Protein 8D7N (pdb70)

GO terms:
  GO:0005515 protein binding (F, IPI)
  GO:0004674 protein serine/threonine kinase activity (F, IDA)
  GO:0071539 protein localization to centrosome (P, IMP)
  GO:0061512 protein localization to cilium (P, IMP)
  GO:1905515 non-motile cilium assembly (P, IMP)
  GO:0034067 protein localization to Golgi apparatus (P, IMP)
  GO:0007020 microtubule nucleation (P, IMP)
  GO:0007030 Golgi organization (P, IMP)
  GO:0004672 protein kinase activity (F, IDA)
  GO:0048471 perinuclear region of cytoplasm (C, IDA)
  GO:0005794 Golgi apparatus (C, IDA)
  GO:0005813 centrosome (C, IDA)
  GO:0005819 spindle (C, IDA)
  GO:0005876 spindle microtubule (C, IDA)
  GO:0005886 plasma membrane (C, IDA)
  GO:0051225 spindle assembly (P, IDA)
  GO:0006468 protein phosphorylation (P, IDA)
  GO:0106310 protein serine kinase activity (F, IDA)
  GO:0050321 tau-protein kinase activity (F, IDA)
  GO:0106310 protein serine kinase activity (F, EXP)

Secondary structure (DSSP, 8-state):
--EETTTEEEEEEEEEETTEEEEEEEETTT--EEEEEEEETT-SS--HHHHHHHHHHHTTSTT-PPEEEEEEETTEEEEEEE----BHHHHHHHTTT---HHHHHHHHHHHHHHHHHHHHTTEE-----GGGEEE-SGGGGG-EEE---TT-EE-B-TTT-PBPPP---PPP-S-TTT--HHHHTTPPP-HHHHHHHHHHHHHHHHHSS-TTSS---SSHHHHHHHHHHHHHHS-HHHHTTTS-HHHHHHHHHHHHS-TTPPP-HHHHHHHHHHHHHHTT---S-----/--EETTTEEEEEEEEEETTEEEEEEEETTT--EEEEEEEETT-SS--HHHHHHHHHHTTT-TT-PPEEEEEEETTEEEEEEE----BHHHHHHHTTT---HHHHHHHHHHHHHHHHHHHHTTEE----SGGGEEE--GGGTT-EEE---TT-EE-B-TTT-PBPPP--SPPP-S-TTT--HHHHTTPPP-HHHHHHHHHHHHHHHHHSS-TTSS---SSHHHHHHHHHHHHHHS-HHHHTTTS-HHHHHHHHHHHHS-TTPPP-HHHHHHHHHHHHHHHT--SS-----/----/----

CATH classification: 3.30.200.20 (+1 more: 1.10.510.10)

Radius of gyration: 26.16 Å; Cα contacts (8 Å, |Δi|>4): 1049; chains: 4; bounding box: 51×78×52 Å

InterPro domains:
  IPR000719 Protein kinase domain [PF00069] (9-226)
  IPR000719 Protein kinase domain [PS50011] (9-277)
  IPR000719 Protein kinase domain [SM00220] (9-287)
  IPR008271 Serine/threonine-protein kinase, active site [PS00108] (124-136)
  IPR011009 Protein kinase-like domain superfamily [SSF56112] (5-290)
  IPR017441 Protein kinase, ATP binding site [PS00107] (15-38)
  IPR050235 Casein kinase 1/Serine/threonine-protein kinase-like [PTHR11909] (8-328)

Organism: Homo sapiens (NCBI:txid9606)

B-factor: mean 37.44, std 30.58, range [7.78, 437.34]

Foldseek 3Di:
DDAVVVFWAWAAWDAADPQFTKTWIAGPVPRQIWIKGKGFPVDPDHQVVVQVVLLVLLPPDFQRWDWDDWDDDDRTTMTIIHDFAQFQVRVCVVLVVAWDLLQLLLVQLQLLVQLVSSVVSQKHQQADARRQWTQGPDVSNLGIHGDDSSVMDGQADPPPRHGDDKDAPAAQTYDLQQFDLRSLRRIDDDSLRNQLSVLSNSLCSHPSHFPLPPDDDDDVVVNSVSSSVVVVVQQLCNSQPPHDCLSSVSNVQSVPADRSHDRPSVVNSVSSVVVCVVVVHDSPSDTPD/DDDDVVFKAWAAWDDDDPAFTKTWIAGPVVRAIWIKTKGFPPDPDHQVVVQVVLLVLCPPPFQRWDWDDWDADDRTTMTIIHDFAQFQVRVCVVVVNAWDLLQLLLVLLQLLVQQVSCVVSQKHQQADARRQWTAGPDVRNLGIHGDDSSVMDGQADPPPRHGDDKDADADATYDLQQFDLVSLRGIDAASLGNQLSVLSNSLCSNPSHFPLPPDDDPDVVCNSVSSSVVVVPAQLCNSQPPHPCLSSVSNVQSVPADRSHDDPSVVNSVSSVVVSVVVVDDPPSDTPD/DDPD/DAPD

Structure (mmCIF, N/CA/C/O backbone):
data_8D7N
#
_entry.id   8D7N
#
_cell.length_a   55.900
_cell.length_b   136.030
_cell.length_c   90.540
_cell.angle_alpha   90.00
_cell.angle_beta   94.60
_cell.angle_gamma   90.00
#
_symmetry.space_group_name_H-M   'C 1 2 1'
#
loop_
_entity.id
_entity.type
_entity.pdbx_description
1 polymer 'Casein kinase I isoform delta'
2 polymer 'Period circadian protein homolog 2 peptide'
3 water water
#
loop_
_atom_site.group_PDB
_atom_site.id
_atom_site.type_symbol
_atom_site.label_atom_id
_atom_site.label_alt_id
_atom_site.label_comp_id
_atom_site.label_asym_id
_atom_site.label_entity_id
_atom_site.label_seq_id
_atom_site.pdbx_PDB_ins_code
_atom_site.Cartn_x
_atom_site.Cartn_y
_atom_site.Cartn_z
_atom_site.occupancy
_atom_site.B_iso_or_equiv
_atom_site.auth_seq_id
_atom_site.auth_comp_id
_atom_site.auth_asym_id
_atom_site.auth_atom_id
_atom_site.pdbx_PDB_model_num
ATOM 1 N N . GLU A 1 9 ? 4.026 27.259 44.047 1.00 49.82 2 GLU A N 1
ATOM 2 C CA . GLU A 1 9 ? 4.427 27.762 42.740 1.00 56.77 2 GLU A CA 1
ATOM 3 C C . GLU A 1 9 ? 5.305 28.995 42.897 1.00 57.19 2 GLU A C 1
ATOM 4 O O . GLU A 1 9 ? 5.320 29.629 43.957 1.00 76.60 2 GLU A O 1
ATOM 15 N N . LEU A 1 10 ? 6.046 29.327 41.843 1.00 44.70 3 LEU A N 1
ATOM 16 C CA . LEU A 1 10 ? 6.994 30.434 41.890 1.00 51.80 3 LEU A CA 1
ATOM 17 C C . LEU A 1 10 ? 6.273 31.737 41.580 1.00 56.85 3 LEU A C 1
ATOM 18 O O . LEU A 1 10 ? 5.768 31.909 40.462 1.00 39.58 3 LEU A O 1
ATOM 34 N N . ARG A 1 11 ? 6.288 32.666 42.545 1.00 66.85 4 ARG A N 1
ATOM 35 C CA . ARG A 1 11 ? 5.594 33.951 42.447 1.00 69.73 4 ARG A CA 1
ATOM 36 C C . ARG A 1 11 ? 6.475 35.078 42.970 1.00 60.80 4 ARG A C 1
ATOM 37 O O . ARG A 1 11 ? 6.827 35.089 44.155 1.00 73.45 4 ARG A O 1
ATOM 58 N N . VAL A 1 12 ? 6.843 36.017 42.090 1.00 37.77 5 VAL A N 1
ATOM 59 C CA . VAL A 1 12 ? 7.567 37.211 42.511 1.00 31.55 5 VAL A CA 1
ATOM 60 C C . VAL A 1 12 ? 6.607 38.151 43.225 1.00 33.51 5 VAL A C 1
ATOM 61 O O . VAL A 1 12 ? 5.433 38.273 42.849 1.00 27.71 5 VAL A O 1
ATOM 74 N N . GLY A 1 13 ? 7.094 38.809 44.271 1.00 41.92 6 GLY A N 1
ATOM 75 C CA . GLY A 1 13 ? 6.221 39.637 45.078 1.00 43.69 6 GLY A CA 1
ATOM 76 C C . GLY A 1 13 ? 5.167 38.862 45.823 1.00 42.86 6 GLY A C 1
ATOM 77 O O . GLY A 1 13 ? 4.161 39.442 46.235 1.00 53.80 6 GLY A O 1
ATOM 81 N N . ASN A 1 14 ? 5.365 37.556 45.992 1.00 42.30 7 ASN A N 1
ATOM 82 C CA . ASN A 1 14 ? 4.388 36.640 46.568 1.00 59.85 7 ASN A CA 1
ATOM 83 C C . ASN A 1 14 ? 3.071 36.664 45.813 1.00 44.27 7 ASN A C 1
ATOM 84 O O . ASN A 1 14 ? 2.086 36.092 46.281 1.00 44.11 7 ASN A O 1
ATOM 95 N N . ARG A 1 15 ? 3.026 37.307 44.658 1.00 37.66 8 ARG A N 1
ATOM 96 C CA . ARG A 1 15 ? 1.748 37.663 44.060 1.00 33.26 8 ARG A CA 1
ATOM 97 C C . ARG A 1 15 ? 1.663 37.435 42.561 1.00 33.03 8 ARG A C 1
ATOM 98 O O . ARG A 1 15 ? 0.550 37.269 42.052 1.00 29.76 8 ARG A O 1
ATOM 119 N N . TYR A 1 16 ? 2.776 37.428 41.833 1.00 23.27 9 TYR A N 1
ATOM 120 C CA . TYR A 1 16 ? 2.773 37.392 40.380 1.00 23.21 9 TYR A CA 1
ATOM 121 C C . TYR A 1 16 ? 3.443 36.089 39.982 1.00 27.04 9 TYR A C 1
ATOM 122 O O . TYR A 1 16 ? 4.641 35.903 40.228 1.00 34.35 9 TYR A O 1
ATOM 140 N N . ARG A 1 17 ? 2.696 35.210 39.332 1.00 22.14 10 ARG A N 1
ATOM 141 C CA . ARG A 1 17 ? 3.295 33.962 38.883 1.00 23.55 10 ARG A CA 1
ATOM 142 C C . ARG A 1 17 ? 4.162 34.243 37.661 1.00 22.83 10 ARG A C 1
ATOM 143 O O . ARG A 1 17 ? 3.763 34.982 36.763 1.00 23.73 10 ARG A O 1
ATOM 164 N N . LEU A 1 18 ? 5.349 33.649 37.626 1.00 20.77 11 LEU A N 1
ATOM 165 C CA . LEU A 1 18 ? 6.284 33.915 36.546 1.00 24.20 11 LEU A CA 1
ATOM 166 C C . LEU A 1 18 ? 5.947 33.070 35.330 1.00 21.76 11 LEU A C 1
ATOM 167 O O . LEU A 1 18 ? 5.812 31.849 35.426 1.00 23.99 11 LEU A O 1
ATOM 183 N N . GLY A 1 19 ? 5.834 33.732 34.179 1.00 20.05 12 GLY A N 1
ATOM 184 C CA . GLY A 1 19 ? 5.607 33.077 32.919 1.00 22.76 12 GLY A CA 1
ATOM 185 C C . GLY A 1 19 ? 6.816 33.097 32.017 1.00 22.75 12 GLY A C 1
ATOM 186 O O . GLY A 1 19 ? 7.967 33.297 32.452 1.00 22.67 12 GLY A O 1
ATOM 190 N N . ARG A 1 20 ? 6.575 32.922 30.727 1.00 21.27 13 ARG A N 1
ATOM 191 C CA . ARG A 1 20 ? 7.692 32.739 29.823 1.00 22.27 13 ARG A CA 1
ATOM 192 C C . ARG A 1 20 ? 8.428 34.057 29.592 1.00 21.25 13 ARG A C 1
ATOM 193 O O . ARG A 1 20 ? 7.893 35.157 29.780 1.00 22.47 13 ARG A O 1
ATOM 214 N N . LYS A 1 21 ? 9.686 33.926 29.187 1.00 22.27 14 LYS A N 1
ATOM 215 C CA . LYS A 1 21 ? 10.466 35.107 28.857 1.00 21.91 14 LYS A CA 1
ATOM 216 C C . LYS A 1 21 ? 9.967 35.682 27.540 1.00 30.92 14 LYS A C 1
ATOM 217 O O . LYS A 1 21 ? 9.734 34.940 26.584 1.00 34.08 14 LYS A O 1
ATOM 236 N N . ILE A 1 22 ? 9.781 37.003 27.492 1.00 30.63 15 ILE A N 1
ATOM 237 C CA . ILE A 1 22 ? 9.263 37.662 26.302 1.00 36.55 15 ILE A CA 1
ATOM 238 C C . ILE A 1 22 ? 10.219 38.701 25.746 1.00 49.76 15 ILE A C 1
ATOM 239 O O . ILE A 1 22 ? 9.933 39.289 24.700 1.00 93.22 15 ILE A O 1
ATOM 255 N N . GLY A 1 23 ? 11.345 38.938 26.401 1.00 36.82 16 GLY A N 1
ATOM 256 C CA . GLY A 1 23 ? 12.291 39.912 25.910 1.00 46.03 16 GLY A CA 1
ATOM 257 C C . GLY A 1 23 ? 13.507 39.958 26.805 1.00 46.43 16 GLY A C 1
ATOM 258 O O . GLY A 1 23 ? 13.480 39.512 27.956 1.00 33.76 16 GLY A O 1
ATOM 262 N N . SER A 1 24 ? 14.582 40.511 26.248 1.00 42.83 17 SER A N 1
ATOM 263 C CA . SER A 1 24 ? 15.836 40.657 26.964 1.00 68.10 17 SER A CA 1
ATOM 264 C C . SER A 1 24 ? 16.524 41.892 26.409 1.00 65.58 17 SER A C 1
ATOM 265 O O . SER A 1 24 ? 16.526 42.118 25.196 1.00 61.74 17 SER A O 1
ATOM 273 N N . GLY A 1 25 ? 17.104 42.683 27.303 1.00 61.66 18 GLY A N 1
ATOM 274 C CA . GLY A 1 25 ? 17.826 43.876 26.926 1.00 67.40 18 GLY A CA 1
ATOM 275 C C . GLY A 1 25 ? 19.000 44.065 27.857 1.00 77.02 18 GLY A C 1
ATOM 276 O O . GLY A 1 25 ? 19.249 43.256 28.753 1.00 80.02 18 GLY A O 1
ATOM 280 N N . SER A 1 26 ? 19.731 45.153 27.631 1.00 77.26 19 SER A N 1
ATOM 281 C CA . SER A 1 26 ? 20.916 45.424 28.433 1.00 69.34 19 SER A CA 1
ATOM 282 C C . SER A 1 26 ? 20.587 45.647 29.903 1.00 47.76 19 SER A C 1
ATOM 283 O O . SER A 1 26 ? 21.488 45.567 30.746 1.00 51.00 19 SER A O 1
ATOM 291 N N . PHE A 1 27 ? 19.328 45.934 30.236 1.00 33.64 20 PHE A N 1
ATOM 292 C CA . PHE A 1 27 ? 18.955 46.315 31.592 1.00 55.34 20 PHE A CA 1
ATOM 293 C C . PHE A 1 27 ? 18.023 45.296 32.232 1.00 55.83 20 PHE A C 1
ATOM 294 O O . PHE A 1 27 ? 17.308 45.632 33.179 1.00 52.92 20 PHE A O 1
ATOM 311 N N . GLY A 1 28 ? 18.010 44.062 31.737 1.00 61.97 21 GLY A N 1
ATOM 312 C CA . GLY A 1 28 ? 17.235 43.005 32.365 1.00 59.86 21 GLY A CA 1
ATOM 313 C C . GLY A 1 28 ? 16.390 42.242 31.315 1.00 40.78 21 GLY A C 1
ATOM 314 O O . GLY A 1 28 ? 16.285 42.592 30.192 1.00 34.97 21 GLY A O 1
ATOM 318 N N . ASP A 1 29 ? 15.830 41.140 31.846 1.00 32.27 22 ASP A N 1
ATOM 319 C CA . ASP A 1 29 ? 14.938 40.307 31.043 1.00 32.40 22 ASP A CA 1
ATOM 320 C C . ASP A 1 29 ? 13.495 40.626 31.401 1.00 20.04 22 ASP A C 1
ATOM 321 O O . ASP A 1 29 ? 13.184 41.018 32.524 1.00 23.45 22 ASP A O 1
ATOM 330 N N . ILE A 1 30 ? 12.607 40.437 30.436 1.00 21.69 23 ILE A N 1
ATOM 331 C CA . ILE A 1 30 ? 11.196 40.706 30.633 1.00 20.18 23 ILE A CA 1
ATOM 332 C C . ILE A 1 30 ? 10.455 39.383 30.514 1.00 20.44 23 ILE A C 1
ATOM 333 O O . ILE A 1 30 ? 10.730 38.588 29.605 1.00 19.39 23 ILE A O 1
ATOM 349 N N . TYR A 1 31 ? 9.571 39.130 31.462 1.00 17.18 24 TYR A N 1
ATOM 350 C CA . TYR A 1 31 ? 8.793 37.903 31.474 1.00 20.01 24 TYR A CA 1
ATOM 351 C C . TYR A 1 31 ? 7.309 38.243 31.522 1.00 23.00 24 TYR A C 1
ATOM 352 O O . TYR A 1 31 ? 6.912 39.257 32.101 1.00 22.26 24 TYR A O 1
ATOM 370 N N . LEU A 1 32 ? 6.477 37.369 30.964 1.00 21.17 25 LEU A N 1
ATOM 371 C CA . LEU A 1 32 ? 5.054 37.447 31.275 1.00 18.56 25 LEU A CA 1
ATOM 372 C C . LEU A 1 32 ? 4.835 37.095 32.736 1.00 20.26 25 LEU A C 1
ATOM 373 O O . LEU A 1 32 ? 5.581 36.300 33.324 1.00 24.07 25 LEU A O 1
ATOM 389 N N . GLY A 1 33 ? 3.818 37.715 33.347 1.00 20.38 26 GLY A N 1
ATOM 390 C CA . GLY A 1 33 ? 3.419 37.329 34.685 1.00 19.05 26 GLY A CA 1
ATOM 391 C C . GLY A 1 33 ? 1.912 37.333 34.801 1.00 18.76 26 GLY A C 1
ATOM 392 O O . GLY A 1 33 ? 1.203 37.872 33.950 1.00 21.59 26 GLY A O 1
ATOM 396 N N . THR A 1 34 ? 1.430 36.685 35.858 1.00 21.53 27 THR A N 1
ATOM 397 C CA . THR A 1 34 ? 0.003 36.639 36.144 1.00 24.08 27 THR A CA 1
ATOM 398 C C . THR A 1 34 ? -0.208 37.000 37.602 1.00 27.07 27 THR A C 1
ATOM 399 O O . THR A 1 34 ? 0.292 36.303 38.495 1.00 25.14 27 THR A O 1
ATOM 410 N N . ASP A 1 35 ? -0.956 38.073 37.833 1.00 28.52 28 ASP A N 1
ATOM 411 C CA . ASP A 1 35 ? -1.373 38.491 39.168 1.00 30.60 28 ASP A CA 1
ATOM 412 C C . ASP A 1 35 ? -2.394 37.502 39.696 1.00 26.56 28 ASP A C 1
ATOM 413 O O . ASP A 1 35 ? -3.497 37.394 39.149 1.00 39.20 28 ASP A O 1
ATOM 422 N N . ILE A 1 36 ? -2.025 36.751 40.736 1.00 31.34 29 ILE A N 1
ATOM 423 C CA . ILE A 1 36 ? -2.941 35.736 41.237 1.00 39.31 29 ILE A CA 1
ATOM 424 C C . ILE A 1 36 ? -4.163 36.411 41.854 1.00 55.32 29 ILE A C 1
ATOM 425 O O . ILE A 1 36 ? -5.241 35.817 41.919 1.00 51.16 29 ILE A O 1
ATOM 441 N N . ALA A 1 37 ? -4.014 37.655 42.321 1.00 76.13 30 ALA A N 1
ATOM 442 C CA . ALA A 1 37 ? -5.141 38.351 42.935 1.00 97.60 30 ALA A CA 1
ATOM 443 C C . ALA A 1 37 ? -6.276 38.554 41.941 1.00 81.92 30 ALA A C 1
ATOM 444 O O . ALA A 1 37 ? -7.446 38.332 42.273 1.00 64.52 30 ALA A O 1
ATOM 451 N N . ALA A 1 38 ? -5.952 38.964 40.713 1.00 93.07 31 ALA A N 1
ATOM 452 C CA . ALA A 1 38 ? -6.962 39.306 39.724 1.00 75.64 31 ALA A CA 1
ATOM 453 C C . ALA A 1 38 ? -6.906 38.482 38.447 1.00 62.96 31 ALA A C 1
ATOM 454 O O . ALA A 1 38 ? -7.795 38.626 37.600 1.00 63.91 31 ALA A O 1
ATOM 461 N N . GLY A 1 39 ? -5.908 37.627 38.277 1.00 41.17 32 GLY A N 1
ATOM 462 C CA . GLY A 1 39 ? -5.655 37.044 36.977 1.00 49.76 32 GLY A CA 1
ATOM 463 C C . GLY A 1 39 ? -5.131 38.012 35.939 1.00 45.96 32 GLY A C 1
ATOM 464 O O . GLY A 1 39 ? -4.890 37.601 34.794 1.00 41.21 32 GLY A O 1
ATOM 468 N N . GLU A 1 40 ? -4.922 39.272 36.307 1.00 33.59 33 GLU A N 1
ATOM 469 C CA . GLU A 1 40 ? -4.365 40.252 35.386 1.00 43.79 33 GLU A CA 1
ATOM 470 C C . GLU A 1 40 ? -2.997 39.787 34.911 1.00 29.14 33 GLU A C 1
ATOM 471 O O . GLU A 1 40 ? -2.131 39.470 35.728 1.00 29.32 33 GLU A O 1
ATOM 483 N N . GLU A 1 41 ? -2.795 39.734 33.595 1.00 36.66 34 GLU A N 1
ATOM 484 C CA . GLU A 1 41 ? -1.458 39.500 33.077 1.00 22.00 34 GLU A CA 1
ATOM 485 C C . GLU A 1 41 ? -0.637 40.777 33.209 1.00 24.97 34 GLU A C 1
ATOM 486 O O . GLU A 1 41 ? -1.162 41.893 33.078 1.00 31.60 34 GLU A O 1
ATOM 498 N N . VAL A 1 42 ? 0.646 40.613 33.518 1.00 22.68 35 VAL A N 1
ATOM 499 C CA . VAL A 1 42 ? 1.557 41.717 33.777 1.00 19.14 35 VAL A CA 1
ATOM 500 C C . VAL A 1 42 ? 2.869 41.407 33.073 1.00 19.20 35 VAL A C 1
ATOM 501 O O . VAL A 1 42 ? 3.073 40.319 32.515 1.00 20.50 35 VAL A O 1
ATOM 514 N N . ALA A 1 43 ? 3.761 42.392 33.080 1.00 18.67 36 ALA A N 1
ATOM 515 C CA . ALA A 1 43 ? 5.114 42.208 32.590 1.00 19.18 36 ALA A CA 1
ATOM 516 C C . ALA A 1 43 ? 6.031 42.329 33.780 1.00 20.87 36 ALA A C 1
ATOM 517 O O . ALA A 1 43 ? 5.890 43.265 34.577 1.00 22.57 36 ALA A O 1
ATOM 524 N N . ILE A 1 44 ? 6.975 41.409 33.888 1.00 18.12 37 ILE A N 1
ATOM 525 C CA . ILE A 1 44 ? 7.888 41.337 35.012 1.00 18.45 37 ILE A CA 1
ATOM 526 C C . ILE A 1 44 ? 9.291 41.550 34.467 1.00 22.29 37 ILE A C 1
ATOM 527 O O . ILE A 1 44 ? 9.776 40.738 33.672 1.00 19.89 37 ILE A O 1
ATOM 543 N N . LYS A 1 45 ? 9.936 42.640 34.892 1.00 19.97 38 LYS A N 1
ATOM 544 C CA . LYS A 1 45 ? 11.310 42.939 34.530 1.00 19.94 38 LYS A CA 1
ATOM 545 C C . LYS A 1 45 ? 12.221 42.516 35.670 1.00 20.80 38 LYS A C 1
ATOM 546 O O . LYS A 1 45 ? 11.995 42.881 36.834 1.00 20.75 38 LYS A O 1
ATOM 565 N N . LEU A 1 46 ? 13.217 41.707 35.344 1.00 19.23 39 LEU A N 1
ATOM 566 C CA . LEU A 1 46 ? 14.197 41.247 36.313 1.00 20.81 39 LEU A CA 1
ATOM 567 C C . LEU A 1 46 ? 15.598 41.728 35.953 1.00 23.44 39 LEU A C 1
ATOM 568 O O . LEU A 1 46 ? 16.025 41.630 34.799 1.00 29.84 39 LEU A O 1
ATOM 584 N N . GLU A 1 47 ? 16.329 42.193 36.969 1.00 26.07 40 GLU A N 1
ATOM 585 C CA . GLU A 1 47 ? 17.721 42.602 36.842 1.00 27.67 40 GLU A CA 1
ATOM 586 C C . GLU A 1 47 ? 18.541 41.898 37.918 1.00 28.95 40 GLU A C 1
ATOM 587 O O . GLU A 1 47 ? 18.145 41.883 39.087 1.00 31.61 40 GLU A O 1
ATOM 599 N N . CYS A 1 48 ? 19.655 41.286 37.520 1.00 35.89 41 CYS A N 1
ATOM 600 C CA . CYS A 1 48 ? 20.483 40.555 38.481 1.00 43.47 41 CYS A CA 1
ATOM 601 C C . CYS A 1 48 ? 21.068 41.524 39.495 1.00 36.55 41 CYS A C 1
ATOM 602 O O . CYS A 1 48 ? 21.511 42.612 39.123 1.00 39.01 41 CYS A O 1
ATOM 610 N N . VAL A 1 49 ? 20.963 41.186 40.779 1.00 41.81 42 VAL A N 1
ATOM 611 C CA . VAL A 1 49 ? 21.406 42.086 41.883 1.00 51.61 42 VAL A CA 1
ATOM 612 C C . VAL A 1 49 ? 22.930 42.225 41.851 1.00 55.86 42 VAL A C 1
ATOM 613 O O . VAL A 1 49 ? 23.443 43.116 42.553 1.00 59.74 42 VAL A O 1
ATOM 626 N N . LYS A 1 50 ? 23.623 41.395 41.068 1.00 52.81 43 LYS A N 1
ATOM 627 C CA . LYS A 1 50 ? 25.105 41.429 40.948 1.00 64.19 43 LYS A CA 1
ATOM 628 C C . LYS A 1 50 ? 25.491 42.317 39.763 1.00 74.08 43 LYS A C 1
ATOM 629 O O . LYS A 1 50 ? 26.704 42.485 39.538 1.00 91.60 43 LYS A O 1
ATOM 648 N N . THR A 1 51 ? 24.513 42.856 39.030 1.00 52.14 44 THR A N 1
ATOM 649 C CA . THR A 1 51 ? 24.743 43.747 37.860 1.00 56.75 44 THR A CA 1
ATOM 650 C C . THR A 1 51 ? 25.864 44.751 38.130 1.00 63.16 44 THR A C 1
ATOM 651 O O . THR A 1 51 ? 25.893 45.297 39.251 1.00 53.92 44 THR A O 1
ATOM 662 N N . LYS A 1 52 ? 26.741 45.009 37.152 1.00 73.00 45 LYS A N 1
ATOM 663 C CA . LYS A 1 52 ? 27.786 46.016 37.273 1.00 88.80 45 LYS A CA 1
ATOM 664 C C . LYS A 1 52 ? 27.293 47.276 37.972 1.00 89.44 45 LYS A C 1
ATOM 665 O O . LYS A 1 52 ? 27.791 47.647 39.042 1.00 91.33 45 LYS A O 1
ATOM 684 N N . HIS A 1 53 ? 26.294 47.936 37.390 1.00 87.84 46 HIS A N 1
ATOM 685 C CA . HIS A 1 53 ? 25.695 49.140 37.965 1.00 84.46 46 HIS A CA 1
ATOM 686 C C . HIS A 1 53 ? 24.182 48.984 38.006 1.00 68.08 46 HIS A C 1
ATOM 687 O O . HIS A 1 53 ? 23.509 49.100 36.961 1.00 56.51 46 HIS A O 1
ATOM 701 N N . PRO A 1 54 ? 23.613 48.628 39.155 1.00 64.34 47 PRO A N 1
ATOM 702 C CA . PRO A 1 54 ? 22.156 48.496 39.248 1.00 73.76 47 PRO A CA 1
ATOM 703 C C . PRO A 1 54 ? 21.440 49.704 38.654 1.00 66.23 47 PRO A C 1
ATOM 704 O O . PRO A 1 54 ? 21.858 50.850 38.829 1.00 56.41 47 PRO A O 1
ATOM 715 N N . GLN A 1 55 ? 20.354 49.426 37.933 1.00 52.64 48 GLN A N 1
ATOM 716 C CA . GLN A 1 55 ? 19.623 50.421 37.157 1.00 66.43 48 GLN A CA 1
ATOM 717 C C . GLN A 1 55 ? 18.110 50.306 37.283 1.00 53.64 48 GLN A C 1
ATOM 718 O O . GLN A 1 55 ? 17.424 51.329 37.185 1.00 35.32 48 GLN A O 1
ATOM 732 N N . LEU A 1 56 ? 17.559 49.129 37.561 1.00 45.73 49 LEU A N 1
ATOM 733 C CA . LEU A 1 56 ? 16.111 48.975 37.559 1.00 29.78 49 LEU A CA 1
ATOM 734 C C . LEU A 1 56 ? 15.443 49.803 38.649 1.00 38.36 49 LEU A C 1
ATOM 735 O O . LEU A 1 56 ? 14.347 50.337 38.441 1.00 34.49 49 LEU A O 1
ATOM 751 N N . HIS A 1 57 ? 16.042 49.893 39.837 1.00 35.02 50 HIS A N 1
ATOM 752 C CA . HIS A 1 57 ? 15.375 50.670 40.869 1.00 37.96 50 HIS A CA 1
ATOM 753 C C . HIS A 1 57 ? 15.308 52.142 40.471 1.00 37.09 50 HIS A C 1
ATOM 754 O O . HIS A 1 57 ? 14.330 52.831 40.771 1.00 37.78 50 HIS A O 1
ATOM 768 N N . ILE A 1 58 ? 16.337 52.635 39.777 1.00 33.35 51 ILE A N 1
ATOM 769 C CA . ILE A 1 58 ? 16.290 54.012 39.294 1.00 32.98 51 ILE A CA 1
ATOM 770 C C . ILE A 1 58 ? 15.246 54.144 38.192 1.00 30.93 51 ILE A C 1
ATOM 771 O O . ILE A 1 58 ? 14.488 55.121 38.159 1.00 33.47 51 ILE A O 1
ATOM 787 N N . GLU A 1 59 ? 15.198 53.183 37.272 1.00 29.11 52 GLU A N 1
ATOM 788 C CA . GLU A 1 59 ? 14.143 53.201 36.260 1.00 27.39 52 GLU A CA 1
ATOM 789 C C . GLU A 1 59 ? 12.764 53.244 36.915 1.00 30.66 52 GLU A C 1
ATOM 790 O O . GLU A 1 59 ? 11.868 53.967 36.463 1.00 31.24 52 GLU A O 1
ATOM 802 N N . SER A 1 60 ? 12.586 52.505 38.006 1.00 38.13 53 SER A N 1
ATOM 803 C CA . SER A 1 60 ? 11.287 52.493 38.666 1.00 24.48 53 SER A CA 1
ATOM 804 C C . SER A 1 60 ? 10.947 53.852 39.240 1.00 26.31 53 SER A C 1
ATOM 805 O O . SER A 1 60 ? 9.776 54.252 39.249 1.00 33.46 53 SER A O 1
ATOM 813 N N . LYS A 1 61 ? 11.954 54.573 39.733 1.00 28.61 54 LYS A N 1
ATOM 814 C CA . LYS A 1 61 ? 11.690 55.896 40.277 1.00 43.68 54 LYS A CA 1
ATOM 815 C C . LYS A 1 61 ? 11.231 56.832 39.172 1.00 35.66 54 LYS A C 1
ATOM 816 O O . LYS A 1 61 ? 10.321 57.637 39.378 1.00 34.90 54 LYS A O 1
ATOM 835 N N . ILE A 1 62 ? 11.792 56.681 37.970 1.00 32.61 55 ILE A N 1
ATOM 836 C CA . ILE A 1 62 ? 11.367 57.512 36.845 1.00 36.10 55 ILE A CA 1
ATOM 837 C C . ILE A 1 62 ? 9.924 57.203 36.481 1.00 29.41 55 ILE A C 1
ATOM 838 O O . ILE A 1 62 ? 9.114 58.119 36.261 1.00 30.53 55 ILE A O 1
ATOM 854 N N . TYR A 1 63 ? 9.580 55.912 36.387 1.00 27.13 56 TYR A N 1
ATOM 855 C CA . TYR A 1 63 ? 8.197 55.566 36.065 1.00 27.79 56 TYR A CA 1
ATOM 856 C C . TYR A 1 63 ? 7.241 56.169 37.086 1.00 27.68 56 TYR A C 1
ATOM 857 O O . TYR A 1 63 ? 6.177 56.676 36.728 1.00 31.79 56 TYR A O 1
ATOM 875 N N . LYS A 1 64 ? 7.605 56.115 38.372 1.00 38.40 57 LYS A N 1
ATOM 876 C CA . LYS A 1 64 ? 6.733 56.667 39.406 1.00 66.51 57 LYS A CA 1
ATOM 877 C C . LYS A 1 64 ? 6.553 58.173 39.229 1.00 36.38 57 LYS A C 1
ATOM 878 O O . LYS A 1 64 ? 5.452 58.705 39.421 1.00 37.36 57 LYS A O 1
ATOM 897 N N . MET A 1 65 ? 7.618 58.883 38.860 1.00 32.67 58 MET A N 1
ATOM 898 C CA . MET A 1 65 ? 7.501 60.317 38.619 1.00 37.19 58 MET A CA 1
ATOM 899 C C . MET A 1 65 ? 6.617 60.632 37.415 1.00 47.55 58 MET A C 1
ATOM 900 O O . MET A 1 65 ? 6.084 61.744 37.325 1.00 43.26 58 MET A O 1
ATOM 914 N N . MET A 1 66 ? 6.435 59.691 36.491 1.00 38.53 59 MET A N 1
ATOM 915 C CA . MET A 1 66 ? 5.658 59.962 35.288 1.00 40.94 59 MET A CA 1
ATOM 916 C C . MET A 1 66 ? 4.231 59.436 35.350 1.00 37.63 59 MET A C 1
ATOM 917 O O . MET A 1 66 ? 3.465 59.665 34.409 1.00 39.38 59 MET A O 1
ATOM 931 N N . GLN A 1 67 ? 3.848 58.768 36.435 1.00 29.00 60 GLN A N 1
ATOM 932 C CA . GLN A 1 67 ? 2.549 58.122 36.507 1.00 45.88 60 GLN A CA 1
ATOM 933 C C . GLN A 1 67 ? 1.445 59.143 36.308 1.00 59.56 60 GLN A C 1
ATOM 934 O O . GLN A 1 67 ? 1.570 60.311 36.688 1.00 45.43 60 GLN A O 1
ATOM 948 N N . GLY A 1 68 ? 0.369 58.688 35.684 1.00 66.83 61 GLY A N 1
ATOM 949 C CA . GLY A 1 68 ? -0.741 59.529 35.338 1.00 79.44 61 GLY A CA 1
ATOM 950 C C . GLY A 1 68 ? -0.647 60.176 33.979 1.00 50.96 61 GLY A C 1
ATOM 951 O O . GLY A 1 68 ? -1.674 60.587 33.436 1.00 44.09 61 GLY A O 1
ATOM 955 N N . GLY A 1 69 ? 0.550 60.293 33.414 1.00 38.23 62 GLY A N 1
ATOM 956 C CA . GLY A 1 69 ? 0.673 60.841 32.082 1.00 34.79 62 GLY A CA 1
ATOM 957 C C . GLY A 1 69 ? 0.052 59.927 31.044 1.00 24.31 62 GLY A C 1
ATOM 958 O O . GLY A 1 69 ? 0.041 58.705 31.181 1.00 26.68 62 GLY A O 1
ATOM 962 N N . VAL A 1 70 ? -0.462 60.539 29.978 1.00 23.83 63 VAL A N 1
ATOM 963 C CA . VAL A 1 70 ? -1.043 59.774 28.880 1.00 25.63 63 VAL A CA 1
ATOM 964 C C . VAL A 1 70 ? 0.013 58.854 28.288 1.00 18.30 63 VAL A C 1
ATOM 965 O O . VAL A 1 70 ? 1.138 59.269 27.981 1.00 19.16 63 VAL A O 1
ATOM 978 N N . GLY A 1 71 ? -0.330 57.584 28.140 1.00 22.37 64 GLY A N 1
ATOM 979 C CA . GLY A 1 71 ? 0.618 56.702 27.490 1.00 16.62 64 GLY A CA 1
ATOM 980 C C . GLY A 1 71 ? 1.822 56.292 28.308 1.00 16.97 64 GLY A C 1
ATOM 981 O O . GLY A 1 71 ? 2.834 55.870 27.729 1.00 15.15 64 GLY A O 1
ATOM 985 N N . ILE A 1 72 ? 1.743 56.384 29.628 1.00 19.52 65 ILE A N 1
ATOM 986 C CA . ILE A 1 72 ? 2.807 55.943 30.521 1.00 20.12 65 ILE A CA 1
ATOM 987 C C . ILE A 1 72 ? 2.313 54.682 31.228 1.00 16.95 65 ILE A C 1
ATOM 988 O O . ILE A 1 72 ? 1.255 54.712 31.883 1.00 20.82 65 ILE A O 1
ATOM 1004 N N . PRO A 1 73 ? 3.010 53.557 31.105 1.00 19.29 66 PRO A N 1
ATOM 1005 C CA . PRO A 1 73 ? 2.542 52.357 31.794 1.00 22.93 66 PRO A CA 1
ATOM 1006 C C . PRO A 1 73 ? 2.576 52.536 33.302 1.00 25.43 66 PRO A C 1
ATOM 1007 O O . PRO A 1 73 ? 3.400 53.268 33.856 1.00 24.35 66 PRO A O 1
ATOM 1018 N N . THR A 1 74 ? 1.672 51.838 33.963 1.00 26.31 67 THR A N 1
ATOM 1019 C CA . THR A 1 74 ? 1.596 51.848 35.413 1.00 22.31 67 THR A CA 1
ATOM 1020 C C . THR A 1 74 ? 2.502 50.765 35.979 1.00 25.04 67 THR A C 1
ATOM 1021 O O . THR A 1 74 ? 2.569 49.653 35.447 1.00 27.38 67 THR A O 1
ATOM 1032 N N . ILE A 1 75 ? 3.206 51.110 37.042 1.00 24.10 68 ILE A N 1
ATOM 1033 C CA . ILE A 1 75 ? 4.067 50.184 37.762 1.00 33.20 68 ILE A CA 1
ATOM 1034 C C . ILE A 1 75 ? 3.272 49.585 38.911 1.00 38.74 68 ILE A C 1
ATOM 1035 O O . ILE A 1 75 ? 2.673 50.312 39.718 1.00 38.33 68 ILE A O 1
ATOM 1051 N N . ARG A 1 76 ? 3.264 48.255 39.002 1.00 25.78 69 ARG A N 1
ATOM 1052 C CA . ARG A 1 76 ? 2.494 47.596 40.052 1.00 24.34 69 ARG A CA 1
ATOM 1053 C C . ARG A 1 76 ? 3.314 47.248 41.295 1.00 30.10 69 ARG A C 1
ATOM 1054 O O . ARG A 1 76 ? 2.781 47.274 42.414 1.00 34.56 69 ARG A O 1
ATOM 1075 N N . TRP A 1 77 ? 4.587 46.889 41.136 1.00 29.48 70 TRP A N 1
ATOM 1076 C CA . TRP A 1 77 ? 5.371 46.437 42.275 1.00 31.65 70 TRP A CA 1
ATOM 1077 C C . TRP A 1 77 ? 6.843 46.598 41.941 1.00 30.17 70 TRP A C 1
ATOM 1078 O O . TRP A 1 77 ? 7.256 46.445 40.791 1.00 34.20 70 TRP A O 1
ATOM 1099 N N . CYS A 1 78 ? 7.620 46.930 42.963 1.00 29.51 71 CYS A N 1
ATOM 1100 C CA . CYS A 1 78 ? 9.064 47.029 42.864 1.00 65.88 71 CYS A CA 1
ATOM 1101 C C . CYS A 1 78 ? 9.633 46.498 44.170 1.00 49.85 71 CYS A C 1
ATOM 1102 O O . CYS A 1 78 ? 9.172 46.887 45.246 1.00 42.84 71 CYS A O 1
ATOM 1110 N N . GLY A 1 79 ? 10.585 45.578 44.073 1.00 54.29 72 GLY A N 1
ATOM 1111 C CA . GLY A 1 79 ? 11.222 45.021 45.255 1.00 60.17 72 GLY A CA 1
ATOM 1112 C C . GLY A 1 79 ? 12.423 44.189 44.863 1.00 54.22 72 GLY A C 1
ATOM 1113 O O . GLY A 1 79 ? 12.697 43.961 43.684 1.00 41.02 72 GLY A O 1
ATOM 1117 N N . ALA A 1 80 ? 13.120 43.692 45.872 1.00 62.52 73 ALA A N 1
ATOM 1118 C CA . ALA A 1 80 ? 14.238 42.790 45.655 1.00 57.61 73 ALA A CA 1
ATOM 1119 C C . ALA A 1 80 ? 13.821 41.416 46.138 1.00 52.92 73 ALA A C 1
ATOM 1120 O O . ALA A 1 80 ? 13.281 41.289 47.241 1.00 44.97 73 ALA A O 1
ATOM 1127 N N . GLU A 1 81 ? 14.046 40.396 45.310 1.00 46.07 74 GLU A N 1
ATOM 1128 C CA . GLU A 1 81 ? 13.712 39.031 45.717 1.00 54.37 74 GLU A CA 1
ATOM 1129 C C . GLU A 1 81 ? 14.699 38.039 45.124 1.00 58.82 74 GLU A C 1
ATOM 1130 O O . GLU A 1 81 ? 14.841 37.954 43.899 1.00 58.36 74 GLU A O 1
ATOM 1142 N N . GLY A 1 82 ? 15.351 37.268 45.993 1.00 56.63 75 GLY A N 1
ATOM 1143 C CA . GLY A 1 82 ? 16.331 36.300 45.525 1.00 38.54 75 GLY A CA 1
ATOM 1144 C C . GLY A 1 82 ? 17.511 37.012 44.904 1.00 38.46 75 GLY A C 1
ATOM 1145 O O . GLY A 1 82 ? 18.066 37.960 45.478 1.00 39.89 75 GLY A O 1
ATOM 1149 N N . ASP A 1 83 ? 17.886 36.587 43.700 1.00 30.86 76 ASP A N 1
ATOM 1150 C CA . ASP A 1 83 ? 19.010 37.177 42.998 1.00 51.68 76 ASP A CA 1
ATOM 1151 C C . ASP A 1 83 ? 18.588 38.300 42.067 1.00 39.32 76 ASP A C 1
ATOM 1152 O O . ASP A 1 83 ? 19.368 38.691 41.184 1.00 36.72 76 ASP A O 1
ATOM 1161 N N . TYR A 1 84 ? 17.383 38.848 42.245 1.00 35.45 77 TYR A N 1
ATOM 1162 C CA . TYR A 1 84 ? 16.878 39.836 41.302 1.00 27.81 77 TYR A CA 1
ATOM 1163 C C . TYR A 1 84 ? 16.277 41.051 41.990 1.00 28.52 77 TYR A C 1
ATOM 1164 O O . TYR A 1 84 ? 15.585 40.935 43.008 1.00 37.26 77 TYR A O 1
ATOM 1182 N N . ASN A 1 85 ? 16.531 42.200 41.385 1.00 34.35 78 ASN A N 1
ATOM 1183 C CA . ASN A 1 85 ? 15.664 43.351 41.529 1.00 30.85 78 ASN A CA 1
ATOM 1184 C C . ASN A 1 85 ? 14.481 43.155 40.596 1.00 24.55 78 ASN A C 1
ATOM 1185 O O . ASN A 1 85 ? 14.645 42.733 39.443 1.00 27.62 78 ASN A O 1
ATOM 1196 N N . VAL A 1 86 ? 13.286 43.477 41.084 1.00 29.62 79 VAL A N 1
ATOM 1197 C CA . VAL A 1 86 ? 12.056 43.177 40.359 1.00 31.70 79 VAL A CA 1
ATOM 1198 C C . VAL A 1 86 ? 11.284 44.459 40.094 1.00 28.65 79 VAL A C 1
ATOM 1199 O O . VAL A 1 86 ? 11.187 45.337 40.961 1.00 31.07 79 VAL A O 1
ATOM 1212 N N . MET A 1 87 ? 10.721 44.564 38.890 1.00 22.96 80 MET A N 1
ATOM 1213 C CA . MET A 1 87 ? 9.797 45.640 38.580 1.00 27.11 80 MET A CA 1
ATOM 1214 C C . MET A 1 87 ? 8.640 45.024 37.814 1.00 29.22 80 MET A C 1
ATOM 1215 O O . MET A 1 87 ? 8.834 44.504 36.711 1.00 27.34 80 MET A O 1
ATOM 1229 N N . VAL A 1 88 ? 7.446 45.077 38.390 1.00 20.80 81 VAL A N 1
ATOM 1230 C CA . VAL A 1 88 ? 6.247 44.537 37.755 1.00 22.94 81 VAL A CA 1
ATOM 1231 C C . VAL A 1 88 ? 5.448 45.682 37.182 1.00 26.48 81 VAL A C 1
ATOM 1232 O O . VAL A 1 88 ? 5.150 46.654 37.894 1.00 24.25 81 VAL A O 1
ATOM 1245 N N . MET A 1 89 ? 5.119 45.577 35.895 1.00 18.48 82 MET A N 1
ATOM 1246 C CA . MET A 1 89 ? 4.464 46.625 35.127 1.00 22.64 82 MET A CA 1
ATOM 1247 C C . MET A 1 89 ? 3.163 46.119 34.523 1.00 20.42 82 MET A C 1
ATOM 1248 O O . MET A 1 89 ? 3.001 44.925 34.248 1.00 19.52 82 MET A O 1
ATOM 1262 N N . GLU A 1 90 ? 2.226 47.031 34.314 1.00 24.00 83 GLU A N 1
ATOM 1263 C CA . GLU A 1 90 ? 1.065 46.726 33.491 1.00 25.20 83 GLU A CA 1
ATOM 1264 C C . GLU A 1 90 ? 1.516 46.172 32.138 1.00 21.82 83 GLU A C 1
ATOM 1265 O O . GLU A 1 90 ? 2.492 46.641 31.545 1.00 22.85 83 GLU A O 1
ATOM 1277 N N . LEU A 1 91 ? 0.835 45.127 31.695 1.00 27.77 84 LEU A N 1
ATOM 1278 C CA . LEU A 1 91 ? 1.140 44.520 30.410 1.00 23.86 84 LEU A CA 1
ATOM 1279 C C . LEU A 1 91 ? 0.467 45.333 29.324 1.00 25.28 84 LEU A C 1
ATOM 1280 O O . LEU A 1 91 ? -0.738 45.600 29.380 1.00 33.92 84 LEU A O 1
ATOM 1296 N N . LEU A 1 92 ? 1.240 45.732 28.353 1.00 18.93 85 LEU A N 1
ATOM 1297 C CA . LEU A 1 92 ? 0.690 46.464 27.232 1.00 20.85 85 LEU A CA 1
ATOM 1298 C C . LEU A 1 92 ? 0.592 45.532 26.038 1.00 27.15 85 LEU A C 1
ATOM 1299 O O . LEU A 1 92 ? 0.820 44.320 26.144 1.00 27.75 85 LEU A O 1
ATOM 1315 N N . GLY A 1 93 ? 0.180 46.088 24.902 1.00 19.48 86 GLY A N 1
ATOM 1316 C CA . GLY A 1 93 ? 0.043 45.317 23.692 1.00 24.16 86 GLY A CA 1
ATOM 1317 C C . GLY A 1 93 ? 1.338 45.185 22.917 1.00 17.44 86 GLY A C 1
ATOM 1318 O O . GLY A 1 93 ? 2.430 45.321 23.468 1.00 20.65 86 GLY A O 1
ATOM 1322 N N . PRO A 1 94 ? 1.244 44.894 21.624 1.00 21.32 87 PRO A N 1
ATOM 1323 C CA . PRO A 1 94 ? 2.465 44.686 20.835 1.00 16.99 87 PRO A CA 1
ATOM 1324 C C . PRO A 1 94 ? 3.229 45.984 20.644 1.00 16.66 87 PRO A C 1
ATOM 1325 O O . PRO A 1 94 ? 2.675 47.083 20.659 1.00 16.03 87 PRO A O 1
ATOM 1336 N N . SER A 1 95 ? 4.538 45.855 20.482 1.00 15.18 88 SER A N 1
ATOM 1337 C CA . SER A 1 95 ? 5.297 47.030 20.142 1.00 12.29 88 SER A CA 1
ATOM 1338 C C . SER A 1 95 ? 5.080 47.446 18.690 1.00 12.83 88 SER A C 1
ATOM 1339 O O . SER A 1 95 ? 4.599 46.684 17.850 1.00 15.54 88 SER A O 1
ATOM 1347 N N . LEU A 1 96 ? 5.486 48.682 18.385 1.00 11.70 89 LEU A N 1
ATOM 1348 C CA . LEU A 1 96 ? 5.360 49.108 16.996 1.00 12.98 89 LEU A CA 1
ATOM 1349 C C . LEU A 1 96 ? 6.269 48.301 16.074 1.00 13.38 89 LEU A C 1
ATOM 1350 O O . LEU A 1 96 ? 5.982 48.164 14.880 1.00 19.09 89 LEU A O 1
ATOM 1366 N N . GLU A 1 97 ? 7.405 47.827 16.590 1.00 16.24 90 GLU A N 1
ATOM 1367 C CA . GLU A 1 97 ? 8.223 46.921 15.800 1.00 15.20 90 GLU A CA 1
ATOM 1368 C C . GLU A 1 97 ? 7.485 45.610 15.554 1.00 15.78 90 GLU A C 1
ATOM 1369 O O . GLU A 1 97 ? 7.515 45.085 14.439 1.00 18.24 90 GLU A O 1
ATOM 1381 N N . ASP A 1 98 ? 6.814 45.076 16.586 1.00 19.07 91 ASP A N 1
ATOM 1382 C CA . ASP A 1 98 ? 6.014 43.860 16.412 1.00 16.04 91 ASP A CA 1
ATOM 1383 C C . ASP A 1 98 ? 4.964 44.063 15.331 1.00 17.25 91 ASP A C 1
ATOM 1384 O O . ASP A 1 98 ? 4.785 43.219 14.441 1.00 18.56 91 ASP A O 1
ATOM 1393 N N . LEU A 1 99 ? 4.240 45.198 15.405 1.00 16.13 92 LEU A N 1
ATOM 1394 C CA . LEU A 1 99 ? 3.182 45.468 14.436 1.00 16.57 92 LEU A CA 1
ATOM 1395 C C . LEU A 1 99 ? 3.753 45.734 13.048 1.00 19.09 92 LEU A C 1
ATOM 1396 O O . LEU A 1 99 ? 3.158 45.333 12.046 1.00 18.58 92 LEU A O 1
ATOM 1412 N N . PHE A 1 100 ? 4.911 46.401 12.965 1.00 16.09 93 PHE A N 1
ATOM 1413 C CA . PHE A 1 100 ? 5.542 46.625 11.669 1.00 16.69 93 PHE A CA 1
ATOM 1414 C C . PHE A 1 100 ? 5.842 45.293 10.983 1.00 19.74 93 PHE A C 1
ATOM 1415 O O . PHE A 1 100 ? 5.570 45.108 9.793 1.00 18.69 93 PHE A O 1
ATOM 1432 N N . ASN A 1 101 ? 6.405 44.343 11.737 1.00 19.26 94 ASN A N 1
ATOM 1433 C CA . ASN A 1 101 ? 6.661 43.012 11.207 1.00 23.45 94 ASN A CA 1
ATOM 1434 C C . ASN A 1 101 ? 5.360 42.286 10.886 1.00 20.59 94 ASN A C 1
ATOM 1435 O O . ASN A 1 101 ? 5.247 41.602 9.855 1.00 24.27 94 ASN A O 1
ATOM 1446 N N . PHE A 1 102 ? 4.374 42.396 11.771 1.00 20.57 95 PHE A N 1
ATOM 1447 C CA . PHE A 1 102 ? 3.083 41.796 11.473 1.00 22.15 95 PHE A CA 1
ATOM 1448 C C . PHE A 1 102 ? 2.539 42.308 10.146 1.00 25.45 95 PHE A C 1
ATOM 1449 O O . PHE A 1 102 ? 1.972 41.541 9.361 1.00 22.00 95 PHE A O 1
ATOM 1466 N N . CYS A 1 103 ? 2.699 43.603 9.877 1.00 19.12 96 CYS A N 1
ATOM 1467 C CA . CYS A 1 103 ? 2.255 44.223 8.650 1.00 19.38 96 CYS A CA 1
ATOM 1468 C C . CYS A 1 103 ? 3.243 44.059 7.485 1.00 26.67 96 CYS A C 1
ATOM 1469 O O . CYS A 1 103 ? 3.200 44.850 6.529 1.00 24.85 96 CYS A O 1
ATOM 1477 N N . SER A 1 104 ? 4.092 43.034 7.524 1.00 24.20 97 SER A N 1
ATOM 1478 C CA . SER A 1 104 ? 5.077 42.790 6.472 1.00 28.77 97 SER A CA 1
ATOM 1479 C C . SER A 1 104 ? 5.977 43.997 6.221 1.00 30.02 97 SER A C 1
ATOM 1480 O O . SER A 1 104 ? 6.403 44.237 5.089 1.00 24.76 97 SER A O 1
ATOM 1488 N N . ARG A 1 105 ? 6.303 44.742 7.284 1.00 26.85 98 ARG A N 1
ATOM 1489 C CA . ARG A 1 105 ? 7.299 45.811 7.230 1.00 26.22 98 ARG A CA 1
ATOM 1490 C C . ARG A 1 105 ? 6.905 46.852 6.182 1.00 25.15 98 ARG A C 1
ATOM 1491 O O . ARG A 1 105 ? 7.746 47.430 5.489 1.00 27.54 98 ARG A O 1
ATOM 1512 N N . LYS A 1 106 ? 5.594 47.089 6.080 1.00 22.53 99 LYS A N 1
ATOM 1513 C CA . LYS A 1 106 ? 5.020 48.203 5.329 1.00 25.84 99 LYS A CA 1
ATOM 1514 C C . LYS A 1 106 ? 3.973 48.883 6.205 1.00 21.09 99 LYS A C 1
ATOM 1515 O O . LYS A 1 106 ? 3.103 48.210 6.760 1.00 25.37 99 LYS A O 1
ATOM 1534 N N . PHE A 1 107 ? 4.093 50.199 6.386 1.00 18.42 100 PHE A N 1
ATOM 1535 C CA . PHE A 1 107 ? 3.046 51.008 7.010 1.00 21.11 100 PHE A CA 1
ATOM 1536 C C . PHE A 1 107 ? 2.578 52.065 6.008 1.00 18.49 100 PHE A C 1
ATOM 1537 O O . PHE A 1 107 ? 3.397 52.690 5.340 1.00 20.33 100 PHE A O 1
ATOM 1554 N N . SER A 1 108 ? 1.262 52.253 5.890 1.00 16.38 101 SER A N 1
ATOM 1555 C CA . SER A 1 108 ? 0.720 53.354 5.101 1.00 14.84 101 SER A CA 1
ATOM 1556 C C . SER A 1 108 ? 1.088 54.707 5.684 1.00 16.32 101 SER A C 1
ATOM 1557 O O . SER A 1 108 ? 1.387 54.852 6.873 1.00 14.89 101 SER A O 1
ATOM 1565 N N . LEU A 1 109 ? 1.070 55.712 4.812 1.00 16.34 102 LEU A N 1
ATOM 1566 C CA . LEU A 1 109 ? 1.316 57.078 5.265 1.00 13.91 102 LEU A CA 1
ATOM 1567 C C . LEU A 1 109 ? 0.353 57.460 6.380 1.00 14.02 102 LEU A C 1
ATOM 1568 O O . LEU A 1 109 ? 0.749 58.081 7.370 1.00 13.19 102 LEU A O 1
ATOM 1584 N N . LYS A 1 110 ? -0.900 57.040 6.280 1.00 14.69 103 LYS A N 1
ATOM 1585 C CA . LYS A 1 110 ? -1.850 57.401 7.320 1.00 13.66 103 LYS A CA 1
ATOM 1586 C C . LYS A 1 110 ? -1.431 56.855 8.671 1.00 14.64 103 LYS A C 1
ATOM 1587 O O . LYS A 1 110 ? -1.461 57.573 9.671 1.00 13.83 103 LYS A O 1
ATOM 1606 N N . THR A 1 111 ? -1.058 55.583 8.726 1.00 13.19 104 THR A N 1
ATOM 1607 C CA . THR A 1 111 ? -0.610 55.003 9.983 1.00 10.29 104 THR A CA 1
ATOM 1608 C C . THR A 1 111 ? 0.649 55.710 10.498 1.00 11.52 104 THR A C 1
ATOM 1609 O O . THR A 1 111 ? 0.740 56.030 11.685 1.00 13.13 104 THR A O 1
ATOM 1620 N N . VAL A 1 112 ? 1.593 56.034 9.612 1.00 11.69 105 VAL A N 1
ATOM 1621 C CA . VAL A 1 112 ? 2.801 56.729 10.061 1.00 10.39 105 VAL A CA 1
ATOM 1622 C C . VAL A 1 112 ? 2.433 58.055 10.722 1.00 9.59 105 VAL A C 1
ATOM 1623 O O . VAL A 1 112 ? 2.993 58.437 11.753 1.00 11.26 105 VAL A O 1
ATOM 1636 N N . LEU A 1 113 ? 1.502 58.783 10.121 1.00 10.33 106 LEU A N 1
ATOM 1637 C CA . LEU A 1 113 ? 1.166 60.102 10.651 1.00 9.73 106 LEU A CA 1
ATOM 1638 C C . LEU A 1 113 ? 0.336 59.984 11.925 1.00 10.86 106 LEU A C 1
ATOM 1639 O O . LEU A 1 113 ? 0.485 60.826 12.832 1.00 13.47 106 LEU A O 1
ATOM 1655 N N . LEU A 1 114 ? -0.567 59.012 12.005 1.00 13.80 107 LEU A N 1
ATOM 1656 C CA . LEU A 1 114 ? -1.320 58.805 13.244 1.00 14.53 107 LEU A CA 1
ATOM 1657 C C . LEU A 1 114 ? -0.358 58.546 14.396 1.00 17.12 107 LEU A C 1
ATOM 1658 O O . LEU A 1 114 ? -0.502 59.116 15.494 1.00 14.20 107 LEU A O 1
ATOM 1674 N N . LEU A 1 115 ? 0.638 57.695 14.145 1.00 10.54 108 LEU A N 1
ATOM 1675 C CA . LEU A 1 115 ? 1.653 57.356 15.131 1.00 13.87 108 LEU A CA 1
ATOM 1676 C C . LEU A 1 115 ? 2.527 58.555 15.457 1.00 15.39 108 LEU A C 1
ATOM 1677 O O . LEU A 1 115 ? 2.809 58.808 16.638 1.00 12.37 108 LEU A O 1
ATOM 1693 N N . ALA A 1 116 ? 2.962 59.308 14.432 1.00 11.33 109 ALA A N 1
ATOM 1694 C CA . ALA A 1 116 ? 3.859 60.441 14.646 1.00 11.69 109 ALA A CA 1
ATOM 1695 C C . ALA A 1 116 ? 3.252 61.440 15.605 1.00 10.58 109 ALA A C 1
ATOM 1696 O O . ALA A 1 116 ? 3.927 61.931 16.511 1.00 12.85 109 ALA A O 1
ATOM 1703 N N . ASP A 1 117 ? 1.950 61.708 15.468 1.00 11.74 110 ASP A N 1
ATOM 1704 C CA . ASP A 1 117 ? 1.346 62.709 16.333 1.00 10.32 110 ASP A CA 1
ATOM 1705 C C . ASP A 1 117 ? 1.482 62.302 17.795 1.00 14.36 110 ASP A C 1
ATOM 1706 O O . ASP A 1 117 ? 1.798 63.120 18.667 1.00 14.26 110 ASP A O 1
ATOM 1715 N N . GLN A 1 118 ? 1.150 61.060 18.094 1.00 11.06 111 GLN A N 1
ATOM 1716 C CA . GLN A 1 118 ? 1.192 60.615 19.480 1.00 11.98 111 GLN A CA 1
ATOM 1717 C C . GLN A 1 118 ? 2.625 60.495 19.978 1.00 12.46 111 GLN A C 1
ATOM 1718 O O . GLN A 1 118 ? 2.905 60.785 21.136 1.00 11.99 111 GLN A O 1
ATOM 1732 N N . MET A 1 119 ? 3.540 60.037 19.130 1.00 10.06 112 MET A N 1
ATOM 1733 C CA . MET A 1 119 ? 4.925 59.845 19.569 1.00 10.83 112 MET A CA 1
ATOM 1734 C C . MET A 1 119 ? 5.585 61.173 19.872 1.00 12.79 112 MET A C 1
ATOM 1735 O O . MET A 1 119 ? 6.329 61.280 20.863 1.00 12.84 112 MET A O 1
ATOM 1749 N N . ILE A 1 120 ? 5.283 62.228 19.089 1.00 10.37 113 ILE A N 1
ATOM 1750 C CA . ILE A 1 120 ? 5.795 63.542 19.437 1.00 9.69 113 ILE A CA 1
ATOM 1751 C C . ILE A 1 120 ? 5.278 63.970 20.797 1.00 11.59 113 ILE A C 1
ATOM 1752 O O . ILE A 1 120 ? 6.037 64.478 21.636 1.00 10.24 113 ILE A O 1
ATOM 1768 N N . SER A 1 121 ? 4.000 63.745 21.050 1.00 12.45 114 SER A N 1
ATOM 1769 C CA . SER A 1 121 ? 3.394 64.133 22.319 1.00 12.66 114 SER A CA 1
ATOM 1770 C C . SER A 1 121 ? 3.968 63.328 23.487 1.00 11.40 114 SER A C 1
ATOM 1771 O O . SER A 1 121 ? 4.088 63.867 24.588 1.00 14.07 114 SER A O 1
ATOM 1779 N N . ARG A 1 122 ? 4.252 62.025 23.284 1.00 10.84 115 ARG A N 1
ATOM 1780 C CA . ARG A 1 122 ? 4.828 61.213 24.370 1.00 10.47 115 ARG A CA 1
ATOM 1781 C C . ARG A 1 122 ? 6.193 61.760 24.764 1.00 13.32 115 ARG A C 1
ATOM 1782 O O . ARG A 1 122 ? 6.497 61.905 25.954 1.00 13.87 115 ARG A O 1
ATOM 1803 N N . ILE A 1 123 ? 7.019 62.075 23.761 1.00 10.37 116 ILE A N 1
ATOM 1804 C CA . ILE A 1 123 ? 8.347 62.614 23.998 1.00 8.75 116 ILE A CA 1
ATOM 1805 C C . ILE A 1 123 ? 8.237 63.962 24.690 1.00 12.39 116 ILE A C 1
ATOM 1806 O O . ILE A 1 123 ? 8.970 64.233 25.646 1.00 14.00 116 ILE A O 1
ATOM 1822 N N . GLU A 1 124 ? 7.305 64.815 24.253 1.00 12.06 117 GLU A N 1
ATOM 1823 C CA . GLU A 1 124 ? 7.109 66.123 24.900 1.00 12.46 117 GLU A CA 1
ATOM 1824 C C . GLU A 1 124 ? 6.752 65.968 26.375 1.00 11.88 117 GLU A C 1
ATOM 1825 O O . GLU A 1 124 ? 7.214 66.739 27.219 1.00 14.58 117 GLU A O 1
ATOM 1837 N N . TYR A 1 125 ? 5.884 65.013 26.692 1.00 14.36 118 TYR A N 1
ATOM 1838 C CA . TYR A 1 125 ? 5.508 64.783 28.069 1.00 12.05 118 TYR A CA 1
ATOM 1839 C C . TYR A 1 125 ? 6.725 64.410 28.906 1.00 13.96 118 TYR A C 1
ATOM 1840 O O . TYR A 1 125 ? 6.924 64.931 30.004 1.00 15.03 118 TYR A O 1
ATOM 1858 N N . ILE A 1 126 ? 7.543 63.474 28.418 1.00 14.11 119 ILE A N 1
ATOM 1859 C CA . ILE A 1 126 ? 8.750 63.109 29.176 1.00 13.52 119 ILE A CA 1
ATOM 1860 C C . ILE A 1 126 ? 9.607 64.355 29.422 1.00 11.99 119 ILE A C 1
ATOM 1861 O O . ILE A 1 126 ? 10.033 64.633 30.557 1.00 12.71 119 ILE A O 1
ATOM 1877 N N . HIS A 1 127 ? 9.838 65.142 28.379 1.00 12.38 120 HIS A N 1
ATOM 1878 C CA . HIS A 1 127 ? 10.605 66.383 28.514 1.00 12.57 120 HIS A CA 1
ATOM 1879 C C . HIS A 1 127 ? 9.983 67.341 29.518 1.00 15.22 120 HIS A C 1
ATOM 1880 O O . HIS A 1 127 ? 10.698 68.054 30.235 1.00 14.49 120 HIS A O 1
ATOM 1894 N N . SER A 1 128 ? 8.645 67.382 29.582 1.00 14.37 121 SER A N 1
ATOM 1895 C CA . SER A 1 128 ? 7.969 68.272 30.514 1.00 14.45 121 SER A CA 1
ATOM 1896 C C . SER A 1 128 ? 8.220 67.892 31.964 1.00 15.43 121 SER A C 1
ATOM 1897 O O . SER A 1 128 ? 8.106 68.754 32.859 1.00 16.63 121 SER A O 1
ATOM 1905 N N . LYS A 1 129 ? 8.555 66.621 32.212 1.00 15.18 122 LYS A N 1
ATOM 1906 C CA . LYS A 1 129 ? 8.929 66.089 33.513 1.00 14.02 122 LYS A CA 1
ATOM 1907 C C . LYS A 1 129 ? 10.437 66.148 33.768 1.00 14.87 122 LYS A C 1
ATOM 1908 O O . LYS A 1 129 ? 10.897 65.597 34.778 1.00 19.19 122 LYS A O 1
ATOM 1927 N N . ASN A 1 130 ? 11.178 66.874 32.923 1.00 15.28 123 ASN A N 1
ATOM 1928 C CA . ASN A 1 130 ? 12.608 67.195 33.077 1.00 15.44 123 ASN A CA 1
ATOM 1929 C C . ASN A 1 130 ? 13.538 66.062 32.676 1.00 17.68 123 ASN A C 1
ATOM 1930 O O . ASN A 1 130 ? 14.731 66.102 33.025 1.00 18.16 123 ASN A O 1
ATOM 1941 N N . PHE A 1 131 ? 13.062 65.058 31.952 1.00 16.23 124 PHE A N 1
ATOM 1942 C CA . PHE A 1 131 ? 13.885 63.933 31.542 1.00 18.79 124 PHE A CA 1
ATOM 1943 C C . PHE A 1 131 ? 13.973 63.872 30.031 1.00 15.98 124 PHE A C 1
ATOM 1944 O O . PHE A 1 131 ? 13.064 64.323 29.316 1.00 14.22 124 PHE A O 1
ATOM 1961 N N . ILE A 1 132 ? 15.082 63.328 29.545 1.00 13.05 125 ILE A N 1
ATOM 1962 C CA . ILE A 1 132 ? 15.200 62.855 28.174 1.00 11.10 125 ILE A CA 1
ATOM 1963 C C . ILE A 1 132 ? 15.236 61.331 28.203 1.00 14.25 125 ILE A C 1
ATOM 1964 O O . ILE A 1 132 ? 15.693 60.713 29.178 1.00 16.80 125 ILE A O 1
ATOM 1980 N N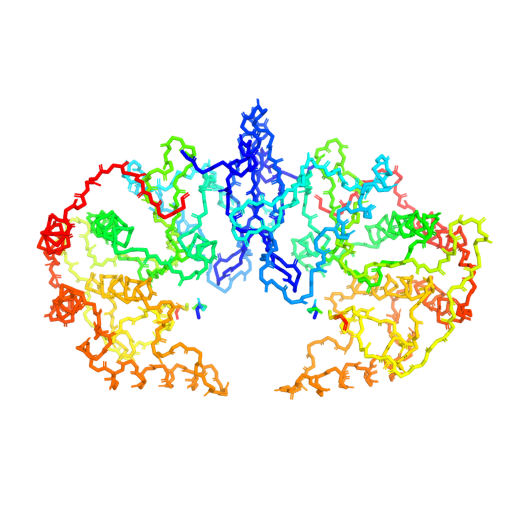 . HIS A 1 133 ? 14.760 60.717 27.117 1.00 14.86 126 HIS A N 1
ATOM 1981 C CA . HIS A 1 133 ? 14.563 59.274 27.061 1.00 10.75 126 HIS A CA 1
ATOM 1982 C C . HIS A 1 133 ? 15.820 58.538 26.627 1.00 11.37 126 HIS A C 1
ATOM 1983 O O . HIS A 1 133 ? 16.241 57.558 27.258 1.00 13.98 126 HIS A O 1
ATOM 1997 N N . ARG A 1 134 ? 16.405 58.996 25.540 1.00 14.48 127 ARG A N 1
ATOM 1998 C CA . ARG A 1 134 ? 17.697 58.591 25.001 1.00 12.32 127 ARG A CA 1
ATOM 1999 C C . ARG A 1 134 ? 17.687 57.224 24.332 1.00 14.35 127 ARG A C 1
ATOM 2000 O O . ARG A 1 134 ? 18.743 56.775 23.884 1.00 16.63 127 ARG A O 1
ATOM 2021 N N . ASP A 1 135 ? 16.530 56.570 24.182 1.00 12.98 128 ASP A N 1
ATOM 2022 C CA . ASP A 1 135 ? 16.476 55.288 23.487 1.00 12.40 128 ASP A CA 1
ATOM 2023 C C . ASP A 1 135 ? 15.182 55.187 22.682 1.00 14.23 128 ASP A C 1
ATOM 2024 O O . ASP A 1 135 ? 14.440 54.205 22.760 1.00 14.52 128 ASP A O 1
ATOM 2033 N N . VAL A 1 136 ? 14.923 56.204 21.872 1.00 14.28 129 VAL A N 1
ATOM 2034 C CA . VAL A 1 136 ? 13.707 56.227 21.063 1.00 11.00 129 VAL A CA 1
ATOM 2035 C C . VAL A 1 136 ? 13.889 55.270 19.902 1.00 13.67 129 VAL A C 1
ATOM 2036 O O . VAL A 1 136 ? 14.848 55.378 19.137 1.00 14.49 129 VAL A O 1
ATOM 2049 N N . LYS A 1 137 ? 12.993 54.297 19.802 1.00 11.36 130 LYS A N 1
ATOM 2050 C CA . LYS A 1 137 ? 13.057 53.249 18.791 1.00 13.84 130 LYS A CA 1
ATOM 2051 C C . LYS A 1 137 ? 11.728 52.530 18.779 1.00 15.82 130 LYS A C 1
ATOM 2052 O O . LYS A 1 137 ? 11.004 52.557 19.775 1.00 13.57 130 LYS A O 1
ATOM 2071 N N . PRO A 1 138 ? 11.420 51.826 17.685 1.00 14.01 131 PRO A N 1
ATOM 2072 C CA . PRO A 1 138 ? 10.078 51.246 17.563 1.00 13.56 131 PRO A CA 1
ATOM 2073 C C . PRO A 1 138 ? 9.766 50.223 18.624 1.00 16.75 131 PRO A C 1
ATOM 2074 O O . PRO A 1 138 ? 8.591 50.017 18.958 1.00 17.59 131 PRO A O 1
ATOM 2085 N N . ASP A 1 139 ? 10.779 49.521 19.126 1.00 12.85 132 ASP A N 1
ATOM 2086 C CA . ASP A 1 139 ? 10.537 48.521 20.155 1.00 14.72 132 ASP A CA 1
ATOM 2087 C C . ASP A 1 139 ? 10.043 49.140 21.456 1.00 15.89 132 ASP A C 1
ATOM 2088 O O . ASP A 1 139 ? 9.527 48.411 22.311 1.00 16.91 132 ASP A O 1
ATOM 2097 N N . ASN A 1 140 ? 10.272 50.440 21.651 1.00 14.68 133 ASN A N 1
ATOM 2098 C CA . ASN A 1 140 ? 9.993 51.114 22.920 1.00 15.43 133 ASN A CA 1
ATOM 2099 C C . ASN A 1 140 ? 8.712 51.909 22.873 1.00 13.46 133 ASN A C 1
ATOM 2100 O O . ASN A 1 140 ? 8.456 52.742 23.765 1.00 15.48 133 ASN A O 1
ATOM 2111 N N . PHE A 1 141 ? 7.883 51.661 21.859 1.00 14.53 134 PHE A N 1
ATOM 2112 C CA . PHE A 1 141 ? 6.511 52.140 21.848 1.00 14.72 134 PHE A CA 1
ATOM 2113 C C . PHE A 1 141 ? 5.587 50.947 21.685 1.00 17.39 134 PHE A C 1
ATOM 2114 O O . PHE A 1 141 ? 5.808 50.125 20.797 1.00 15.13 134 PHE A O 1
ATOM 2131 N N . LEU A 1 142 ? 4.597 50.821 22.575 1.00 16.98 135 LEU A N 1
ATOM 2132 C CA . LEU A 1 142 ? 3.647 49.724 22.580 1.00 17.49 135 LEU A CA 1
ATOM 2133 C C . LEU A 1 142 ? 2.236 50.290 22.523 1.00 15.47 135 LEU A C 1
ATOM 2134 O O . LEU A 1 142 ? 1.940 51.323 23.136 1.00 17.16 135 LEU A O 1
ATOM 2150 N N . MET A 1 143 ? 1.359 49.638 21.783 1.00 15.22 136 MET A N 1
ATOM 2151 C CA . MET A 1 143 ? -0.043 50.006 21.849 1.00 14.10 136 MET A CA 1
ATOM 2152 C C . MET A 1 143 ? -0.655 49.478 23.139 1.00 17.19 136 MET A C 1
ATOM 2153 O O . MET A 1 143 ? -0.196 48.489 23.715 1.00 20.62 136 MET A O 1
ATOM 2167 N N . GLY A 1 144 ? -1.691 50.179 23.603 1.00 19.80 137 GLY A N 1
ATOM 2168 C CA . GLY A 1 144 ? -2.444 49.759 24.765 1.00 21.67 137 GLY A CA 1
ATOM 2169 C C . GLY A 1 144 ? -3.263 48.521 24.484 1.00 33.28 137 GLY A C 1
ATOM 2170 O O . GLY A 1 144 ? -3.374 48.046 23.354 1.00 21.77 137 GLY A O 1
ATOM 2174 N N . LEU A 1 145 ? -3.890 48.024 25.544 1.00 39.79 138 LEU A N 1
ATOM 2175 C CA . LEU A 1 145 ? -4.658 46.789 25.479 1.00 46.85 138 LEU A CA 1
ATOM 2176 C C . LEU A 1 145 ? -6.122 47.094 25.232 1.00 34.03 138 LEU A C 1
ATOM 2177 O O . LEU A 1 145 ? -6.668 48.053 25.781 1.00 33.53 138 LEU A O 1
ATOM 2193 N N . GLY A 1 146 ? -6.757 46.256 24.417 1.00 48.01 139 GLY A N 1
ATOM 2194 C CA . GLY A 1 146 ? -8.185 46.332 24.222 1.00 42.89 139 GLY A CA 1
ATOM 2195 C C . GLY A 1 146 ? -8.648 47.723 23.863 1.00 35.74 139 GLY A C 1
ATOM 2196 O O . GLY A 1 146 ? -8.267 48.266 22.815 1.00 36.52 139 GLY A O 1
ATOM 2200 N N . LYS A 1 147 ? -9.483 48.306 24.731 1.00 34.04 140 LYS A N 1
ATOM 2201 C CA . LYS A 1 147 ? -10.019 49.644 24.492 1.00 48.50 140 LYS A CA 1
ATOM 2202 C C . LYS A 1 147 ? -8.911 50.659 24.279 1.00 40.39 140 LYS A C 1
ATOM 2203 O O . LYS A 1 147 ? -9.074 51.618 23.517 1.00 34.72 140 LYS A O 1
ATOM 2222 N N . LYS A 1 148 ? -7.792 50.482 24.971 1.00 39.87 141 LYS A N 1
ATOM 2223 C CA . LYS A 1 148 ? -6.670 51.404 24.879 1.00 29.39 141 LYS A CA 1
ATOM 2224 C C . LYS A 1 148 ? -5.760 51.081 23.714 1.00 26.78 141 LYS A C 1
ATOM 2225 O O . LYS A 1 148 ? -4.674 51.664 23.616 1.00 21.63 141 LYS A O 1
ATOM 2244 N N . GLY A 1 149 ? -6.217 50.213 22.806 1.00 28.86 142 GLY A N 1
ATOM 2245 C CA . GLY A 1 149 ? -5.501 49.813 21.616 1.00 26.12 142 GLY A CA 1
ATOM 2246 C C . GLY A 1 149 ? -5.252 50.937 20.639 1.00 22.01 142 GLY A C 1
ATOM 2247 O O . GLY A 1 149 ? -4.486 50.755 19.685 1.00 22.65 142 GLY A O 1
ATOM 2251 N N . ASN A 1 150 ? -5.907 52.085 20.841 1.00 19.74 143 ASN A N 1
ATOM 2252 C CA . ASN A 1 150 ? -5.716 53.271 20.020 1.00 19.75 143 ASN A CA 1
ATOM 2253 C C . ASN A 1 150 ? -4.603 54.167 20.529 1.00 20.50 143 ASN A C 1
ATOM 2254 O O . ASN A 1 150 ? -4.256 55.145 19.851 1.00 19.47 143 ASN A O 1
ATOM 2265 N N . LEU A 1 151 ? -4.046 53.850 21.693 1.00 18.84 144 LEU A N 1
ATOM 2266 C CA . LEU A 1 151 ? -3.122 54.730 22.398 1.00 16.74 144 LEU A CA 1
ATOM 2267 C C . LEU A 1 151 ? -1.709 54.177 22.326 1.00 16.43 144 LEU A C 1
ATOM 2268 O O . LEU A 1 151 ? -1.468 53.027 22.687 1.00 16.47 144 LEU A O 1
ATOM 2284 N N . VAL A 1 152 ? -0.776 55.012 21.877 1.00 14.81 145 VAL A N 1
ATOM 2285 C CA . VAL A 1 152 ? 0.642 54.677 21.888 1.00 16.42 145 VAL A CA 1
ATOM 2286 C C . VAL A 1 152 ? 1.232 54.985 23.257 1.00 19.69 145 VAL A C 1
ATOM 2287 O O . VAL A 1 152 ? 1.145 56.126 23.734 1.00 15.55 145 VAL A O 1
ATOM 2300 N N . TYR A 1 153 ? 1.867 53.984 23.869 1.00 13.50 146 TYR A N 1
ATOM 2301 C CA . TYR A 1 153 ? 2.616 54.122 25.105 1.00 12.76 146 TYR A CA 1
ATOM 2302 C C . TYR A 1 153 ? 4.106 54.146 24.819 1.00 14.35 146 TYR A C 1
ATOM 2303 O O . TYR A 1 153 ? 4.560 53.571 23.830 1.00 14.23 146 TYR A O 1
ATOM 2321 N N . ILE A 1 154 ? 4.869 54.781 25.713 1.00 15.71 147 ILE A N 1
ATOM 2322 C CA . ILE A 1 154 ? 6.329 54.735 25.649 1.00 13.14 147 ILE A CA 1
ATOM 2323 C C . ILE A 1 154 ? 6.857 53.967 26.859 1.00 15.48 147 ILE A C 1
ATOM 2324 O O . ILE A 1 154 ? 6.357 54.117 27.982 1.00 17.49 147 ILE A O 1
ATOM 2340 N N . ILE A 1 155 ? 7.861 53.106 26.621 1.00 18.13 148 ILE A N 1
ATOM 2341 C CA . ILE A 1 155 ? 8.470 52.293 27.669 1.00 15.54 148 ILE A CA 1
ATOM 2342 C C . ILE A 1 155 ? 9.985 52.479 27.635 1.00 15.44 148 ILE A C 1
ATOM 2343 O O . ILE A 1 155 ? 10.530 53.193 26.786 1.00 16.37 148 ILE A O 1
ATOM 2359 N N . ASP A 1 156 ? 10.647 51.806 28.582 1.00 18.80 149 ASP A N 1
ATOM 2360 C CA . ASP A 1 156 ? 12.099 51.624 28.666 1.00 16.33 149 ASP A CA 1
ATOM 2361 C C . ASP A 1 156 ? 12.800 52.911 29.052 1.00 16.42 149 ASP A C 1
ATOM 2362 O O . ASP A 1 156 ? 13.361 53.614 28.211 1.00 20.45 149 ASP A O 1
ATOM 2371 N N . PHE A 1 157 ? 12.817 53.196 30.348 1.00 20.16 150 PHE A N 1
ATOM 2372 C CA . PHE A 1 157 ? 13.493 54.371 30.857 1.00 15.99 150 PHE A CA 1
ATOM 2373 C C . PHE A 1 157 ? 14.861 54.053 31.436 1.00 16.37 150 PHE A C 1
ATOM 2374 O O . PHE A 1 157 ? 15.402 54.844 32.196 1.00 18.23 150 PHE A O 1
ATOM 2391 N N . GLY A 1 158 ? 15.467 52.935 31.023 1.00 18.71 151 GLY A N 1
ATOM 2392 C CA . GLY A 1 158 ? 16.756 52.542 31.553 1.00 22.29 151 GLY A CA 1
ATOM 2393 C C . GLY A 1 158 ? 17.911 53.422 31.141 1.00 19.48 151 GLY A C 1
ATOM 2394 O O . GLY A 1 158 ? 18.976 53.372 31.778 1.00 23.54 151 GLY A O 1
ATOM 2398 N N . LEU A 1 159 ? 17.747 54.205 30.077 1.00 19.22 152 LEU A N 1
ATOM 2399 C CA . LEU A 1 159 ? 18.757 55.168 29.695 1.00 15.69 152 LEU A CA 1
ATOM 2400 C C . LEU A 1 159 ? 18.277 56.584 29.933 1.00 17.00 152 LEU A C 1
ATOM 2401 O O . LEU A 1 159 ? 18.966 57.538 29.553 1.00 19.31 152 LEU A O 1
ATOM 2417 N N . ALA A 1 160 ? 17.090 56.751 30.510 1.00 15.71 153 ALA A N 1
ATOM 2418 C CA . ALA A 1 160 ? 16.578 58.107 30.688 1.00 17.47 153 ALA A CA 1
ATOM 2419 C C . ALA A 1 160 ? 17.377 58.837 31.762 1.00 20.33 153 ALA A C 1
ATOM 2420 O O . ALA A 1 160 ? 18.017 58.232 32.641 1.00 17.42 153 ALA A O 1
ATOM 2427 N N . LYS A 1 161 ? 17.346 60.169 31.678 1.00 18.37 154 LYS A N 1
ATOM 2428 C CA . LYS A 1 161 ? 18.029 60.994 32.662 1.00 17.63 154 LYS A CA 1
ATOM 2429 C C . LYS A 1 161 ? 17.500 62.413 32.637 1.00 18.57 154 LYS A C 1
ATOM 2430 O O . LYS A 1 161 ? 16.954 62.890 31.633 1.00 18.27 154 LYS A O 1
ATOM 2449 N N . LYS A 1 162 ? 17.712 63.083 33.776 1.00 17.63 155 LYS A N 1
ATOM 2450 C CA . LYS A 1 162 ? 17.317 64.473 33.906 1.00 14.47 155 LYS A CA 1
ATOM 2451 C C . LYS A 1 162 ? 18.175 65.320 32.978 1.00 21.53 155 LYS A C 1
ATOM 2452 O O . LYS A 1 162 ? 19.397 65.150 32.911 1.00 21.87 155 LYS A O 1
ATOM 2471 N N . TYR A 1 163 ? 17.540 66.256 32.274 1.00 19.44 156 TYR A N 1
ATOM 2472 C CA . TYR A 1 163 ? 18.295 67.209 31.472 1.00 16.23 156 TYR A CA 1
ATOM 2473 C C . TYR A 1 163 ? 18.223 68.612 32.041 1.00 17.70 156 TYR A C 1
ATOM 2474 O O . TYR A 1 163 ? 18.923 69.493 31.547 1.00 18.25 156 TYR A O 1
ATOM 2492 N N . ARG A 1 164 ? 17.385 68.849 33.051 1.00 20.49 157 ARG A N 1
ATOM 2493 C CA . ARG A 1 164 ? 17.346 70.163 33.687 1.00 22.15 157 ARG A CA 1
ATOM 2494 C C . ARG A 1 164 ? 16.887 70.008 35.124 1.00 19.19 157 ARG A C 1
ATOM 2495 O O . ARG A 1 164 ? 16.224 69.029 35.488 1.00 21.44 157 ARG A O 1
ATOM 2516 N N . ASP A 1 165 ? 17.282 70.986 35.948 1.00 22.84 158 ASP A N 1
ATOM 2517 C CA . ASP A 1 165 ? 16.864 71.030 37.342 1.00 27.17 158 ASP A CA 1
ATOM 2518 C C . ASP A 1 165 ? 15.371 71.309 37.417 1.00 26.43 158 ASP A C 1
ATOM 2519 O O . ASP A 1 165 ? 14.858 72.179 36.711 1.00 28.05 158 ASP A O 1
ATOM 2528 N N . ALA A 1 166 ? 14.665 70.553 38.264 1.00 29.49 159 ALA A N 1
ATOM 2529 C CA . ALA A 1 166 ? 13.214 70.681 38.321 1.00 56.64 159 ALA A CA 1
ATOM 2530 C C . ALA A 1 166 ? 12.791 72.069 38.770 1.00 47.99 159 ALA A C 1
ATOM 2531 O O . ALA A 1 166 ? 11.774 72.588 38.300 1.00 44.66 159 ALA A O 1
ATOM 2538 N N . ARG A 1 167 ? 13.556 72.696 39.659 1.00 52.29 160 ARG A N 1
ATOM 2539 C CA . ARG A 1 167 ? 13.142 73.984 40.193 1.00 55.64 160 ARG A CA 1
ATOM 2540 C C . ARG A 1 167 ? 13.661 75.161 39.381 1.00 42.12 160 ARG A C 1
ATOM 2541 O O . ARG A 1 167 ? 12.913 76.110 39.129 1.00 47.50 160 ARG A O 1
ATOM 2562 N N . THR A 1 168 ? 14.925 75.135 38.960 1.00 36.30 161 THR A N 1
ATOM 2563 C CA . THR A 1 168 ? 15.513 76.286 38.287 1.00 38.34 161 THR A CA 1
ATOM 2564 C C . THR A 1 168 ? 15.492 76.147 36.776 1.00 31.42 161 THR A C 1
ATOM 2565 O O . THR A 1 168 ? 15.674 77.139 36.069 1.00 36.76 161 THR A O 1
ATOM 2576 N N . HIS A 1 169 ? 15.261 74.943 36.279 1.00 28.95 162 HIS A N 1
ATOM 2577 C CA . HIS A 1 169 ? 15.341 74.624 34.861 1.00 30.65 162 HIS A CA 1
ATOM 2578 C C . HIS A 1 169 ? 16.717 74.914 34.278 1.00 27.43 162 HIS A C 1
ATOM 2579 O O . HIS A 1 169 ? 16.852 75.079 33.062 1.00 29.35 162 HIS A O 1
ATOM 2593 N N . GLN A 1 170 ? 17.756 74.918 35.107 1.00 29.76 163 GLN A N 1
ATOM 2594 C CA . GLN A 1 170 ? 19.119 74.951 34.584 1.00 27.81 163 GLN A CA 1
ATOM 2595 C C . GLN A 1 170 ? 19.410 73.664 33.811 1.00 21.91 163 GLN A C 1
ATOM 2596 O O . GLN A 1 170 ? 19.325 72.564 34.368 1.00 23.67 163 GLN A O 1
ATOM 2610 N N . HIS A 1 171 ? 19.767 73.819 32.535 1.00 22.14 164 HIS A N 1
ATOM 2611 C CA . HIS A 1 171 ? 20.050 72.703 31.634 1.00 18.75 164 HIS A CA 1
ATOM 2612 C C . HIS A 1 171 ? 21.389 72.072 32.009 1.00 16.81 164 HIS A C 1
ATOM 2613 O O . HIS A 1 171 ? 22.318 72.770 32.444 1.00 24.95 164 HIS A O 1
ATOM 2627 N N . ILE A 1 172 ? 21.490 70.747 31.823 1.00 18.96 165 ILE A N 1
ATOM 2628 C CA . ILE A 1 172 ? 22.755 70.050 32.082 1.00 18.11 165 ILE A CA 1
ATOM 2629 C C . ILE A 1 172 ? 23.820 70.640 31.167 1.00 25.17 165 ILE A C 1
ATOM 2630 O O . ILE A 1 172 ? 23.508 71.148 30.086 1.00 20.59 165 ILE A O 1
ATOM 2646 N N . PRO A 1 173 ? 25.086 70.582 31.531 1.00 25.76 166 PRO A N 1
ATOM 2647 C CA . PRO A 1 173 ? 26.088 71.211 30.678 1.00 24.32 166 PRO A CA 1
ATOM 2648 C C . PRO A 1 173 ? 26.368 70.392 29.422 1.00 18.68 166 PRO A C 1
ATOM 2649 O O . PRO A 1 173 ? 26.241 69.166 29.377 1.00 22.24 166 PRO A O 1
ATOM 2660 N N . TYR A 1 174 ? 26.791 71.127 28.400 1.00 27.35 167 TYR A N 1
ATOM 2661 C CA . TYR A 1 174 ? 27.299 70.534 27.173 1.00 23.76 167 TYR A CA 1
ATOM 2662 C C . TYR A 1 174 ? 28.629 69.812 27.417 1.00 18.58 167 TYR A C 1
ATOM 2663 O O . TYR A 1 174 ? 29.452 70.224 28.241 1.00 24.63 167 TYR A O 1
ATOM 2681 N N . ARG A 1 175 ? 28.827 68.710 26.705 1.00 22.25 168 ARG A N 1
ATOM 2682 C CA . ARG A 1 175 ? 30.130 68.063 26.691 1.00 25.33 168 ARG A CA 1
ATOM 2683 C C . ARG A 1 175 ? 30.200 67.228 25.422 1.00 18.71 168 ARG A C 1
ATOM 2684 O O . ARG A 1 175 ? 29.185 66.973 24.772 1.00 17.65 168 ARG A O 1
ATOM 2705 N N . GLU A 1 176 ? 31.425 66.895 25.041 1.00 20.49 169 GLU A N 1
ATOM 2706 C CA . GLU A 1 176 ? 31.792 66.065 23.902 1.00 20.95 169 GLU A CA 1
ATOM 2707 C C . GLU A 1 176 ? 32.519 64.825 24.448 1.00 25.41 169 GLU A C 1
ATOM 2708 O O . GLU A 1 176 ? 32.518 64.541 25.651 1.00 25.62 169 GLU A O 1
ATOM 2720 N N . ASN A 1 177 ? 33.091 64.053 23.538 1.00 26.75 170 ASN A N 1
ATOM 2721 C CA . ASN A 1 177 ? 33.902 62.884 23.877 1.00 27.11 170 ASN A CA 1
ATOM 2722 C C . ASN A 1 177 ? 33.122 61.798 24.617 1.00 23.44 170 ASN A C 1
ATOM 2723 O O . ASN A 1 177 ? 33.714 61.009 25.364 1.00 25.78 170 ASN A O 1
ATOM 2734 N N . LYS A 1 178 ? 31.813 61.707 24.407 1.00 24.34 171 LYS A N 1
ATOM 2735 C CA . LYS A 1 178 ? 31.008 60.651 25.010 1.00 28.55 171 LYS A CA 1
ATOM 2736 C C . LYS A 1 178 ? 31.014 59.410 24.125 1.00 27.93 171 LYS A C 1
ATOM 2737 O O . LYS A 1 178 ? 31.147 59.501 22.903 1.00 31.86 171 LYS A O 1
ATOM 2756 N N . ASN A 1 179 ? 30.878 58.246 24.756 1.00 26.68 172 ASN A N 1
ATOM 2757 C CA . ASN A 1 179 ? 30.646 57.007 24.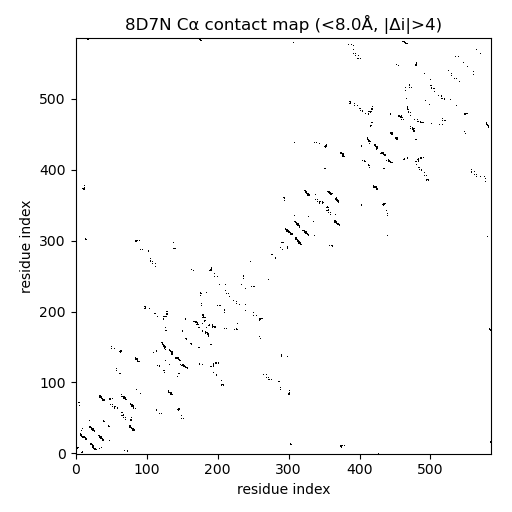028 1.00 28.54 172 ASN A CA 1
ATOM 2758 C C . ASN A 1 179 ? 29.184 56.936 23.617 1.00 25.51 172 ASN A C 1
ATOM 2759 O O . ASN A 1 179 ? 28.332 57.608 24.199 1.00 28.92 172 ASN A O 1
ATOM 2770 N N . LEU A 1 180 ? 28.900 56.118 22.592 1.00 26.02 173 LEU A N 1
ATOM 2771 C CA . LEU A 1 180 ? 27.551 56.036 22.046 1.00 27.07 173 LEU A CA 1
ATOM 2772 C C . LEU A 1 180 ? 26.597 55.512 23.111 1.00 29.00 173 LEU A C 1
ATOM 2773 O O . LEU A 1 180 ? 26.871 54.508 23.776 1.00 29.01 173 LEU A O 1
ATOM 2789 N N . THR A 1 181 ? 25.492 56.218 23.298 1.00 29.56 174 THR A N 1
ATOM 2790 C CA . THR A 1 181 ? 24.449 55.825 24.230 1.00 27.59 174 THR A CA 1
ATOM 2791 C C . THR A 1 181 ? 23.172 55.721 23.424 1.00 25.12 174 THR A C 1
ATOM 2792 O O . THR A 1 181 ? 22.887 56.612 22.626 1.00 23.82 174 THR A O 1
ATOM 2803 N N . GLY A 1 182 ? 22.423 54.625 23.606 1.00 22.95 175 GLY A N 1
ATOM 2804 C CA . GLY A 1 182 ? 21.168 54.432 22.891 1.00 24.73 175 GLY A CA 1
ATOM 2805 C C . GLY A 1 182 ? 21.286 53.243 21.967 1.00 22.56 175 GLY A C 1
ATOM 2806 O O . GLY A 1 182 ? 21.914 52.256 22.328 1.00 27.99 175 GLY A O 1
ATOM 2810 N N . THR A 1 183 ? 20.746 53.332 20.766 1.00 19.78 176 THR A N 1
ATOM 2811 C CA . THR A 1 183 ? 20.930 52.288 19.776 1.00 16.13 176 THR A CA 1
ATOM 2812 C C . THR A 1 183 ? 21.578 52.924 18.558 1.00 23.39 176 THR A C 1
ATOM 2813 O O . THR A 1 183 ? 21.228 54.044 18.170 1.00 31.18 176 THR A O 1
ATOM 2824 N N . ALA A 1 184 ? 22.514 52.200 17.961 1.00 18.76 177 ALA A N 1
ATOM 2825 C CA . ALA A 1 184 ? 23.233 52.736 16.819 1.00 19.29 177 ALA A CA 1
ATOM 2826 C C . ALA A 1 184 ? 22.286 53.080 15.673 1.00 16.89 177 ALA A C 1
ATOM 2827 O O . ALA A 1 184 ? 22.426 54.130 15.036 1.00 20.74 177 ALA A O 1
ATOM 2834 N N . ARG A 1 185 ? 21.282 52.243 15.411 1.00 19.25 178 ARG A N 1
ATOM 2835 C CA . ARG A 1 185 ? 20.446 52.464 14.230 1.00 15.98 178 ARG A CA 1
ATOM 2836 C C . ARG A 1 185 ? 19.681 53.787 14.306 1.00 18.45 178 ARG A C 1
ATOM 2837 O O . ARG A 1 185 ? 19.542 54.484 13.295 1.00 19.28 178 ARG A O 1
ATOM 2858 N N . TYR A 1 186 ? 19.191 54.164 15.491 1.00 14.84 179 TYR A N 1
ATOM 2859 C CA . TYR A 1 186 ? 18.318 55.322 15.611 1.00 12.81 179 TYR A CA 1
ATOM 2860 C C . TYR A 1 186 ? 18.994 56.529 16.251 1.00 12.94 179 TYR A C 1
ATOM 2861 O O . TYR A 1 186 ? 18.345 57.559 16.393 1.00 14.06 179 TYR A O 1
ATOM 2879 N N . ALA A 1 187 ? 20.277 56.423 16.652 1.00 15.84 180 ALA A N 1
ATOM 2880 C CA . ALA A 1 187 ? 20.902 57.523 17.366 1.00 12.85 180 ALA A CA 1
ATOM 2881 C C . ALA A 1 187 ? 21.025 58.752 16.482 1.00 14.59 180 ALA A C 1
ATOM 2882 O O . ALA A 1 187 ? 21.165 58.680 15.258 1.00 14.97 180 ALA A O 1
ATOM 2889 N N . SER A 1 188 ? 21.027 59.893 17.132 1.00 12.98 181 SER A N 1
ATOM 2890 C CA . SER A 1 188 ? 21.221 61.128 16.417 1.00 11.43 181 SER A CA 1
ATOM 2891 C C . SER A 1 188 ? 22.662 61.260 15.906 1.00 12.50 181 SER A C 1
ATOM 2892 O O . SER A 1 188 ? 23.594 60.618 16.391 1.00 16.74 181 SER A O 1
ATOM 2900 N N . ILE A 1 189 ? 22.820 62.140 14.916 1.00 13.83 182 ILE A N 1
ATOM 2901 C CA . ILE A 1 189 ? 24.144 62.438 14.389 1.00 12.80 182 ILE A CA 1
ATOM 2902 C C . ILE A 1 189 ? 25.022 62.990 15.502 1.00 13.30 182 ILE A C 1
ATOM 2903 O O . ILE A 1 189 ? 26.171 62.577 15.672 1.00 16.61 182 ILE A O 1
ATOM 2919 N N . ASN A 1 190 ? 24.485 63.915 16.304 1.00 13.33 183 ASN A N 1
ATOM 2920 C CA . ASN A 1 190 ? 25.306 64.458 17.379 1.00 16.27 183 ASN A CA 1
ATOM 2921 C C . ASN A 1 190 ? 25.730 63.388 18.397 1.00 15.80 183 ASN A C 1
ATOM 2922 O O . ASN A 1 190 ? 26.836 63.478 18.956 1.00 16.52 183 ASN A O 1
ATOM 2933 N N . THR A 1 191 ? 24.909 62.353 18.623 1.00 14.81 184 THR A N 1
ATOM 2934 C CA . THR A 1 191 ? 25.308 61.260 19.513 1.00 16.12 184 THR A CA 1
ATOM 2935 C C . THR A 1 191 ? 26.496 60.495 18.940 1.00 15.03 184 THR A C 1
ATOM 2936 O O . THR A 1 191 ? 27.485 60.211 19.651 1.00 17.42 184 THR A O 1
ATOM 2947 N N . HIS A 1 192 ? 26.473 60.222 17.637 1.00 15.11 185 HIS A N 1
ATOM 2948 C CA . HIS A 1 192 ? 27.637 59.622 17.012 1.00 20.00 185 HIS A CA 1
ATOM 2949 C C . HIS A 1 192 ? 28.876 60.509 17.117 1.00 17.40 185 HIS A C 1
ATOM 2950 O O . HIS A 1 192 ? 29.989 60.003 17.053 1.00 21.43 185 HIS A O 1
ATOM 2964 N N . LEU A 1 193 ? 28.710 61.832 17.169 1.00 18.34 186 LEU A N 1
ATOM 2965 C CA . LEU A 1 193 ? 29.849 62.727 17.310 1.00 17.03 186 LEU A CA 1
ATOM 2966 C C . LEU A 1 193 ? 30.328 62.841 18.754 1.00 19.40 186 LEU A C 1
ATOM 2967 O O . LEU A 1 193 ? 31.266 63.619 19.033 1.00 22.64 186 LEU A O 1
ATOM 2983 N N . GLY A 1 194 ? 29.708 62.095 19.672 1.00 19.51 187 GLY A N 1
ATOM 2984 C CA . GLY A 1 194 ? 30.140 62.082 21.054 1.00 21.61 187 GLY A CA 1
ATOM 2985 C C . GLY A 1 194 ? 29.560 63.193 21.893 1.00 17.12 187 GLY A C 1
ATOM 2986 O O . GLY A 1 194 ? 30.091 63.474 22.963 1.00 17.81 187 GLY A O 1
ATOM 2990 N N . ILE A 1 195 ? 28.534 63.860 21.420 1.00 16.63 188 ILE A N 1
ATOM 2991 C CA . ILE A 1 195 ? 27.974 65.006 22.126 1.00 16.85 188 ILE A CA 1
ATOM 2992 C C . ILE A 1 195 ? 26.925 64.541 23.122 1.00 15.25 188 ILE A C 1
ATOM 2993 O O . ILE A 1 195 ? 26.124 63.656 22.835 1.00 14.79 188 ILE A O 1
ATOM 3009 N N . GLU A 1 196 ? 26.907 65.181 24.277 1.00 15.54 189 GLU A N 1
ATOM 3010 C CA . GLU A 1 196 ? 25.859 64.962 25.267 1.00 15.69 189 GLU A CA 1
ATOM 3011 C C . GLU A 1 196 ? 24.472 65.067 24.649 1.00 14.89 189 GLU A C 1
ATOM 3012 O O . GLU A 1 196 ? 24.172 66.009 23.909 1.00 15.93 189 GLU A O 1
ATOM 3024 N N . GLN A 1 197 ? 23.613 64.124 25.011 1.00 17.92 190 GLN A N 1
ATOM 3025 C CA . GLN A 1 197 ? 22.236 64.115 24.549 1.00 13.78 190 GLN A CA 1
ATOM 3026 C C . GLN A 1 197 ? 21.421 65.205 25.234 1.00 12.54 190 GLN A C 1
ATOM 3027 O O . GLN A 1 197 ? 21.625 65.513 26.402 1.00 15.84 190 GLN A O 1
ATOM 3041 N N . SER A 1 198 ? 20.415 65.691 24.509 1.00 12.20 191 SER A N 1
ATOM 3042 C CA . SER A 1 198 ? 19.444 66.614 25.053 1.00 11.64 191 SER A CA 1
ATOM 3043 C C . SER A 1 198 ? 18.100 66.393 24.359 1.00 12.93 191 SER A C 1
ATOM 3044 O O . SER A 1 198 ? 17.885 65.395 23.670 1.00 13.59 191 SER A O 1
ATOM 3052 N N . ARG A 1 199 ? 17.206 67.354 24.527 1.00 13.59 192 ARG A N 1
ATOM 3053 C CA . ARG A 1 199 ? 15.838 67.148 24.052 1.00 11.71 192 ARG A CA 1
ATOM 3054 C C . ARG A 1 199 ? 15.793 66.890 22.555 1.00 12.16 192 ARG A C 1
ATOM 3055 O O . ARG A 1 199 ? 14.987 66.063 22.084 1.00 11.46 192 ARG A O 1
ATOM 3076 N N . ARG A 1 200 ? 16.611 67.631 21.791 1.00 12.97 193 ARG A N 1
ATOM 3077 C CA . ARG A 1 200 ? 16.609 67.523 20.334 1.00 11.92 193 ARG A CA 1
ATOM 3078 C C . ARG A 1 200 ? 16.903 66.106 19.858 1.00 9.58 193 ARG A C 1
ATOM 3079 O O . ARG A 1 200 ? 16.315 65.665 18.856 1.00 13.30 193 ARG A O 1
ATOM 3100 N N . ASP A 1 201 ? 17.756 65.376 20.573 1.00 11.61 194 ASP A N 1
ATOM 3101 C CA . ASP A 1 201 ? 18.148 64.041 20.102 1.00 11.35 194 ASP A CA 1
ATOM 3102 C C . ASP A 1 201 ? 16.993 63.038 20.166 1.00 14.65 194 ASP A C 1
ATOM 3103 O O . ASP A 1 201 ? 16.855 62.188 19.281 1.00 12.64 194 ASP A O 1
ATOM 3112 N N . ASP A 1 202 ? 16.155 63.087 21.199 1.00 13.11 195 ASP A N 1
ATOM 3113 C CA . ASP A 1 202 ? 14.984 62.220 21.219 1.00 10.05 195 ASP A CA 1
ATOM 3114 C C . ASP A 1 202 ? 14.128 62.424 19.980 1.00 12.17 195 ASP A C 1
ATOM 3115 O O . ASP A 1 202 ? 13.615 61.467 19.411 1.00 12.59 195 ASP A O 1
ATOM 3124 N N . LEU A 1 203 ? 13.948 63.680 19.573 1.00 10.74 196 LEU A N 1
ATOM 3125 C CA . LEU A 1 203 ? 13.082 63.962 18.433 1.00 9.56 196 LEU A CA 1
ATOM 3126 C C . LEU A 1 203 ? 13.750 63.594 17.112 1.00 11.59 196 LEU A C 1
ATOM 3127 O O . LEU A 1 203 ? 13.084 63.115 16.187 1.00 11.14 196 LEU A O 1
ATOM 3143 N N . GLU A 1 204 ? 15.058 63.774 16.995 1.00 10.80 197 GLU A N 1
ATOM 3144 C CA . GLU A 1 204 ? 15.757 63.369 15.779 1.00 11.26 197 GLU A CA 1
ATOM 3145 C C . GLU A 1 204 ? 15.644 61.875 15.586 1.00 11.29 197 GLU A C 1
ATOM 3146 O O . GLU A 1 204 ? 15.421 61.404 14.469 1.00 11.85 197 GLU A O 1
ATOM 3158 N N . SER A 1 205 ? 15.868 61.110 16.659 1.00 12.44 198 SER A N 1
ATOM 3159 C CA . SER A 1 205 ? 15.686 59.662 16.612 1.00 10.10 198 SER A CA 1
ATOM 3160 C C . SER A 1 205 ? 14.286 59.317 16.145 1.00 9.81 198 SER A C 1
ATOM 3161 O O . SER A 1 205 ? 14.099 58.383 15.354 1.00 10.50 198 SER A O 1
ATOM 3169 N N . LEU A 1 206 ? 13.291 60.014 16.678 1.00 9.91 199 LEU A N 1
ATOM 3170 C CA . LEU A 1 206 ? 11.938 59.751 16.206 1.00 10.26 199 LEU A CA 1
ATOM 3171 C C . LEU A 1 206 ? 11.841 59.965 14.701 1.00 13.50 199 LEU A C 1
ATOM 3172 O O . LEU A 1 206 ? 11.135 59.207 14.010 1.00 12.67 199 LEU A O 1
ATOM 3188 N N . GLY A 1 207 ? 12.511 60.997 14.183 1.00 10.97 200 GLY A N 1
ATOM 3189 C CA . GLY A 1 207 ? 12.506 61.237 12.749 1.00 11.07 200 GLY A CA 1
ATOM 3190 C C . GLY A 1 207 ? 13.047 60.057 11.975 1.00 13.40 200 GLY A C 1
ATOM 3191 O O . GLY A 1 207 ? 12.505 59.713 10.922 1.00 13.64 200 GLY A O 1
ATOM 3195 N N . TYR A 1 208 ? 14.125 59.421 12.484 1.00 12.49 201 TYR A N 1
ATOM 3196 C CA . TYR A 1 208 ? 14.628 58.195 11.827 1.00 11.03 201 TYR A CA 1
ATOM 3197 C C . TYR A 1 208 ? 13.650 57.023 11.961 1.00 12.49 201 TYR A C 1
ATOM 3198 O O . TYR A 1 208 ? 13.493 56.247 11.014 1.00 14.95 201 TYR A O 1
ATOM 3216 N N . VAL A 1 209 ? 12.965 56.879 13.115 1.00 13.21 202 VAL A N 1
ATOM 3217 C CA . VAL A 1 209 ? 11.915 55.877 13.289 1.00 11.20 202 VAL A CA 1
ATOM 3218 C C . VAL A 1 209 ? 10.822 56.058 12.241 1.00 10.57 202 VAL A C 1
ATOM 3219 O O . VAL A 1 209 ? 10.380 55.091 11.634 1.00 13.69 202 VAL A O 1
ATOM 3232 N N . LEU A 1 210 ? 10.410 57.307 11.990 1.00 11.66 203 LEU A N 1
ATOM 3233 C CA . LEU A 1 210 ? 9.316 57.540 11.033 1.00 10.37 203 LEU A CA 1
ATOM 3234 C C . LEU A 1 210 ? 9.746 57.207 9.605 1.00 12.89 203 LEU A C 1
ATOM 3235 O O . LEU A 1 210 ? 8.972 56.612 8.845 1.00 13.59 203 LEU A O 1
ATOM 3251 N N . MET A 1 211 ? 10.966 57.579 9.228 1.00 13.61 204 MET A N 1
ATOM 3252 C CA . MET A 1 211 ? 11.448 57.220 7.896 1.00 14.23 204 MET A CA 1
ATOM 3253 C C . MET A 1 211 ? 11.694 55.714 7.793 1.00 16.30 204 MET A C 1
ATOM 3254 O O . MET A 1 211 ? 11.453 55.126 6.740 1.00 13.75 204 MET A O 1
ATOM 3268 N N . TYR A 1 212 ? 12.124 55.064 8.878 1.00 13.58 205 TYR A N 1
ATOM 3269 C CA . TYR A 1 212 ? 12.190 53.594 8.909 1.00 12.53 205 TYR A CA 1
ATOM 3270 C C . TYR A 1 212 ? 10.836 52.960 8.603 1.00 13.67 205 TYR A C 1
ATOM 3271 O O . TYR A 1 212 ? 10.723 52.006 7.807 1.00 15.64 205 TYR A O 1
ATOM 3289 N N . PHE A 1 213 ? 9.783 53.477 9.224 1.00 10.71 206 PHE A N 1
ATOM 3290 C CA . PHE A 1 213 ? 8.434 52.984 8.938 1.00 10.92 206 PHE A CA 1
ATOM 3291 C C . PHE A 1 213 ? 8.062 53.183 7.473 1.00 14.42 206 PHE A C 1
ATOM 3292 O O . PHE A 1 213 ? 7.383 52.331 6.883 1.00 17.18 206 PHE A O 1
ATOM 3309 N N . ASN A 1 214 ? 8.464 54.313 6.872 1.00 14.02 207 ASN A N 1
ATOM 3310 C CA . ASN A 1 214 ? 8.144 54.569 5.466 1.00 13.13 207 ASN A CA 1
ATOM 3311 C C . ASN A 1 214 ? 8.917 53.659 4.530 1.00 16.18 207 ASN A C 1
ATOM 3312 O O . ASN A 1 214 ? 8.398 53.264 3.475 1.00 19.51 207 ASN A O 1
ATOM 3323 N N . LEU A 1 215 ? 10.167 53.347 4.867 1.00 13.70 208 LEU A N 1
ATOM 3324 C CA . LEU A 1 215 ? 11.052 52.662 3.936 1.00 19.64 208 LEU A CA 1
ATOM 3325 C C . LEU A 1 215 ? 11.091 51.167 4.132 1.00 19.16 208 LEU A C 1
ATOM 3326 O O . LEU A 1 215 ? 11.424 50.431 3.182 1.00 23.16 208 LEU A O 1
ATOM 3342 N N . GLY A 1 216 ? 10.839 50.705 5.350 1.00 16.01 209 GLY A N 1
ATOM 3343 C CA . GLY A 1 216 ? 11.037 49.317 5.708 1.00 17.91 209 GLY A CA 1
ATOM 3344 C C . GLY A 1 216 ? 12.394 49.010 6.293 1.00 20.37 209 GLY A C 1
ATOM 3345 O O . GLY A 1 216 ? 12.570 47.961 6.918 1.00 25.83 209 GLY A O 1
ATOM 3349 N N . SER A 1 217 ? 13.372 49.889 6.071 1.00 19.67 210 SER A N 1
ATOM 3350 C CA . SER A 1 217 ? 14.738 49.738 6.561 1.00 19.03 210 SER A CA 1
ATOM 3351 C C . SER A 1 217 ? 15.363 51.119 6.453 1.00 22.94 210 SER A C 1
ATOM 3352 O O . SER A 1 217 ? 14.881 51.958 5.702 1.00 27.08 210 SER A O 1
ATOM 3360 N N . LEU A 1 218 ? 16.444 51.324 7.152 1.00 19.07 211 LEU A N 1
ATOM 3361 C CA . LEU A 1 218 ? 17.215 52.552 7.002 1.00 21.36 211 LEU A CA 1
ATOM 3362 C C . LEU A 1 218 ? 18.494 52.240 6.235 1.00 23.87 211 LEU A C 1
ATOM 3363 O O . LEU A 1 218 ? 18.964 51.099 6.258 1.00 22.92 211 LEU A O 1
ATOM 3379 N N . PRO A 1 219 ? 19.076 53.215 5.532 1.00 19.51 212 PRO A N 1
ATOM 3380 C CA . PRO A 1 219 ? 20.222 52.910 4.649 1.00 21.22 212 PRO A CA 1
ATOM 3381 C C . PRO A 1 219 ? 21.486 52.492 5.384 1.00 23.31 212 PRO A C 1
ATOM 3382 O O . PRO A 1 219 ? 22.389 51.912 4.764 1.00 22.79 212 PRO A O 1
ATOM 3393 N N . TRP A 1 220 ? 21.593 52.782 6.674 1.00 22.11 213 TRP A N 1
ATOM 3394 C CA . TRP A 1 220 ? 22.732 52.350 7.460 1.00 22.71 213 TRP A CA 1
ATOM 3395 C C . TRP A 1 220 ? 22.450 51.076 8.224 1.00 25.10 213 TRP A C 1
ATOM 3396 O O . TRP A 1 220 ? 23.221 50.708 9.114 1.00 25.32 213 TRP A O 1
ATOM 3417 N N . GLN A 1 221 ? 21.340 50.426 7.928 1.00 22.94 214 GLN A N 1
ATOM 3418 C CA . GLN A 1 221 ? 20.962 49.176 8.568 1.00 26.53 214 GLN A CA 1
ATOM 3419 C C . GLN A 1 221 ? 21.499 48.006 7.762 1.00 34.28 214 GLN A C 1
ATOM 3420 O O . GLN A 1 221 ? 21.543 48.049 6.529 1.00 35.51 214 GLN A O 1
ATOM 3434 N N . GLY A 1 222 ? 21.947 46.977 8.472 1.00 29.88 215 GLY A N 1
ATOM 3435 C CA . GLY A 1 222 ? 22.464 45.782 7.825 1.00 37.80 215 GLY A CA 1
ATOM 3436 C C . GLY A 1 222 ? 23.800 45.952 7.131 1.00 47.83 215 GLY A C 1
ATOM 3437 O O . GLY A 1 222 ? 24.025 45.358 6.065 1.00 51.15 215 GLY A O 1
ATOM 3441 N N . LEU A 1 223 ? 24.710 46.714 7.721 1.00 30.73 216 LEU A N 1
ATOM 3442 C CA . LEU A 1 223 ? 26.032 46.896 7.140 1.00 53.64 216 LEU A CA 1
ATOM 3443 C C . LEU A 1 223 ? 26.978 45.803 7.622 1.00 70.97 216 LEU A C 1
ATOM 3444 O O . LEU A 1 223 ? 26.946 45.402 8.789 1.00 66.31 216 LEU A O 1
ATOM 3460 N N . LYS A 1 224 ? 27.825 45.331 6.708 1.00 92.65 217 LYS A N 1
ATOM 3461 C CA . LYS A 1 224 ? 28.813 44.301 7.007 1.00 90.27 217 LYS A CA 1
ATOM 3462 C C . LYS A 1 224 ? 30.010 44.923 7.713 1.00 82.81 217 LYS A C 1
ATOM 3463 O O . LYS A 1 224 ? 30.637 45.842 7.176 1.00 65.50 217 LYS A O 1
ATOM 3482 N N . ALA A 1 225 ? 30.321 44.443 8.912 1.00 89.31 218 ALA A N 1
ATOM 3483 C CA . ALA A 1 225 ? 31.458 44.962 9.669 1.00 102.21 218 ALA A CA 1
ATOM 3484 C C . ALA A 1 225 ? 32.204 43.786 10.296 1.00 112.38 218 ALA A C 1
ATOM 3485 O O . ALA A 1 225 ? 32.025 42.626 9.908 1.00 106.45 218 ALA A O 1
ATOM 3492 N N . ALA A 1 226 ? 33.053 44.085 11.283 1.00 120.87 219 ALA A N 1
ATOM 3493 C CA . ALA A 1 226 ? 33.783 43.062 12.027 1.00 119.77 219 ALA A CA 1
ATOM 3494 C C . ALA A 1 226 ? 33.665 43.308 13.528 1.00 108.31 219 ALA A C 1
ATOM 3495 O O . ALA A 1 226 ? 32.738 42.811 14.177 1.00 95.78 219 ALA A O 1
ATOM 3502 N N . THR A 1 227 ? 34.496 44.138 14.153 1.00 112.47 220 THR A N 1
ATOM 3503 C CA . THR A 1 227 ? 34.292 44.486 15.587 1.00 115.53 220 THR A CA 1
ATOM 3504 C C . THR A 1 227 ? 32.932 45.185 15.724 1.00 113.84 220 THR A C 1
ATOM 3505 O O . THR A 1 227 ? 32.390 45.546 14.685 1.00 107.56 220 THR A O 1
ATOM 3516 N N . LYS A 1 228 ? 32.368 45.313 16.933 1.00 108.71 221 LYS A N 1
ATOM 3517 C CA . LYS A 1 228 ? 31.119 46.089 17.172 1.00 87.35 221 LYS A CA 1
ATOM 3518 C C . LYS A 1 228 ? 31.561 47.536 17.299 1.00 110.71 221 LYS A C 1
ATOM 3519 O O . LYS A 1 228 ? 30.740 48.432 17.125 1.00 127.11 221 LYS A O 1
ATOM 3527 N N . ARG A 1 229 ? 32.854 47.733 17.543 1.00 115.33 222 ARG A N 1
ATOM 3528 C CA . ARG A 1 229 ? 33.440 49.081 17.630 1.00 109.53 222 ARG A CA 1
ATOM 3529 C C . ARG A 1 229 ? 33.537 49.599 16.195 1.00 106.82 222 ARG A C 1
ATOM 3530 O O . ARG A 1 229 ? 33.329 50.817 16.006 1.00 106.39 222 ARG A O 1
ATOM 3551 N N . GLN A 1 230 ? 33.880 48.740 15.220 1.00 101.30 223 GLN A N 1
ATOM 3552 C CA . GLN A 1 230 ? 33.864 49.148 13.822 1.00 101.87 223 GLN A CA 1
ATOM 3553 C C . GLN A 1 230 ? 32.483 49.046 13.188 1.00 117.78 223 GLN A C 1
ATOM 3554 O O . GLN A 1 230 ? 32.232 49.708 12.174 1.00 90.32 223 GLN A O 1
ATOM 3568 N N . LYS A 1 231 ? 31.579 48.249 13.765 1.00 140.12 224 LYS A N 1
ATOM 3569 C CA . LYS A 1 231 ? 30.173 48.334 13.390 1.00 115.51 224 LYS A CA 1
ATOM 3570 C C . LYS A 1 231 ? 29.677 49.766 13.512 1.00 85.37 224 LYS A C 1
ATOM 3571 O O . LYS A 1 231 ? 29.117 50.329 12.565 1.00 67.63 224 LYS A O 1
ATOM 3590 N N . TYR A 1 232 ? 29.886 50.371 14.681 1.00 78.64 225 TYR A N 1
ATOM 3591 C CA . TYR A 1 232 ? 29.421 51.735 14.884 1.00 68.70 225 TYR A CA 1
ATOM 3592 C C . TYR A 1 232 ? 30.068 52.691 13.892 1.00 52.18 225 TYR A C 1
ATOM 3593 O O . TYR A 1 232 ? 29.424 53.631 13.435 1.00 41.87 225 TYR A O 1
ATOM 3611 N N . GLU A 1 233 ? 31.318 52.443 13.508 1.00 46.36 226 GLU A N 1
ATOM 3612 C CA . GLU A 1 233 ? 31.978 53.335 12.554 1.00 47.19 226 GLU A CA 1
ATOM 3613 C C . GLU A 1 233 ? 31.275 53.328 11.207 1.00 37.28 226 GLU A C 1
ATOM 3614 O O . GLU A 1 233 ? 30.961 54.395 10.653 1.00 34.15 226 GLU A O 1
ATOM 3626 N N . ARG A 1 234 ? 30.984 52.149 10.671 1.00 37.14 227 ARG A N 1
ATOM 3627 C CA . ARG A 1 234 ? 30.289 52.070 9.391 1.00 38.74 227 ARG A CA 1
ATOM 3628 C C . ARG A 1 234 ? 28.897 52.695 9.460 1.00 35.22 227 ARG A C 1
ATOM 3629 O O . ARG A 1 234 ? 28.422 53.279 8.475 1.00 33.28 227 ARG A O 1
ATOM 3650 N N . ILE A 1 235 ? 28.202 52.530 10.589 1.00 27.41 228 ILE A N 1
ATOM 3651 C CA . ILE A 1 235 ? 26.870 53.112 10.722 1.00 31.16 228 ILE A CA 1
ATOM 3652 C C . ILE A 1 235 ? 26.970 54.626 10.787 1.00 27.14 228 ILE A C 1
ATOM 3653 O O . ILE A 1 235 ? 26.228 55.346 10.113 1.00 24.46 228 ILE A O 1
ATOM 3669 N N . SER A 1 236 ? 27.895 55.124 11.613 1.00 29.73 229 SER A N 1
ATOM 3670 C CA . SER A 1 236 ? 28.062 56.563 11.756 1.00 27.05 229 SER A CA 1
ATOM 3671 C C . SER A 1 236 ? 28.400 57.201 10.412 1.00 21.83 229 SER A C 1
ATOM 3672 O O . SER A 1 236 ? 27.839 58.234 10.040 1.00 22.23 229 SER A O 1
ATOM 3680 N N . GLU A 1 237 ? 29.291 56.554 9.647 1.00 27.37 230 GLU A N 1
ATOM 3681 C CA . GLU A 1 237 ? 29.731 57.080 8.356 1.00 49.20 230 GLU A CA 1
ATOM 3682 C C . GLU A 1 237 ? 28.581 57.147 7.370 1.00 32.60 230 GLU A C 1
ATOM 3683 O O . GLU A 1 237 ? 28.373 58.181 6.712 1.00 28.48 230 GLU A O 1
ATOM 3695 N N . LYS A 1 238 ? 27.802 56.073 7.266 1.00 27.26 231 LYS A N 1
ATOM 3696 C CA . LYS A 1 238 ? 26.671 56.065 6.345 1.00 26.36 231 LYS A CA 1
ATOM 3697 C C . LYS A 1 238 ? 25.605 57.067 6.760 1.00 24.50 231 LYS A C 1
ATOM 3698 O O . LYS A 1 238 ? 25.001 57.734 5.913 1.00 23.91 231 LYS A O 1
ATOM 3717 N N . LYS A 1 239 ? 25.332 57.162 8.058 1.00 24.78 232 LYS A N 1
ATOM 3718 C CA . LYS A 1 239 ? 24.320 58.100 8.510 1.00 25.58 232 LYS A CA 1
ATOM 3719 C C . LYS A 1 239 ? 24.731 59.526 8.182 1.00 20.48 232 LYS A C 1
ATOM 3720 O O . LYS A 1 239 ? 23.903 60.326 7.726 1.00 23.77 232 LYS A O 1
ATOM 3739 N N . MET A 1 240 ? 26.032 59.845 8.371 1.00 22.53 233 MET A N 1
ATOM 3740 C CA . MET A 1 240 ? 26.526 61.179 8.049 1.00 22.74 233 MET A CA 1
ATOM 3741 C C . MET A 1 240 ? 26.637 61.411 6.541 1.00 28.10 233 MET A C 1
ATOM 3742 O O . MET A 1 240 ? 26.434 62.538 6.079 1.00 39.57 233 MET A O 1
ATOM 3756 N N . SER A 1 241 ? 26.941 60.375 5.757 1.00 24.99 234 SER A N 1
ATOM 3757 C CA . SER A 1 241 ? 27.099 60.573 4.324 1.00 24.40 234 SER A CA 1
ATOM 3758 C C . SER A 1 241 ? 25.777 60.587 3.565 1.00 26.78 234 SER A C 1
ATOM 3759 O O . SER A 1 241 ? 25.792 60.822 2.356 1.00 33.54 234 SER A O 1
ATOM 3767 N N . THR A 1 242 ? 24.650 60.318 4.225 1.00 24.96 235 THR A N 1
ATOM 3768 C CA . THR A 1 242 ? 23.357 60.273 3.561 1.00 21.43 235 THR A CA 1
ATOM 3769 C C . THR A 1 242 ? 22.633 61.579 3.864 1.00 20.31 235 THR A C 1
ATOM 3770 O O . THR A 1 242 ? 22.150 61.761 4.998 1.00 21.24 235 THR A O 1
ATOM 3781 N N . PRO A 1 243 ? 22.515 62.508 2.918 1.00 21.69 236 PRO A N 1
ATOM 3782 C CA . PRO A 1 243 ? 21.760 63.734 3.211 1.00 20.23 236 PRO A CA 1
ATOM 3783 C C . PRO A 1 243 ? 20.320 63.400 3.562 1.00 20.95 236 PRO A C 1
ATOM 3784 O O . PRO A 1 243 ? 19.780 62.402 3.104 1.00 19.48 236 PRO A O 1
ATOM 3795 N N . ILE A 1 244 ? 19.714 64.245 4.407 1.00 18.62 237 ILE A N 1
ATOM 3796 C CA . ILE A 1 244 ? 18.317 64.066 4.803 1.00 15.60 237 ILE A CA 1
ATOM 3797 C C . ILE A 1 244 ? 17.425 64.049 3.578 1.00 20.83 237 ILE A C 1
ATOM 3798 O O . ILE A 1 244 ? 16.445 63.298 3.505 1.00 19.99 237 ILE A O 1
ATOM 3814 N N . GLU A 1 245 ? 17.755 64.870 2.583 1.00 22.98 238 GLU A N 1
ATOM 3815 C CA . GLU A 1 245 ? 16.957 64.894 1.366 1.00 29.11 238 GLU A CA 1
ATOM 3816 C C . GLU A 1 245 ? 17.063 63.586 0.585 1.00 23.45 238 GLU A C 1
ATOM 3817 O O . GLU A 1 245 ? 16.092 63.172 -0.058 1.00 27.30 238 GLU A O 1
ATOM 3829 N N . VAL A 1 246 ? 18.207 62.919 0.623 1.00 22.81 239 VAL A N 1
ATOM 3830 C CA . VAL A 1 246 ? 18.336 61.613 -0.020 1.00 25.03 239 VAL A CA 1
ATOM 3831 C C . VAL A 1 246 ? 17.620 60.548 0.794 1.00 24.62 239 VAL A C 1
ATOM 3832 O O . VAL A 1 246 ? 16.922 59.681 0.241 1.00 23.78 239 VAL A O 1
ATOM 3845 N N . LEU A 1 247 ? 17.782 60.592 2.123 1.00 17.01 240 LEU A N 1
ATOM 3846 C CA . LEU A 1 247 ? 17.102 59.640 2.984 1.00 13.42 240 LEU A CA 1
ATOM 3847 C C . LEU A 1 247 ? 15.609 59.644 2.716 1.00 17.10 240 LEU A C 1
ATOM 3848 O O . LEU A 1 247 ? 14.972 58.578 2.703 1.00 16.92 240 LEU A O 1
ATOM 3864 N N . CYS A 1 248 ? 15.034 60.836 2.542 1.00 16.84 241 CYS A N 1
ATOM 3865 C CA . CYS A 1 248 ? 13.573 61.028 2.496 1.00 11.89 241 CYS A CA 1
ATOM 3866 C C . CYS A 1 248 ? 13.041 61.048 1.067 1.00 16.42 241 CYS A C 1
ATOM 3867 O O . CYS A 1 248 ? 11.823 61.219 0.852 1.00 17.91 241 CYS A O 1
ATOM 3875 N N . LYS A 1 249 ? 13.892 60.764 0.096 1.00 18.01 242 LYS A N 1
ATOM 3876 C CA . LYS A 1 249 ? 13.443 60.749 -1.293 1.00 24.79 242 LYS A CA 1
ATOM 3877 C C . LYS A 1 249 ? 12.296 59.768 -1.487 1.00 23.91 242 LYS A C 1
ATOM 3878 O O . LYS A 1 249 ? 12.357 58.606 -1.064 1.00 22.03 242 LYS A O 1
ATOM 3897 N N . GLY A 1 250 ? 11.256 60.238 -2.164 1.00 19.07 243 GLY A N 1
ATOM 3898 C CA . GLY A 1 250 ? 10.091 59.434 -2.481 1.00 18.49 243 GLY A CA 1
ATOM 3899 C C . GLY A 1 250 ? 8.960 59.604 -1.505 1.00 16.51 243 GLY A C 1
ATOM 3900 O O . GLY A 1 250 ? 7.905 58.983 -1.682 1.00 15.03 243 GLY A O 1
ATOM 3904 N N . TYR A 1 251 ? 9.159 60.431 -0.487 1.00 17.99 244 TYR A N 1
ATOM 3905 C CA . TYR A 1 251 ? 8.222 60.690 0.593 1.00 15.78 244 TYR A CA 1
ATOM 3906 C C . TYR A 1 251 ? 8.004 62.179 0.762 1.00 13.84 244 TYR A C 1
ATOM 3907 O O . TYR A 1 251 ? 8.805 63.023 0.304 1.00 13.86 244 TYR A O 1
ATOM 3925 N N . PRO A 1 252 ? 6.877 62.561 1.361 1.00 13.97 245 PRO A N 1
ATOM 3926 C CA . PRO A 1 252 ? 6.528 63.969 1.495 1.00 13.74 245 PRO A CA 1
ATOM 3927 C C . PRO A 1 252 ? 7.612 64.769 2.193 1.00 13.53 245 PRO A C 1
ATOM 3928 O O . PRO A 1 252 ? 8.273 64.281 3.117 1.00 13.12 245 PRO A O 1
ATOM 3939 N N . SER A 1 253 ? 7.789 66.016 1.722 1.00 12.66 246 SER A N 1
ATOM 3940 C CA . SER A 1 253 ? 8.874 66.847 2.230 1.00 16.19 246 SER A CA 1
ATOM 3941 C C . SER A 1 253 ? 8.824 67.057 3.733 1.00 15.42 246 SER A C 1
ATOM 3942 O O . SER A 1 253 ? 9.858 67.376 4.328 1.00 13.68 246 SER A O 1
ATOM 3950 N N . GLU A 1 254 ? 7.651 66.931 4.346 1.00 14.98 247 GLU A N 1
ATOM 3951 C CA . GLU A 1 254 ? 7.534 67.102 5.788 1.00 13.67 247 GLU A CA 1
ATOM 3952 C C . GLU A 1 254 ? 8.517 66.210 6.561 1.00 11.77 247 GLU A C 1
ATOM 3953 O O . GLU A 1 254 ? 8.979 66.587 7.641 1.00 11.40 247 GLU A O 1
ATOM 3965 N N . PHE A 1 255 ? 8.820 65.018 6.074 1.00 11.05 248 PHE A N 1
ATOM 3966 C CA . PHE A 1 255 ? 9.718 64.175 6.857 1.00 11.98 248 PHE A CA 1
ATOM 3967 C C . PHE A 1 255 ? 11.129 64.754 6.900 1.00 12.66 248 PHE A C 1
ATOM 3968 O O . PHE A 1 255 ? 11.792 64.696 7.945 1.00 13.32 248 PHE A O 1
ATOM 3985 N N . ALA A 1 256 ? 11.611 65.319 5.771 1.00 12.35 249 ALA A N 1
ATOM 3986 C CA . ALA A 1 256 ? 12.886 66.024 5.736 1.00 13.02 249 ALA A CA 1
ATOM 3987 C C . ALA A 1 256 ? 12.822 67.337 6.519 1.00 13.56 249 ALA A C 1
ATOM 3988 O O . ALA A 1 256 ? 13.740 67.659 7.291 1.00 14.48 249 ALA A O 1
ATOM 3995 N N . THR A 1 257 ? 11.709 68.061 6.404 1.00 13.08 250 THR A N 1
ATOM 3996 C CA . THR A 1 257 ? 11.574 69.279 7.193 1.00 14.96 250 THR A CA 1
ATOM 3997 C C . THR A 1 257 ? 11.666 68.974 8.681 1.00 14.80 250 THR A C 1
ATOM 3998 O O . THR A 1 257 ? 12.378 69.668 9.421 1.00 13.67 250 THR A O 1
ATOM 4009 N N . TYR A 1 258 ? 11.002 67.907 9.119 1.00 12.97 251 TYR A N 1
ATOM 4010 C CA . TYR A 1 258 ? 11.054 67.483 10.513 1.00 10.53 251 TYR A CA 1
ATOM 4011 C C . TYR A 1 258 ? 12.490 67.227 10.939 1.00 11.23 251 TYR A C 1
ATOM 4012 O O . TYR A 1 258 ? 12.933 67.714 11.982 1.00 12.39 251 TYR A O 1
ATOM 4030 N N . LEU A 1 259 ? 13.215 66.419 10.159 1.00 11.60 252 LEU A N 1
ATOM 4031 C CA . LEU A 1 259 ? 14.568 66.037 10.536 1.00 12.88 252 LEU A CA 1
ATOM 4032 C C . LEU A 1 259 ? 15.498 67.238 10.499 1.00 15.83 252 LEU A C 1
ATOM 4033 O O . LEU A 1 259 ? 16.343 67.403 11.389 1.00 15.34 252 LEU A O 1
ATOM 4049 N N . ASN A 1 260 ? 15.356 68.111 9.499 1.00 15.12 253 ASN A N 1
ATOM 4050 C CA . ASN A 1 260 ? 16.218 69.288 9.456 1.00 17.46 253 ASN A CA 1
ATOM 4051 C C . ASN A 1 260 ? 15.953 70.192 10.649 1.00 12.46 253 ASN A C 1
ATOM 4052 O O . ASN A 1 260 ? 16.884 70.735 11.258 1.00 14.36 253 ASN A O 1
ATOM 4063 N N . PHE A 1 261 ? 14.694 70.307 11.046 1.00 13.61 254 PHE A N 1
ATOM 4064 C CA . PHE A 1 261 ? 14.368 71.121 12.212 1.00 11.83 254 PHE A CA 1
ATOM 4065 C C . PHE A 1 261 ? 15.074 70.597 13.454 1.00 14.12 254 PHE A C 1
ATOM 4066 O O . PHE A 1 261 ? 15.652 71.373 14.227 1.00 13.86 254 PHE A O 1
ATOM 4083 N N . CYS A 1 262 ? 15.023 69.283 13.656 1.00 15.43 255 CYS A N 1
ATOM 4084 C CA . CYS A 1 262 ? 15.617 68.674 14.840 1.00 12.40 255 CYS A CA 1
ATOM 4085 C C . CYS A 1 262 ? 17.125 68.830 14.823 1.00 13.97 255 CYS A C 1
ATOM 4086 O O . CYS A 1 262 ? 17.736 69.139 15.849 1.00 16.04 255 CYS A O 1
ATOM 4094 N N . ARG A 1 263 ? 17.740 68.666 13.645 1.00 14.07 256 ARG A N 1
ATOM 4095 C CA . ARG A 1 263 ? 19.187 68.822 13.567 1.00 16.87 256 ARG A CA 1
ATOM 4096 C C . ARG A 1 263 ? 19.628 70.269 13.814 1.00 16.28 256 ARG A C 1
ATOM 4097 O O . ARG A 1 263 ? 20.753 70.512 14.285 1.00 19.26 256 ARG A O 1
ATOM 4118 N N . SER A 1 264 ? 18.775 71.237 13.532 1.00 17.21 257 SER A N 1
ATOM 4119 C CA . SER A 1 264 ? 19.085 72.650 13.700 1.00 18.20 257 SER A CA 1
ATOM 4120 C C . SER A 1 264 ? 18.873 73.180 15.112 1.00 13.68 257 SER A C 1
ATOM 4121 O O . SER A 1 264 ? 19.295 74.311 15.405 1.00 17.77 257 SER A O 1
ATOM 4129 N N . LEU A 1 265 ? 18.244 72.408 15.991 1.00 14.83 258 LEU A N 1
ATOM 4130 C CA . LEU A 1 265 ? 18.061 72.834 17.373 1.00 15.55 258 LEU A CA 1
ATOM 4131 C C . LEU A 1 265 ? 19.406 72.926 18.054 1.00 17.76 258 LEU A C 1
ATOM 4132 O O . LEU A 1 265 ? 20.271 72.112 17.790 1.00 14.74 258 LEU A O 1
ATOM 4148 N N . ARG A 1 266 ? 19.600 73.942 18.899 1.00 15.83 259 ARG A N 1
ATOM 4149 C CA . ARG A 1 266 ? 20.798 74.005 19.709 1.00 18.11 259 ARG A CA 1
ATOM 4150 C C . ARG A 1 266 ? 20.664 73.061 20.897 1.00 14.16 259 ARG A C 1
ATOM 4151 O O . ARG A 1 266 ? 19.562 72.632 21.267 1.00 14.75 259 ARG A O 1
ATOM 4172 N N . PHE A 1 267 ? 21.811 72.762 21.484 1.00 17.93 260 PHE A N 1
ATOM 4173 C CA . PHE A 1 267 ? 21.888 71.799 22.567 1.00 17.06 260 PHE A CA 1
ATOM 4174 C C . PHE A 1 267 ? 20.831 72.043 23.627 1.00 15.44 260 PHE A C 1
ATOM 4175 O O . PHE A 1 267 ? 20.134 71.103 24.026 1.00 16.26 260 PHE A O 1
ATOM 4192 N N . ASP A 1 268 ? 20.643 73.257 24.113 1.00 17.82 261 ASP A N 1
ATOM 4193 C CA . ASP A 1 268 ? 19.720 73.461 25.257 1.00 17.98 261 ASP A CA 1
ATOM 4194 C C . ASP A 1 268 ? 18.380 74.063 24.819 1.00 17.68 261 ASP A C 1
ATOM 4195 O O . ASP A 1 268 ? 17.612 74.430 25.665 1.00 21.35 261 ASP A O 1
ATOM 4204 N N . ASP A 1 269 ? 18.138 74.124 23.509 1.00 17.12 262 ASP A N 1
ATOM 4205 C CA . ASP A 1 269 ? 16.915 74.755 22.958 1.00 16.57 262 ASP A CA 1
ATOM 4206 C C . ASP A 1 269 ? 15.669 73.916 23.214 1.00 17.94 262 ASP A C 1
ATOM 4207 O O . ASP A 1 269 ? 15.736 72.688 23.020 1.00 17.33 262 ASP A O 1
ATOM 4216 N N . LYS A 1 270 ? 14.573 74.553 23.623 1.00 19.89 263 LYS A N 1
ATOM 4217 C CA . LYS A 1 270 ? 13.264 73.866 23.754 1.00 21.77 263 LYS A CA 1
ATOM 4218 C C . LYS A 1 270 ? 12.716 73.616 22.349 1.00 15.75 263 LYS A C 1
ATOM 4219 O O . LYS A 1 270 ? 12.519 74.546 21.599 1.00 16.68 263 LYS A O 1
ATOM 4238 N N . PRO A 1 271 ? 12.465 72.355 21.984 1.00 13.77 264 PRO A N 1
ATOM 4239 C CA . PRO A 1 271 ? 11.863 72.079 20.679 1.00 13.33 264 PRO A CA 1
ATOM 4240 C C . PRO A 1 271 ? 10.468 72.669 20.593 1.00 13.59 264 PRO A C 1
ATOM 4241 O O . PRO A 1 271 ? 9.763 72.761 21.597 1.00 15.39 264 PRO A O 1
ATOM 4252 N N . ASP A 1 272 ? 10.052 73.032 19.375 1.00 15.23 265 ASP A N 1
ATOM 4253 C CA . ASP A 1 272 ? 8.674 73.522 19.122 1.00 13.85 265 ASP A CA 1
ATOM 4254 C C . ASP A 1 272 ? 7.817 72.285 18.850 1.00 11.43 265 ASP A C 1
ATOM 4255 O O . ASP A 1 272 ? 7.607 71.976 17.665 1.00 13.61 265 ASP A O 1
ATOM 4264 N N . TYR A 1 273 ? 7.360 71.589 19.894 1.00 12.55 266 TYR A N 1
ATOM 4265 C CA . TYR A 1 273 ? 6.587 70.324 19.762 1.00 13.34 266 TYR A CA 1
ATOM 4266 C C . TYR A 1 273 ? 5.317 70.569 18.945 1.00 14.54 266 TYR A C 1
ATOM 4267 O O . TYR A 1 273 ? 4.843 69.610 18.313 1.00 12.15 266 TYR A O 1
ATOM 4285 N N . SER A 1 274 ? 4.762 71.783 18.989 1.00 14.39 267 SER A N 1
ATOM 4286 C CA . SER A 1 274 ? 3.535 72.115 18.278 1.00 12.70 267 SER A CA 1
ATOM 4287 C C . SER A 1 274 ? 3.779 72.259 16.793 1.00 15.24 267 SER A C 1
ATOM 4288 O O . SER A 1 274 ? 2.962 71.804 15.966 1.00 11.03 267 SER A O 1
ATOM 4296 N N . TYR A 1 275 ? 4.888 72.925 16.429 1.00 13.04 268 TYR A N 1
ATOM 4297 C CA . TYR A 1 275 ? 5.273 73.084 15.033 1.00 17.23 268 TYR A CA 1
ATOM 4298 C C . TYR A 1 275 ? 5.452 71.722 14.377 1.00 15.51 268 TYR A C 1
ATOM 4299 O O . TYR A 1 275 ? 4.947 71.472 13.268 1.00 13.83 268 TYR A O 1
ATOM 4317 N N . LEU A 1 276 ? 6.177 70.826 15.059 1.00 12.55 269 LEU A N 1
ATOM 4318 C CA . LEU A 1 276 ? 6.422 69.495 14.522 1.00 13.17 269 LEU A CA 1
ATOM 4319 C C . LEU A 1 276 ? 5.126 68.705 14.348 1.00 12.53 269 LEU A C 1
ATOM 4320 O O . LEU A 1 276 ? 4.924 68.059 13.310 1.00 13.34 269 LEU A O 1
ATOM 4336 N N . ARG A 1 277 ? 4.222 68.748 15.324 1.00 11.28 270 ARG A N 1
ATOM 4337 C CA . ARG A 1 277 ? 2.937 68.059 15.139 1.00 11.07 270 ARG A CA 1
ATOM 4338 C C . ARG A 1 277 ? 2.164 68.651 13.977 1.00 12.90 270 ARG A C 1
ATOM 4339 O O . ARG A 1 277 ? 1.555 67.911 13.195 1.00 12.61 270 ARG A O 1
ATOM 4360 N N . GLN A 1 278 ? 2.195 69.987 13.816 1.00 10.52 271 GLN A N 1
ATOM 4361 C CA . GLN A 1 278 ? 1.373 70.612 12.778 1.00 13.09 271 GLN A CA 1
ATOM 4362 C C . GLN A 1 278 ? 1.919 70.312 11.384 1.00 15.65 271 GLN A C 1
ATOM 4363 O O . GLN A 1 278 ? 1.148 70.243 10.414 1.00 14.82 271 GLN A O 1
ATOM 4377 N N . LEU A 1 279 ? 3.234 70.137 11.252 1.00 13.50 272 LEU A N 1
ATOM 4378 C CA . LEU A 1 279 ? 3.786 69.713 9.970 1.00 14.47 272 LEU A CA 1
ATOM 4379 C C . LEU A 1 279 ? 3.046 68.491 9.467 1.00 14.52 272 LEU A C 1
ATOM 4380 O O . LEU A 1 279 ? 2.589 68.432 8.320 1.00 15.51 272 LEU A O 1
ATOM 4396 N N . PHE A 1 280 ? 2.998 67.438 10.290 1.00 13.56 273 PHE A N 1
ATOM 4397 C CA . PHE A 1 280 ? 2.401 66.136 9.886 1.00 11.54 273 PHE A CA 1
ATOM 4398 C C . PHE A 1 280 ? 0.881 66.161 10.046 1.00 12.06 273 PHE A C 1
ATOM 4399 O O . PHE A 1 280 ? 0.239 65.225 9.538 1.00 14.15 273 PHE A O 1
ATOM 4416 N N . ARG A 1 281 ? 0.326 67.157 10.739 1.00 10.53 274 ARG A N 1
ATOM 4417 C CA . ARG A 1 281 ? -1.147 67.314 10.854 1.00 11.54 274 ARG A CA 1
ATOM 4418 C C . ARG A 1 281 ? -1.637 67.973 9.569 1.00 15.38 274 ARG A C 1
ATOM 4419 O O . ARG A 1 281 ? -2.698 67.568 9.075 1.00 13.02 274 ARG A O 1
ATOM 4440 N N . ASN A 1 282 ? -0.884 68.947 9.051 1.00 13.27 275 ASN A N 1
ATOM 4441 C CA . ASN A 1 282 ? -1.235 69.652 7.793 1.00 12.79 275 ASN A CA 1
ATOM 4442 C C . ASN A 1 282 ? -1.173 68.636 6.657 1.00 14.48 275 ASN A C 1
ATOM 4443 O O . ASN A 1 282 ? -2.055 68.690 5.793 1.00 15.02 275 ASN A O 1
ATOM 4454 N N . LEU A 1 283 ? -0.157 67.768 6.647 1.00 12.55 276 LEU A N 1
ATOM 4455 C CA . LEU A 1 283 ? -0.027 66.719 5.634 1.00 14.20 276 LEU A CA 1
ATOM 4456 C C . LEU A 1 283 ? -1.183 65.734 5.716 1.00 12.93 276 LEU A C 1
ATOM 4457 O O . LEU A 1 283 ? -1.769 65.351 4.699 1.00 11.33 276 LEU A O 1
ATOM 4473 N N . PHE A 1 284 ? -1.537 65.323 6.932 1.00 12.76 277 PHE A N 1
ATOM 4474 C CA . PHE A 1 284 ? -2.661 64.430 7.115 1.00 13.68 277 PHE A CA 1
ATOM 4475 C C . PHE A 1 284 ? -3.916 64.973 6.465 1.00 13.42 277 PHE A C 1
ATOM 4476 O O . PHE A 1 284 ? -4.640 64.243 5.786 1.00 12.09 277 PHE A O 1
ATOM 4493 N N . HIS A 1 285 ? -4.193 66.276 6.643 1.00 11.97 278 HIS A N 1
ATOM 4494 C CA . HIS A 1 285 ? -5.386 66.837 6.013 1.00 12.07 278 HIS A CA 1
ATOM 4495 C C . HIS A 1 285 ? -5.263 66.875 4.488 1.00 11.82 278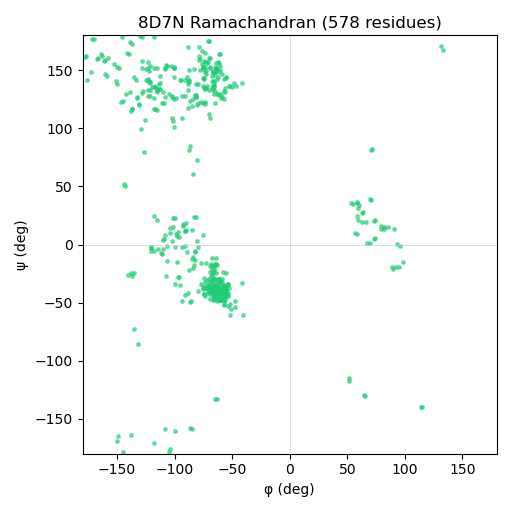 HIS A C 1
ATOM 4496 O O . HIS A 1 285 ? -6.254 66.680 3.771 1.00 16.08 278 HIS A O 1
ATOM 4510 N N . ARG A 1 286 ? -4.079 67.239 3.989 1.00 12.87 279 ARG A N 1
ATOM 4511 C CA . ARG A 1 286 ? -3.846 67.307 2.546 1.00 11.87 279 ARG A CA 1
ATOM 4512 C C . ARG A 1 286 ? -4.092 65.971 1.895 1.00 13.05 279 ARG A C 1
ATOM 4513 O O . ARG A 1 286 ? -4.565 65.903 0.736 1.00 14.41 279 ARG A O 1
ATOM 4534 N N . GLN A 1 287 ? -3.812 64.910 2.638 1.00 12.45 280 GLN A N 1
ATOM 4535 C CA . GLN A 1 287 ? -3.989 63.564 2.136 1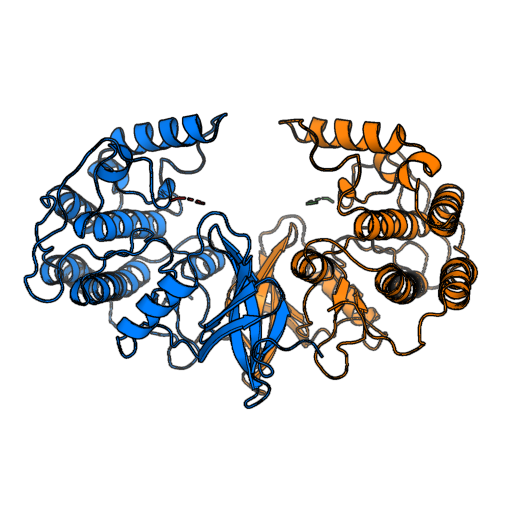.00 16.06 280 GLN A CA 1
ATOM 4536 C C . GLN A 1 287 ? -5.448 63.136 2.126 1.00 16.85 280 GLN A C 1
ATOM 4537 O O . GLN A 1 287 ? -5.772 62.113 1.530 1.00 14.98 280 GLN A O 1
ATOM 4551 N N . GLY A 1 288 ? -6.307 63.857 2.842 1.00 13.74 281 GLY A N 1
ATOM 4552 C CA . GLY A 1 288 ? -7.699 63.507 2.976 1.00 13.49 281 GLY A CA 1
ATOM 4553 C C . GLY A 1 288 ? -7.993 62.451 4.023 1.00 14.65 281 GLY A C 1
ATOM 4554 O O . GLY A 1 288 ? -9.064 61.856 3.988 1.00 18.15 281 GLY A O 1
ATOM 4558 N N . PHE A 1 289 ? -7.046 62.166 4.908 1.00 18.56 282 PHE A N 1
ATOM 4559 C CA . PHE A 1 289 ? -7.253 61.183 5.966 1.00 22.29 282 PHE A CA 1
ATOM 4560 C C . PHE A 1 289 ? -8.188 61.739 7.044 1.00 15.64 282 PHE A C 1
ATOM 4561 O O . PHE A 1 289 ? -8.233 62.953 7.287 1.00 23.47 282 PHE A O 1
ATOM 4578 N N . SER A 1 290 ? -8.896 60.843 7.731 1.00 30.09 283 SER A N 1
ATOM 4579 C CA . SER A 1 290 ? -9.631 61.175 8.948 1.00 51.71 283 SER A CA 1
ATOM 4580 C C . SER A 1 290 ? -9.003 60.479 10.152 1.00 45.21 283 SER A C 1
ATOM 4581 O O . SER A 1 290 ? -8.505 59.353 10.044 1.00 33.14 283 SER A O 1
ATOM 4589 N N . TYR A 1 291 ? -9.017 61.155 11.302 1.00 38.28 284 TYR A N 1
ATOM 4590 C CA . TYR A 1 291 ? -8.471 60.605 12.546 1.00 41.14 284 TYR A CA 1
ATOM 4591 C C . TYR A 1 291 ? -9.492 59.651 13.177 1.00 48.34 284 TYR A C 1
ATOM 4592 O O . TYR A 1 291 ? -10.146 59.956 14.175 1.00 58.00 284 TYR A O 1
ATOM 4610 N N . ASP A 1 292 ? -9.633 58.474 12.549 1.00 30.77 285 ASP A N 1
ATOM 4611 C CA . ASP A 1 292 ? -10.642 57.473 12.901 1.00 33.93 285 ASP A CA 1
ATOM 4612 C C . ASP A 1 292 ? -10.070 56.231 13.579 1.00 28.18 285 ASP A C 1
ATOM 4613 O O . ASP A 1 292 ? -10.777 55.225 13.711 1.00 39.97 285 ASP A O 1
ATOM 4622 N N . TYR A 1 293 ? -8.792 56.249 13.926 1.00 26.51 286 TYR A N 1
ATOM 4623 C CA . TYR A 1 293 ? -8.159 55.177 14.688 1.00 49.68 286 TYR A CA 1
ATOM 4624 C C . TYR A 1 293 ? -8.155 53.862 13.918 1.00 35.85 286 TYR A C 1
ATOM 4625 O O . TYR A 1 293 ? -8.158 52.776 14.502 1.00 37.94 286 TYR A O 1
ATOM 4643 N N . VAL A 1 294 ? -8.154 53.934 12.597 1.00 25.36 287 VAL A N 1
ATOM 4644 C CA . VAL A 1 294 ? -7.989 52.749 11.767 1.00 26.01 287 VAL A CA 1
ATOM 4645 C C . VAL A 1 294 ? -6.531 52.728 11.317 1.00 29.82 287 VAL A C 1
ATOM 4646 O O . VAL A 1 294 ? -6.133 53.461 10.405 1.00 29.50 287 VAL A O 1
ATOM 4659 N N . PHE A 1 295 ? -5.730 51.898 11.980 1.00 18.91 288 PHE A N 1
ATOM 4660 C CA . PHE A 1 295 ? -4.353 51.626 11.616 1.00 17.90 288 PHE A CA 1
ATOM 4661 C C . PHE A 1 295 ? -4.262 50.471 10.612 1.00 25.95 288 PHE A C 1
ATOM 4662 O O . PHE A 1 295 ? -5.236 49.756 10.358 1.00 25.34 288 PHE A O 1
ATOM 4679 N N . ASP A 1 296 ? -3.065 50.277 10.048 1.00 18.93 289 ASP A N 1
ATOM 4680 C CA . ASP A 1 296 ? -2.908 49.233 9.043 1.00 18.14 289 ASP A CA 1
ATOM 4681 C C . ASP A 1 296 ? -3.301 47.883 9.610 1.00 23.90 289 ASP A C 1
ATOM 4682 O O . ASP A 1 296 ? -3.874 47.051 8.906 1.00 26.50 289 ASP A O 1
ATOM 4691 N N . TRP A 1 297 ? -2.988 47.642 10.875 1.00 19.60 290 TRP A N 1
ATOM 4692 C CA . TRP A 1 297 ? -3.392 46.408 11.509 1.00 20.74 290 TRP A CA 1
ATOM 4693 C C . TRP A 1 297 ? -4.911 46.548 11.836 1.00 17.30 290 TRP A C 1
ATOM 4694 O O . TRP A 1 297 ? -5.508 45.548 12.202 1.00 43.50 290 TRP A O 1
ATOM 4715 N N . GLU B 1 9 ? -10.714 46.820 17.319 1.00 39.31 2 GLU B N 1
ATOM 4716 C CA . GLU B 1 9 ? -9.436 46.156 17.558 1.00 36.21 2 GLU B CA 1
ATOM 4717 C C . GLU B 1 9 ? -9.228 45.010 16.596 1.00 36.47 2 GLU B C 1
ATOM 4718 O O . GLU B 1 9 ? -10.175 44.510 15.991 1.00 44.35 2 GLU B O 1
ATOM 4729 N N . LEU B 1 10 ? -7.981 44.566 16.494 1.00 36.30 3 LEU B N 1
ATOM 4730 C CA . LEU B 1 10 ? -7.629 43.489 15.590 1.00 67.70 3 LEU B CA 1
ATOM 4731 C C . LEU B 1 10 ? -7.975 42.165 16.255 1.00 68.10 3 LEU B C 1
ATOM 4732 O O . LEU B 1 10 ? -7.592 41.919 17.405 1.00 90.67 3 LEU B O 1
ATOM 4748 N N . ARG B 1 11 ? -8.716 41.321 15.541 1.00 50.54 4 ARG B N 1
ATOM 4749 C CA . ARG B 1 11 ? -9.157 40.036 16.076 1.00 49.67 4 ARG B CA 1
ATOM 4750 C C . ARG B 1 11 ? -8.714 38.946 15.111 1.00 40.43 4 ARG B C 1
ATOM 4751 O O . ARG B 1 11 ? -9.291 38.780 14.029 1.00 41.08 4 ARG B O 1
ATOM 4772 N N . VAL B 1 12 ? -7.709 38.183 15.531 1.00 39.11 5 VAL B N 1
ATOM 4773 C CA . VAL B 1 12 ? -7.267 37.030 14.767 1.00 43.70 5 VAL B CA 1
ATOM 4774 C C . VAL B 1 12 ? -8.278 35.909 14.935 1.00 41.38 5 VAL B C 1
ATOM 4775 O O . VAL B 1 12 ? -8.703 35.595 16.056 1.00 32.11 5 VAL B O 1
ATOM 4788 N N . GLY B 1 13 ? -8.634 35.266 13.827 1.00 48.88 6 GLY B N 1
ATOM 4789 C CA . GLY B 1 13 ? -9.679 34.262 13.881 1.00 55.35 6 GLY B CA 1
ATOM 4790 C C . GLY B 1 13 ? -11.029 34.804 14.291 1.00 48.61 6 GLY B C 1
ATOM 4791 O O . GLY B 1 13 ? -11.883 34.032 14.731 1.00 47.08 6 GLY B O 1
ATOM 4795 N N . ASN B 1 14 ? -11.246 36.116 14.179 1.00 45.87 7 ASN B N 1
ATOM 4796 C CA . ASN B 1 14 ? -12.430 36.775 14.717 1.00 61.71 7 ASN B CA 1
ATOM 4797 C C . ASN B 1 14 ? -12.564 36.572 16.223 1.00 46.62 7 ASN B C 1
ATOM 4798 O O . ASN B 1 14 ? -13.625 36.846 16.795 1.00 41.69 7 ASN B O 1
ATOM 4809 N N . ARG B 1 15 ? -11.552 36.011 16.883 1.00 30.22 8 ARG B N 1
ATOM 4810 C CA . ARG B 1 15 ? -11.704 35.602 18.292 1.00 27.46 8 ARG B CA 1
ATOM 4811 C C . ARG B 1 15 ? -10.551 35.985 19.215 1.00 27.85 8 ARG B C 1
ATOM 4812 O O . ARG B 1 15 ? -10.807 36.118 20.396 1.00 34.44 8 ARG B O 1
ATOM 4833 N N . TYR B 1 16 ? -9.349 36.183 18.712 1.00 31.60 9 TYR B N 1
ATOM 4834 C CA . TYR B 1 16 ? -8.169 36.368 19.583 1.00 28.12 9 TYR B CA 1
ATOM 4835 C C . TYR B 1 16 ? -7.516 37.731 19.409 1.00 28.95 9 TYR B C 1
ATOM 4836 O O . TYR B 1 16 ? -7.182 38.087 18.333 1.00 38.49 9 TYR B O 1
ATOM 4854 N N . ARG B 1 17 ? -7.334 38.458 20.476 1.00 25.52 10 ARG B N 1
ATOM 4855 C CA . ARG B 1 17 ? -6.617 39.743 20.447 1.00 19.95 10 ARG B CA 1
ATOM 4856 C C . ARG B 1 17 ? -5.124 39.450 20.273 1.00 20.68 10 ARG B C 1
ATOM 4857 O O . ARG B 1 17 ? -4.640 38.611 20.966 1.00 23.03 10 ARG B O 1
ATOM 4878 N N . LEU B 1 18 ? -4.456 40.166 19.380 1.00 21.39 11 LEU B N 1
ATOM 4879 C CA . LEU B 1 18 ? -3.016 39.942 19.109 1.00 22.45 11 LEU B CA 1
ATOM 4880 C C . LEU B 1 18 ? -2.164 40.765 20.045 1.00 17.33 11 LEU B C 1
ATOM 4881 O O . LEU B 1 18 ? -2.102 41.912 19.777 1.00 20.40 11 LEU B O 1
ATOM 4897 N N . GLY B 1 19 ? -1.359 40.137 20.876 1.00 18.39 12 GLY B N 1
ATOM 4898 C CA . GLY B 1 19 ? -0.474 40.773 21.819 1.00 26.76 12 GLY B CA 1
ATOM 4899 C C . GLY B 1 19 ? 0.960 40.840 21.339 1.00 23.05 12 GLY B C 1
ATOM 4900 O O . GLY B 1 19 ? 1.265 40.669 20.144 1.00 20.63 12 GLY B O 1
ATOM 4904 N N . ARG B 1 20 ? 1.877 41.036 22.277 1.00 25.64 13 ARG B N 1
ATOM 4905 C CA . ARG B 1 20 ? 3.256 41.281 21.894 1.00 24.10 13 ARG B CA 1
ATOM 4906 C C . ARG B 1 20 ? 3.910 39.986 21.416 1.00 19.84 13 ARG B C 1
ATOM 4907 O O . ARG B 1 20 ? 3.473 38.876 21.735 1.00 19.78 13 ARG B O 1
ATOM 4928 N N . LYS B 1 21 ? 4.954 40.141 20.624 1.00 22.39 14 LYS B N 1
ATOM 4929 C CA . LYS B 1 21 ? 5.703 38.981 20.166 1.00 20.32 14 LYS B CA 1
ATOM 4930 C C . LYS B 1 21 ? 6.473 38.384 21.342 1.00 33.89 14 LYS B C 1
ATOM 4931 O O . LYS B 1 21 ? 7.107 39.099 22.126 1.00 28.05 14 LYS B O 1
ATOM 4950 N N . ILE B 1 22 ? 6.395 37.065 21.497 1.00 26.86 15 ILE B N 1
ATOM 4951 C CA . ILE B 1 22 ? 7.020 36.410 22.639 1.00 37.85 15 ILE B CA 1
ATOM 4952 C C . ILE B 1 22 ? 8.055 35.378 22.229 1.00 44.82 15 ILE B C 1
ATOM 4953 O O . ILE B 1 22 ? 8.673 34.764 23.103 1.00 49.00 15 ILE B O 1
ATOM 4969 N N . GLY B 1 23 ? 8.252 35.155 20.940 1.00 38.64 16 GLY B N 1
ATOM 4970 C CA . GLY B 1 23 ? 9.209 34.164 20.503 1.00 44.45 16 GLY B CA 1
ATOM 4971 C C . GLY B 1 23 ? 9.293 34.152 18.996 1.00 35.95 16 GLY B C 1
ATOM 4972 O O . GLY B 1 23 ? 8.398 34.632 18.294 1.00 32.03 16 GLY B O 1
ATOM 4976 N N . SER B 1 24 ? 10.387 33.569 18.507 1.00 45.06 17 SER B N 1
ATOM 4977 C CA . SER B 1 24 ? 10.656 33.518 17.080 1.00 67.39 17 SER B CA 1
ATOM 4978 C C . SER B 1 24 ? 11.469 32.271 16.765 1.00 83.24 17 SER B C 1
ATOM 4979 O O . SER B 1 24 ? 12.352 31.885 17.535 1.00 94.90 17 SER B O 1
ATOM 4987 N N . GLY B 1 25 ? 11.142 31.634 15.641 1.00 90.52 18 GLY B N 1
ATOM 4988 C CA . GLY B 1 25 ? 11.888 30.491 15.164 1.00 82.29 18 GLY B CA 1
ATOM 4989 C C . GLY B 1 25 ? 11.920 30.490 13.651 1.00 93.77 18 GLY B C 1
ATOM 4990 O O . GLY B 1 25 ? 11.322 31.345 12.995 1.00 103.37 18 GLY B O 1
ATOM 4994 N N . SER B 1 26 ? 12.613 29.497 13.095 1.00 101.03 19 SER B N 1
ATOM 4995 C CA . SER B 1 26 ? 12.734 29.403 11.646 1.00 92.88 19 SER B CA 1
ATOM 4996 C C . SER B 1 26 ? 11.387 29.172 10.973 1.00 80.64 19 SER B C 1
ATOM 4997 O O . SER B 1 26 ? 11.264 29.375 9.761 1.00 76.38 19 SER B O 1
ATOM 5005 N N . PHE B 1 27 ? 10.380 28.746 11.732 1.00 59.79 20 PHE B N 1
ATOM 5006 C CA . PHE B 1 27 ? 9.104 28.314 11.179 1.00 71.86 20 PHE B CA 1
ATOM 5007 C C . PHE B 1 27 ? 7.937 29.180 11.639 1.00 92.04 20 PHE B C 1
ATOM 5008 O O . PHE B 1 27 ? 6.789 28.720 11.629 1.00 112.07 20 PHE B O 1
ATOM 5025 N N . GLY B 1 28 ? 8.206 30.420 12.023 1.00 98.68 21 GLY B N 1
ATOM 5026 C CA . GLY B 1 28 ? 7.165 31.386 12.328 1.00 87.96 21 GLY B CA 1
ATOM 5027 C C . GLY B 1 28 ? 7.446 32.112 13.649 1.00 53.01 21 GLY B C 1
ATOM 5028 O O . GLY B 1 28 ? 8.275 31.742 14.434 1.00 31.74 21 GLY B O 1
ATOM 5032 N N . ASP B 1 29 ? 6.665 33.177 13.825 1.00 41.76 22 ASP B N 1
ATOM 5033 C CA . ASP B 1 29 ? 6.745 33.964 15.048 1.00 41.72 22 ASP B CA 1
ATOM 5034 C C . ASP B 1 29 ? 5.609 33.589 15.987 1.00 28.54 22 ASP B C 1
ATOM 5035 O O . ASP B 1 29 ? 4.532 33.168 15.559 1.00 28.11 22 ASP B O 1
ATOM 5044 N N . ILE B 1 30 ? 5.858 33.782 17.273 1.00 25.97 23 ILE B N 1
ATOM 5045 C CA . ILE B 1 30 ? 4.897 33.482 18.323 1.00 18.53 23 ILE B CA 1
ATOM 5046 C C . ILE B 1 30 ? 4.521 34.795 19.006 1.00 17.91 23 ILE B C 1
ATOM 5047 O O . ILE B 1 30 ? 5.397 35.575 19.406 1.00 20.47 23 ILE B O 1
ATOM 5063 N N . TYR B 1 31 ? 3.224 35.015 19.155 1.00 19.93 24 TYR B N 1
ATOM 5064 C CA . TYR B 1 31 ? 2.692 36.191 19.826 1.00 20.83 24 TYR B CA 1
ATOM 5065 C C . TYR B 1 31 ? 1.806 35.758 20.987 1.00 18.68 24 TYR B C 1
ATOM 5066 O O . TYR B 1 31 ? 1.130 34.718 20.940 1.00 19.87 24 TYR B O 1
ATOM 5084 N N . LEU B 1 32 ? 1.766 36.581 22.028 1.00 17.65 25 LEU B N 1
ATOM 5085 C CA . LEU B 1 32 ? 0.708 36.438 23.013 1.00 19.51 25 LEU B CA 1
ATOM 5086 C C . LEU B 1 32 ? -0.620 36.734 22.327 1.00 23.19 25 LEU B C 1
ATOM 5087 O O . LEU B 1 32 ? -0.688 37.514 21.371 1.00 21.31 25 LEU B O 1
ATOM 5103 N N . GLY B 1 33 ? -1.670 36.083 22.799 1.00 21.77 26 GLY B N 1
ATOM 5104 C CA . GLY B 1 33 ? -3.012 36.390 22.361 1.00 19.39 26 GLY B CA 1
ATOM 5105 C C . GLY B 1 33 ? -3.970 36.308 23.532 1.00 22.81 26 GLY B C 1
ATOM 5106 O O . GLY B 1 33 ? -3.650 35.762 24.589 1.00 22.57 26 GLY B O 1
ATOM 5110 N N . THR B 1 34 ? -5.154 36.873 23.333 1.00 21.78 27 THR B N 1
ATOM 5111 C CA . THR B 1 34 ? -6.207 36.791 24.333 1.00 22.00 27 THR B CA 1
ATOM 5112 C C . THR B 1 34 ? -7.483 36.354 23.645 1.00 28.49 27 THR B C 1
ATOM 5113 O O . THR B 1 34 ? -7.925 36.998 22.691 1.00 31.13 27 THR B O 1
ATOM 5124 N N . ASP B 1 35 ? -8.031 35.221 24.090 1.00 29.12 28 ASP B N 1
ATOM 5125 C CA . ASP B 1 35 ? -9.359 34.794 23.664 1.00 31.03 28 ASP B CA 1
ATOM 5126 C C . ASP B 1 35 ? -10.343 35.761 24.294 1.00 40.91 28 ASP B C 1
ATOM 5127 O O . ASP B 1 35 ? -10.528 35.757 25.516 1.00 40.75 28 ASP B O 1
ATOM 5136 N N . ILE B 1 36 ? -10.955 36.617 23.474 1.00 51.79 29 ILE B N 1
ATOM 5137 C CA . ILE B 1 36 ? -11.818 37.649 24.038 1.00 68.60 29 ILE B CA 1
ATOM 5138 C C . ILE B 1 36 ? -13.061 37.026 24.646 1.00 71.75 29 ILE B C 1
ATOM 5139 O O . ILE B 1 36 ? -13.624 37.565 25.604 1.00 51.53 29 ILE B O 1
ATOM 5155 N N . ALA B 1 37 ? -13.487 35.871 24.130 1.00 110.06 30 ALA B N 1
ATOM 5156 C CA . ALA B 1 37 ? -14.674 35.212 24.662 1.00 104.62 30 ALA B CA 1
ATOM 5157 C C . ALA B 1 37 ? -14.492 34.866 26.131 1.00 81.40 30 ALA B C 1
ATOM 5158 O O . ALA B 1 37 ? -15.424 35.010 26.930 1.00 74.55 30 ALA B O 1
ATOM 5165 N N . ALA B 1 38 ? -13.295 34.410 26.508 1.00 62.00 31 ALA B N 1
ATOM 5166 C CA . ALA B 1 38 ? -13.041 33.952 27.862 1.00 49.68 31 ALA B CA 1
ATOM 5167 C C . ALA B 1 38 ? -11.991 34.761 28.609 1.00 49.90 31 ALA B C 1
ATOM 5168 O O . ALA B 1 38 ? -11.789 34.519 29.805 1.00 58.39 31 ALA B O 1
ATOM 5175 N N . GLY B 1 39 ? -11.331 35.716 27.958 1.00 39.34 32 GLY B N 1
ATOM 5176 C CA . GLY B 1 39 ? -10.158 36.337 28.530 1.00 64.45 32 GLY B CA 1
ATOM 5177 C C . GLY B 1 39 ? -8.969 35.415 28.666 1.00 65.56 32 GLY B C 1
ATOM 5178 O O . GLY B 1 39 ? -7.927 35.847 29.171 1.00 83.78 32 GLY B O 1
ATOM 5182 N N . GLU B 1 40 ? -9.093 34.163 28.236 1.00 50.90 33 GLU B N 1
ATOM 5183 C CA . GLU B 1 40 ? -7.987 33.218 28.290 1.00 49.95 33 GLU B CA 1
ATOM 5184 C C . GLU B 1 40 ? -6.809 33.732 27.468 1.00 28.31 33 GLU B C 1
ATOM 5185 O O . GLU B 1 40 ? -6.964 34.076 26.293 1.00 30.89 33 GLU B O 1
ATOM 5197 N N . GLU B 1 41 ? -5.639 33.811 28.084 1.00 25.97 34 GLU B N 1
ATOM 5198 C CA . GLU B 1 41 ? -4.438 34.083 27.310 1.00 21.63 34 GLU B CA 1
ATOM 5199 C C . GLU B 1 41 ? -4.043 32.832 26.535 1.00 26.00 34 GLU B C 1
ATOM 5200 O O . GLU B 1 41 ? -4.224 31.710 27.012 1.00 29.73 34 GLU B O 1
ATOM 5212 N N . VAL B 1 42 ? -3.540 33.029 25.313 1.00 19.87 35 VAL B N 1
ATOM 5213 C CA . VAL B 1 42 ? -3.170 31.951 24.399 1.00 21.76 35 VAL B CA 1
ATOM 5214 C C . VAL B 1 42 ? -1.857 32.329 23.723 1.00 21.91 35 VAL B C 1
ATOM 5215 O O . VAL B 1 42 ? -1.331 33.432 23.890 1.00 17.61 35 VAL B O 1
ATOM 5228 N N . ALA B 1 43 ? -1.314 31.393 22.951 1.00 15.91 36 ALA B N 1
ATOM 5229 C CA . ALA B 1 43 ? -0.152 31.647 22.135 1.00 18.65 36 ALA B CA 1
ATOM 5230 C C . ALA B 1 43 ? -0.595 31.542 20.685 1.00 17.95 36 ALA B C 1
ATOM 5231 O O . ALA B 1 43 ? -1.280 30.582 20.324 1.00 22.09 36 ALA B O 1
ATOM 5238 N N . ILE B 1 44 ? -0.192 32.508 19.862 1.00 20.00 37 ILE B N 1
ATOM 5239 C CA . ILE B 1 44 ? -0.585 32.570 18.456 1.00 20.77 37 ILE B CA 1
ATOM 5240 C C . ILE B 1 44 ? 0.666 32.402 17.605 1.00 20.57 37 ILE B C 1
ATOM 5241 O O . ILE B 1 44 ? 1.558 33.262 17.622 1.00 22.72 37 ILE B O 1
ATOM 5257 N N . LYS B 1 45 ? 0.715 31.318 16.836 1.00 15.85 38 LYS B N 1
ATOM 5258 C CA . LYS B 1 45 ? 1.826 31.058 15.922 1.00 16.28 38 LYS B CA 1
ATOM 5259 C C . LYS B 1 45 ? 1.389 31.456 14.518 1.00 22.30 38 LYS B C 1
ATOM 5260 O O . LYS B 1 45 ? 0.319 31.042 14.061 1.00 21.32 38 LYS B O 1
ATOM 5279 N N . LEU B 1 46 ? 2.176 32.323 13.871 1.00 21.11 39 LEU B N 1
ATOM 5280 C CA . LEU B 1 46 ? 1.901 32.808 12.526 1.00 25.07 39 LEU B CA 1
ATOM 5281 C C . LEU B 1 46 ? 3.000 32.362 11.574 1.00 27.76 39 LEU B C 1
ATOM 5282 O O . LEU B 1 46 ? 4.188 32.488 11.890 1.00 31.97 39 LEU B O 1
ATOM 5298 N N . GLU B 1 47 ? 2.603 31.871 10.400 1.00 23.27 40 GLU B N 1
ATOM 5299 C CA . GLU B 1 47 ? 3.514 31.527 9.315 1.00 24.57 40 GLU B CA 1
ATOM 5300 C C . GLU B 1 47 ? 3.011 32.239 8.074 1.00 28.43 40 GLU B C 1
ATOM 5301 O O . GLU B 1 47 ? 1.800 32.253 7.817 1.00 28.88 40 GLU B O 1
ATOM 5313 N N . CYS B 1 48 ? 3.915 32.917 7.363 1.00 35.03 41 CYS B N 1
ATOM 5314 C CA . CYS B 1 48 ? 3.509 33.668 6.181 1.00 39.33 41 CYS B CA 1
ATOM 5315 C C . CYS B 1 48 ? 3.009 32.714 5.106 1.00 33.15 41 CYS B C 1
ATOM 5316 O O . CYS B 1 48 ? 3.608 31.660 4.869 1.00 37.86 41 CYS B O 1
ATOM 5324 N N . VAL B 1 49 ? 1.897 33.088 4.469 1.00 40.98 42 VAL B N 1
ATOM 5325 C CA . VAL B 1 49 ? 1.323 32.269 3.404 1.00 42.15 42 VAL B CA 1
ATOM 5326 C C . VAL B 1 49 ? 2.325 32.117 2.271 1.00 52.07 42 VAL B C 1
ATOM 5327 O O . VAL B 1 49 ? 2.401 31.066 1.623 1.00 60.04 42 VAL B O 1
ATOM 5340 N N . LYS B 1 50 ? 3.055 33.183 1.965 1.00 47.80 43 LYS B N 1
ATOM 5341 C CA . LYS B 1 50 ? 4.068 33.155 0.918 1.00 54.64 43 LYS B CA 1
ATOM 5342 C C . LYS B 1 50 ? 5.330 32.418 1.347 1.00 60.72 43 LYS B C 1
ATOM 5343 O O . LYS B 1 50 ? 6.326 32.522 0.647 1.00 61.23 43 LYS B O 1
ATOM 5362 N N . THR B 1 51 ? 5.404 31.735 2.487 1.00 69.13 44 THR B N 1
ATOM 5363 C CA . THR B 1 51 ? 6.597 30.961 2.789 1.00 73.15 44 THR B CA 1
ATOM 5364 C C . THR B 1 51 ? 6.740 29.851 1.748 1.00 76.81 44 THR B C 1
ATOM 5365 O O . THR B 1 51 ? 5.749 29.267 1.296 1.00 78.69 44 THR B O 1
ATOM 5376 N N . LYS B 1 52 ? 7.974 29.566 1.350 1.00 60.04 45 LYS B N 1
ATOM 5377 C CA . LYS B 1 52 ? 8.200 28.576 0.303 1.00 72.13 45 LYS B CA 1
ATOM 5378 C C . LYS B 1 52 ? 8.252 27.145 0.833 1.00 84.74 45 LYS B C 1
ATOM 5379 O O . LYS B 1 52 ? 8.209 26.204 0.031 1.00 67.10 45 LYS B O 1
ATOM 5398 N N . HIS B 1 53 ? 8.349 26.952 2.150 1.00 113.70 46 HIS B N 1
ATOM 5399 C CA . HIS B 1 53 ? 8.303 25.621 2.759 1.00 104.77 46 HIS B CA 1
ATOM 5400 C C . HIS B 1 53 ? 7.214 25.653 3.825 1.00 74.11 46 HIS B C 1
ATOM 5401 O O . HIS B 1 53 ? 7.501 25.757 5.025 1.00 60.23 46 HIS B O 1
ATOM 5415 N N . PRO B 1 54 ? 5.949 25.532 3.423 1.00 71.80 47 PRO B N 1
ATOM 5416 C CA . PRO B 1 54 ? 4.865 25.505 4.415 1.00 81.98 47 PRO B CA 1
ATOM 5417 C C . PRO B 1 54 ? 5.092 24.395 5.428 1.00 87.42 47 PRO B C 1
ATOM 5418 O O . PRO B 1 54 ? 5.420 23.263 5.071 1.00 89.60 47 PRO B O 1
ATOM 5429 N N . GLN B 1 55 ? 4.905 24.728 6.698 1.00 81.87 48 GLN B N 1
ATOM 5430 C CA . GLN B 1 55 ? 5.153 23.803 7.800 1.00 71.96 48 GLN B CA 1
ATOM 5431 C C . GLN B 1 55 ? 4.113 23.888 8.905 1.00 55.16 48 GLN B C 1
ATOM 5432 O O . GLN B 1 55 ? 3.928 22.916 9.644 1.00 36.65 48 GLN B O 1
ATOM 5446 N N . LEU B 1 56 ? 3.452 25.024 9.077 1.00 49.09 49 LEU B N 1
ATOM 5447 C CA . LEU B 1 56 ? 2.538 25.172 10.197 1.00 33.03 49 LEU B CA 1
ATOM 5448 C C . LEU B 1 56 ? 1.344 24.241 10.078 1.00 36.65 49 LEU B C 1
ATOM 5449 O O . LEU B 1 56 ? 0.908 23.657 11.072 1.00 33.20 49 LEU B O 1
ATOM 5465 N N . HIS B 1 57 ? 0.791 24.087 8.877 1.00 33.63 50 HIS B N 1
ATOM 5466 C CA . HIS B 1 57 ? -0.380 23.233 8.752 1.00 42.26 50 HIS B CA 1
ATOM 5467 C C . HIS B 1 57 ? -0.038 21.800 9.135 1.00 39.75 50 HIS B C 1
ATOM 5468 O O . HIS B 1 57 ? -0.833 21.114 9.790 1.00 38.79 50 HIS B O 1
ATOM 5482 N N . ILE B 1 58 ? 1.164 21.344 8.790 1.00 37.01 51 ILE B N 1
ATOM 5483 C CA . ILE B 1 58 ? 1.562 19.993 9.166 1.00 38.52 51 ILE B CA 1
ATOM 5484 C C . ILE B 1 58 ? 1.814 19.898 10.670 1.00 33.96 51 ILE B C 1
ATOM 5485 O O . ILE B 1 58 ? 1.434 18.909 11.311 1.00 35.67 51 ILE B O 1
ATOM 5501 N N . GLU B 1 59 ? 2.468 20.903 11.251 1.00 33.36 52 GLU B N 1
ATOM 5502 C CA . GLU B 1 59 ? 2.638 20.913 12.703 1.00 27.40 52 GLU B CA 1
ATOM 5503 C C . GLU B 1 59 ? 1.293 20.805 13.407 1.00 25.79 52 GLU B C 1
ATOM 5504 O O . GLU B 1 59 ? 1.171 20.115 14.426 1.00 27.93 52 GLU B O 1
ATOM 5516 N N . SER B 1 60 ? 0.266 21.491 12.874 1.00 30.05 53 SER B N 1
ATOM 5517 C CA . SER B 1 60 ? -1.050 21.460 13.502 1.00 27.13 53 SER B CA 1
ATOM 5518 C C . SER B 1 60 ? -1.663 20.066 13.444 1.00 29.42 53 SER B C 1
ATOM 5519 O O . SER B 1 60 ? -2.336 19.635 14.390 1.00 28.63 53 SER B O 1
ATOM 5527 N N . LYS B 1 61 ? -1.417 19.330 12.356 1.00 28.08 54 LYS B N 1
ATOM 5528 C CA . LYS B 1 61 ? -1.940 17.973 12.248 1.00 30.67 54 LYS B CA 1
ATOM 5529 C C . LYS B 1 61 ? -1.283 17.031 13.242 1.00 27.26 54 LYS B C 1
ATOM 5530 O O . LYS B 1 61 ? -1.918 16.074 13.709 1.00 29.77 54 LYS B O 1
ATOM 5549 N N . ILE B 1 62 ? 0.003 17.241 13.519 1.00 26.16 55 ILE B N 1
ATOM 5550 C CA . ILE B 1 62 ? 0.687 16.427 14.506 1.00 27.56 55 ILE B CA 1
ATOM 5551 C C . ILE B 1 62 ? 0.107 16.697 15.884 1.00 25.23 55 ILE B C 1
ATOM 5552 O O . ILE B 1 62 ? -0.240 15.765 16.618 1.00 26.03 55 ILE B O 1
ATOM 5568 N N . TYR B 1 63 ? -0.046 17.980 16.238 1.00 29.65 56 TYR B N 1
ATOM 5569 C CA . TYR B 1 63 ? -0.636 18.317 17.529 1.00 28.85 56 TYR B CA 1
ATOM 5570 C C . TYR B 1 63 ? -2.015 17.693 17.673 1.00 26.30 56 TYR B C 1
ATOM 5571 O O . TYR B 1 63 ? -2.373 17.203 18.748 1.00 33.35 56 TYR B O 1
ATOM 5589 N N . LYS B 1 64 ? -2.815 17.708 16.598 1.00 28.85 57 LYS B N 1
ATOM 5590 C CA . LYS B 1 64 ? -4.167 17.169 16.692 1.00 28.95 57 LYS B CA 1
ATOM 5591 C C . LYS B 1 64 ? -4.152 15.677 16.984 1.00 32.34 57 LYS B C 1
ATOM 5592 O O . LYS B 1 64 ? -4.959 15.185 17.780 1.00 34.63 57 LYS B O 1
ATOM 5611 N N . MET B 1 65 ? -3.212 14.949 16.384 1.00 34.39 58 MET B N 1
ATOM 5612 C CA . MET B 1 65 ? -3.137 13.520 16.632 1.00 32.64 58 MET B CA 1
ATOM 5613 C C . MET B 1 65 ? -2.811 13.212 18.080 1.00 26.35 58 MET B C 1
ATOM 5614 O O . MET B 1 65 ? -3.166 12.134 18.568 1.00 33.88 58 MET B O 1
ATOM 5628 N N . MET B 1 66 ? -2.165 14.143 18.778 1.00 34.57 59 MET B N 1
ATOM 5629 C CA . MET B 1 66 ? -1.717 13.944 20.148 1.00 34.46 59 MET B CA 1
ATOM 5630 C C . MET B 1 66 ? -2.588 14.600 21.205 1.00 34.18 59 MET B C 1
ATOM 5631 O O . MET B 1 66 ? -2.227 14.541 22.389 1.00 35.20 59 MET B O 1
ATOM 5645 N N . GLN B 1 67 ? -3.688 15.236 20.827 1.00 32.09 60 GLN B N 1
ATOM 5646 C CA . GLN B 1 67 ? -4.481 15.952 21.807 1.00 46.24 60 GLN B CA 1
ATOM 5647 C C . GLN B 1 67 ? -4.906 14.993 22.903 1.00 63.17 60 GLN B C 1
ATOM 5648 O O . GLN B 1 67 ? -5.188 13.816 22.656 1.00 68.56 60 GLN B O 1
ATOM 5662 N N . GLY B 1 68 ? -4.922 15.506 24.127 1.00 46.71 61 GLY B N 1
ATOM 5663 C CA . GLY B 1 68 ? -5.186 14.706 25.287 1.00 44.67 61 GLY B CA 1
ATOM 5664 C C . GLY B 1 68 ? -3.966 14.072 25.912 1.00 29.43 61 GLY B C 1
ATOM 5665 O O . GLY B 1 68 ? -4.028 13.683 27.082 1.00 33.28 61 GLY B O 1
ATOM 5669 N N . GLY B 1 69 ? -2.857 13.953 25.173 1.00 27.56 62 GLY B N 1
ATOM 5670 C CA . GLY B 1 69 ? -1.664 13.349 25.726 1.00 24.38 62 GLY B CA 1
ATOM 5671 C C . GLY B 1 69 ? -1.087 14.174 26.861 1.00 28.51 62 GLY B C 1
ATOM 5672 O O . GLY B 1 69 ? -1.158 15.400 26.870 1.00 21.76 62 GLY B O 1
ATOM 5676 N N . VAL B 1 70 ? -0.512 13.482 27.842 1.00 24.01 63 VAL B N 1
ATOM 5677 C CA . VAL B 1 70 ? 0.112 14.161 28.974 1.00 23.68 63 VAL B CA 1
ATOM 5678 C C . VAL B 1 70 ? 1.262 15.035 28.490 1.00 17.69 63 VAL B C 1
ATOM 5679 O O . VAL B 1 70 ? 2.156 14.576 27.778 1.00 19.89 63 VAL B O 1
ATOM 5692 N N . GLY B 1 71 ? 1.253 16.300 28.889 1.00 20.54 64 GLY B N 1
ATOM 5693 C CA . GLY B 1 71 ? 2.348 17.161 28.512 1.00 16.43 64 GLY B CA 1
ATOM 5694 C C . GLY B 1 71 ? 2.339 17.569 27.054 1.00 14.07 64 GLY B C 1
ATOM 5695 O O . GLY B 1 71 ? 3.364 18.005 26.541 1.00 16.88 64 GLY B O 1
ATOM 5699 N N . ILE B 1 72 ? 1.193 17.483 26.385 1.00 15.14 65 ILE B N 1
ATOM 5700 C CA . ILE B 1 72 ? 1.023 17.906 24.997 1.00 22.09 65 ILE B CA 1
ATOM 5701 C C . ILE B 1 72 ? 0.136 19.145 25.007 1.00 19.39 65 ILE B C 1
ATOM 5702 O O . ILE B 1 72 ? -0.993 19.088 25.517 1.00 18.95 65 ILE B O 1
ATOM 5718 N N . PRO B 1 73 ? 0.590 20.279 24.472 1.00 22.03 66 PRO B N 1
ATOM 5719 C CA . PRO B 1 73 ? -0.261 21.463 24.483 1.00 20.99 66 PRO B CA 1
ATOM 5720 C C . PRO B 1 73 ? -1.489 21.235 23.631 1.00 23.89 66 PRO B C 1
ATOM 5721 O O . PRO B 1 73 ? -1.445 20.500 22.637 1.00 23.30 66 PRO B O 1
ATOM 5732 N N . THR B 1 74 ? -2.569 21.893 24.027 1.00 22.28 67 THR B N 1
ATOM 5733 C CA . THR B 1 74 ? -3.836 21.843 23.319 1.00 19.89 67 THR B CA 1
ATOM 5734 C C . THR B 1 74 ? -3.883 22.921 22.240 1.00 24.77 67 THR B C 1
ATOM 5735 O O . THR B 1 74 ? -3.584 24.091 22.497 1.00 26.18 67 THR B O 1
ATOM 5746 N N . ILE B 1 75 ? -4.299 22.523 21.062 1.00 25.50 68 ILE B N 1
ATOM 5747 C CA . ILE B 1 75 ? -4.472 23.422 19.930 1.00 30.82 68 ILE B CA 1
ATOM 5748 C C . ILE B 1 75 ? -5.910 23.934 19.953 1.00 31.24 68 ILE B C 1
ATOM 5749 O O . ILE B 1 75 ? -6.854 23.153 20.083 1.00 36.60 68 ILE B O 1
ATOM 5765 N N . ARG B 1 76 ? -6.087 25.256 19.892 1.00 23.80 69 ARG B N 1
ATOM 5766 C CA . ARG B 1 76 ? -7.402 25.883 19.973 1.00 24.74 69 ARG B CA 1
ATOM 5767 C C . ARG B 1 76 ? -8.003 26.283 18.627 1.00 31.15 69 ARG B C 1
ATOM 5768 O O . ARG B 1 76 ? -9.227 26.273 18.467 1.00 33.15 69 ARG B O 1
ATOM 5789 N N . TRP B 1 77 ? -7.190 26.699 17.672 1.00 31.20 70 TRP B N 1
ATOM 5790 C CA . TRP B 1 77 ? -7.727 27.181 16.411 1.00 26.05 70 TRP B CA 1
ATOM 5791 C C . TRP B 1 77 ? -6.617 27.118 15.377 1.00 27.69 70 TRP B C 1
ATOM 5792 O O . TRP B 1 77 ? -5.460 27.370 15.695 1.00 31.30 70 TRP B O 1
ATOM 5813 N N . CYS B 1 78 ? -7.005 26.837 14.134 1.00 30.47 71 CYS B N 1
ATOM 5814 C CA . CYS B 1 78 ? -6.128 26.812 12.970 1.00 29.38 71 CYS B CA 1
ATOM 5815 C C . CYS B 1 78 ? -6.880 27.463 11.829 1.00 38.08 71 CYS B C 1
ATOM 5816 O O . CYS B 1 78 ? -8.057 27.161 11.619 1.00 36.54 71 CYS B O 1
ATOM 5824 N N . GLY B 1 79 ? -6.234 28.388 11.136 1.00 31.54 72 GLY B N 1
ATOM 5825 C CA . GLY B 1 79 ? -6.868 29.012 9.988 1.00 34.89 72 GLY B CA 1
ATOM 5826 C C . GLY B 1 79 ? -5.862 29.866 9.254 1.00 44.70 72 GLY B C 1
ATOM 5827 O O . GLY B 1 79 ? -4.704 29.973 9.649 1.00 37.86 72 GLY B O 1
ATOM 5831 N N . ALA B 1 80 ? -6.298 30.446 8.148 1.00 72.32 73 ALA B N 1
ATOM 5832 C CA . ALA B 1 80 ? -5.500 31.419 7.417 1.00 67.86 73 ALA B CA 1
ATOM 5833 C C . ALA B 1 80 ? -6.233 32.749 7.498 1.00 66.58 73 ALA B C 1
ATOM 5834 O O . ALA B 1 80 ? -7.450 32.796 7.304 1.00 82.05 73 ALA B O 1
ATOM 5841 N N . GLU B 1 81 ? -5.506 33.816 7.811 1.00 51.73 74 GLU B N 1
ATOM 5842 C CA . GLU B 1 81 ? -6.099 35.145 7.886 1.00 70.50 74 GLU B CA 1
ATOM 5843 C C . GLU B 1 81 ? -5.074 36.148 7.394 1.00 58.12 74 GLU B C 1
ATOM 5844 O O . GLU B 1 81 ? -3.938 36.161 7.874 1.00 37.91 74 GLU B O 1
ATOM 5856 N N . GLY B 1 82 ? -5.464 36.915 6.380 1.00 66.17 75 GLY B N 1
ATOM 5857 C CA . GLY B 1 82 ? -4.567 37.889 5.798 1.00 36.07 75 GLY B CA 1
ATOM 5858 C C . GLY B 1 82 ? -3.386 37.190 5.163 1.00 38.10 75 GLY B C 1
ATOM 5859 O O . GLY B 1 82 ? -3.529 36.198 4.436 1.00 41.70 75 GLY B O 1
ATOM 5863 N N . ASP B 1 83 ? -2.186 37.648 5.509 1.00 31.76 76 ASP B N 1
ATOM 5864 C CA . ASP B 1 83 ? -0.972 37.075 4.942 1.00 39.75 76 ASP B CA 1
ATOM 5865 C C . ASP B 1 83 ? -0.406 35.914 5.749 1.00 34.86 76 ASP B C 1
ATOM 5866 O O . ASP B 1 83 ? 0.768 35.568 5.568 1.00 36.48 76 ASP B O 1
ATOM 5875 N N . TYR B 1 84 ? -1.199 35.292 6.626 1.00 33.36 77 TYR B N 1
ATOM 5876 C CA . TYR B 1 84 ? -0.671 34.274 7.511 1.00 29.34 77 TYR B CA 1
ATOM 5877 C C . TYR B 1 84 ? -1.555 33.046 7.605 1.00 35.61 77 TYR B C 1
ATOM 5878 O O . TYR B 1 84 ? -2.788 33.147 7.564 1.00 31.48 77 TYR B O 1
ATOM 5896 N N . ASN B 1 85 ? -0.893 31.895 7.715 1.00 34.56 78 ASN B N 1
ATOM 5897 C CA . ASN B 1 85 ? -1.463 30.727 8.364 1.00 27.44 78 ASN B CA 1
ATOM 5898 C C . ASN B 1 85 ? -1.304 30.867 9.879 1.00 26.20 78 ASN B C 1
ATOM 5899 O O . ASN B 1 85 ? -0.243 31.265 10.371 1.00 28.58 78 ASN B O 1
ATOM 5910 N N . VAL B 1 86 ? -2.356 30.508 10.617 1.00 29.46 79 VAL B N 1
ATOM 5911 C CA . VAL B 1 86 ? -2.439 30.744 12.056 1.00 22.91 79 VAL B CA 1
ATOM 5912 C C . VAL B 1 86 ? -2.642 29.425 12.787 1.00 21.99 79 VAL B C 1
ATOM 5913 O O . VAL B 1 86 ? -3.395 28.564 12.329 1.00 25.29 79 VAL B O 1
ATOM 5926 N N . MET B 1 87 ? -1.985 29.282 13.932 1.00 19.52 80 MET B N 1
ATOM 5927 C CA . MET B 1 87 ? -2.200 28.146 14.829 1.00 20.95 80 MET B CA 1
ATOM 5928 C C . MET B 1 87 ? -2.228 28.724 16.235 1.00 26.18 80 MET B C 1
ATOM 5929 O O . MET B 1 87 ? -1.237 29.294 16.691 1.00 23.64 80 MET B O 1
ATOM 5943 N N . VAL B 1 88 ? -3.360 28.644 16.899 1.00 23.70 81 VAL B N 1
ATOM 5944 C CA . VAL B 1 88 ? -3.497 29.208 18.239 1.00 19.46 81 VAL B CA 1
ATOM 5945 C C . VAL B 1 88 ? -3.420 28.066 19.228 1.00 26.75 81 VAL B C 1
ATOM 5946 O O . VAL B 1 88 ? -4.162 27.092 19.103 1.00 24.47 81 VAL B O 1
ATOM 5959 N N . MET B 1 89 ? -2.539 28.192 20.210 1.00 19.48 82 MET B N 1
ATOM 5960 C CA . MET B 1 89 ? -2.246 27.130 21.162 1.00 21.29 82 MET B CA 1
ATOM 5961 C C . MET B 1 89 ? -2.533 27.611 22.576 1.00 23.03 82 MET B C 1
ATOM 5962 O O . MET B 1 89 ? -2.394 28.798 22.876 1.00 20.06 82 MET B O 1
ATOM 5976 N N . GLU B 1 90 ? -2.845 26.661 23.456 1.00 25.18 83 GLU B N 1
ATOM 5977 C CA . GLU B 1 90 ? -2.842 26.936 24.886 1.00 29.72 83 GLU B CA 1
ATOM 5978 C C . GLU B 1 90 ? -1.511 27.574 25.275 1.00 19.81 83 GLU B C 1
ATOM 5979 O O . GLU B 1 90 ? -0.448 27.149 24.810 1.00 24.40 83 GLU B O 1
ATOM 5991 N N . LEU B 1 91 ? -1.583 28.613 26.112 1.00 24.41 84 LEU B N 1
ATOM 5992 C CA . LEU B 1 91 ? -0.368 29.260 26.603 1.00 23.91 84 LEU B CA 1
ATOM 5993 C C . LEU B 1 91 ? 0.205 28.468 27.768 1.00 26.66 84 LEU B C 1
ATOM 5994 O O . LEU B 1 91 ? -0.472 28.235 28.774 1.00 26.39 84 LEU B O 1
ATOM 6010 N N . LEU B 1 92 ? 1.464 28.123 27.657 1.00 21.04 85 LEU B N 1
ATOM 6011 C CA . LEU B 1 92 ? 2.145 27.419 28.729 1.00 21.72 85 LEU B CA 1
ATOM 6012 C C . LEU B 1 92 ? 3.075 28.386 29.450 1.00 28.75 85 LEU B C 1
ATOM 6013 O O . LEU B 1 92 ? 3.130 29.590 29.156 1.00 25.10 85 LEU B O 1
ATOM 6029 N N . GLY B 1 93 ? 3.787 27.847 30.433 1.00 20.30 86 GLY B N 1
ATOM 6030 C CA . GLY B 1 93 ? 4.647 28.622 31.281 1.00 24.26 86 GLY B CA 1
ATOM 6031 C C . GLY B 1 93 ? 6.031 28.796 30.695 1.00 20.29 86 GLY B C 1
ATOM 6032 O O . GLY B 1 93 ? 6.225 28.712 29.480 1.00 20.89 86 GLY B O 1
ATOM 6036 N N . PRO B 1 94 ? 7.008 29.076 31.548 1.00 20.30 87 PRO B N 1
ATOM 6037 C CA . PRO B 1 94 ? 8.365 29.337 31.057 1.00 23.53 87 PRO B CA 1
ATOM 6038 C C . PRO B 1 94 ? 8.986 28.074 30.498 1.00 20.86 87 PRO B C 1
ATOM 6039 O O . PRO B 1 94 ? 8.632 26.962 30.895 1.00 20.37 87 PRO B O 1
ATOM 6050 N N . SER B 1 95 ? 9.913 28.245 29.555 1.00 19.44 88 SER B N 1
ATOM 6051 C CA . SER B 1 95 ? 10.669 27.084 29.078 1.00 15.02 88 SER B CA 1
ATOM 6052 C C . SER B 1 95 ? 11.731 26.676 30.103 1.00 15.66 88 SER B C 1
ATOM 6053 O O . SER B 1 95 ? 12.049 27.412 31.040 1.00 17.33 88 SER B O 1
ATOM 6061 N N . LEU B 1 96 ? 12.286 25.476 29.911 1.00 17.62 89 LEU B N 1
ATOM 6062 C CA . LEU B 1 96 ? 13.364 25.029 30.789 1.00 18.10 89 LEU B CA 1
ATOM 6063 C C . LEU B 1 96 ? 14.617 25.871 30.602 1.00 20.16 89 LEU B C 1
ATOM 6064 O O . LEU B 1 96 ? 15.393 26.027 31.546 1.00 18.75 89 LEU B O 1
ATOM 6080 N N . GLU B 1 97 ? 14.849 26.402 29.398 1.00 19.12 90 GLU B N 1
ATOM 6081 C CA . GLU B 1 97 ? 15.920 27.379 29.224 1.00 20.03 90 GLU B CA 1
ATOM 6082 C C . GLU B 1 97 ? 15.613 28.654 30.015 1.00 20.62 90 GLU B C 1
ATOM 6083 O O . GLU B 1 97 ? 16.490 29.183 30.706 1.00 20.93 90 GLU B O 1
ATOM 6095 N N . ASP B 1 98 ? 14.361 29.131 29.969 1.00 19.96 91 ASP B N 1
ATOM 6096 C CA . ASP B 1 98 ? 13.985 30.315 30.747 1.00 21.25 91 ASP B CA 1
ATOM 6097 C C . ASP B 1 98 ? 14.277 30.090 32.217 1.00 20.85 91 ASP B C 1
ATOM 6098 O O . ASP B 1 98 ? 14.880 30.939 32.891 1.00 24.05 91 ASP B O 1
ATOM 6107 N N . LEU B 1 99 ? 13.838 28.940 32.730 1.00 19.57 92 LEU B N 1
ATOM 6108 C CA . LEU B 1 99 ? 13.984 28.656 34.155 1.00 23.73 92 LEU B CA 1
ATOM 6109 C C . LEU B 1 99 ? 15.434 28.419 34.544 1.00 18.92 92 LEU B C 1
ATOM 6110 O O . LEU B 1 99 ? 15.838 28.762 35.662 1.00 22.83 92 LEU B O 1
ATOM 6126 N N . PHE B 1 100 ? 16.219 27.788 33.657 1.00 19.79 93 PHE B N 1
ATOM 6127 C CA . PHE B 1 100 ? 17.658 27.597 33.891 1.00 16.58 93 PHE B CA 1
ATOM 6128 C C . PHE B 1 100 ? 18.358 28.948 34.044 1.00 22.49 93 PHE B C 1
ATOM 6129 O O . PHE B 1 100 ? 19.192 29.141 34.938 1.00 24.49 93 PHE B O 1
ATOM 6146 N N . ASN B 1 101 ? 18.049 29.890 33.154 1.00 23.45 94 ASN B N 1
ATOM 614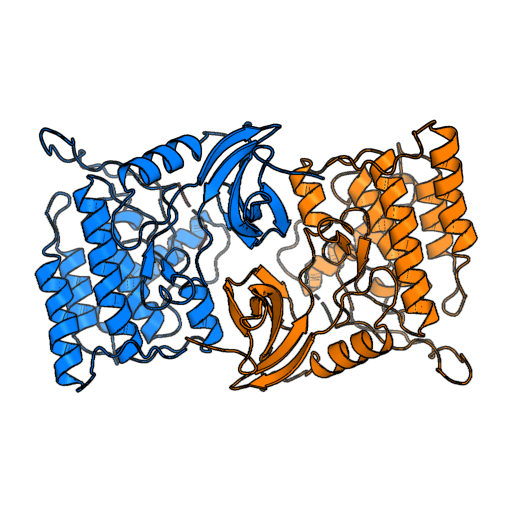7 C CA . ASN B 1 101 ? 18.600 31.235 33.280 1.00 25.07 94 ASN B CA 1
ATOM 6148 C C . ASN B 1 101 ? 18.106 31.906 34.549 1.00 27.43 94 ASN B C 1
ATOM 6149 O O . ASN B 1 101 ? 18.872 32.567 35.257 1.00 27.33 94 ASN B O 1
ATOM 6160 N N . PHE B 1 102 ? 16.820 31.751 34.851 1.00 26.71 95 PHE B N 1
ATOM 6161 C CA . PHE B 1 102 ? 16.286 32.317 36.074 1.00 27.52 95 PHE B CA 1
ATOM 6162 C C . PHE B 1 102 ? 17.048 31.814 37.291 1.00 27.38 95 PHE B C 1
ATOM 6163 O O . PHE B 1 102 ? 17.381 32.592 38.189 1.00 26.17 95 PHE B O 1
ATOM 6180 N N . CYS B 1 103 ? 17.379 30.519 37.312 1.00 22.46 96 CYS B N 1
ATOM 6181 C CA . CYS B 1 103 ? 18.146 29.917 38.378 1.00 19.69 96 CYS B CA 1
ATOM 6182 C C . CYS B 1 103 ? 19.637 30.156 38.229 1.00 27.36 96 CYS B C 1
ATOM 6183 O O . CYS B 1 103 ? 20.426 29.396 38.788 1.00 27.12 96 CYS B O 1
ATOM 6191 N N . SER B 1 104 ? 20.043 31.213 37.513 1.00 25.89 97 SER B N 1
ATOM 6192 C CA . SER B 1 104 ? 21.453 31.533 37.297 1.00 30.25 97 SER B CA 1
ATOM 6193 C C . SER B 1 104 ? 22.222 30.338 36.734 1.00 30.78 97 SER B C 1
ATOM 6194 O O . SER B 1 104 ? 23.391 30.121 37.068 1.00 28.85 97 SER B O 1
ATOM 6202 N N . ARG B 1 105 ? 21.564 29.549 35.869 1.00 26.05 98 ARG B N 1
ATOM 6203 C CA . ARG B 1 105 ? 22.208 28.491 35.093 1.00 26.14 98 ARG B CA 1
ATOM 6204 C C . ARG B 1 105 ? 22.876 27.459 36.002 1.00 27.87 98 ARG B C 1
ATOM 6205 O O . ARG B 1 105 ? 23.920 26.894 35.677 1.00 27.03 98 ARG B O 1
ATOM 6226 N N . LYS B 1 106 ? 22.242 27.207 37.142 1.00 24.69 99 LYS B N 1
ATOM 6227 C CA . LYS B 1 106 ? 22.568 26.085 38.008 1.00 30.28 99 LYS B CA 1
ATOM 6228 C C . LYS B 1 106 ? 21.270 25.391 38.391 1.00 21.10 99 LYS B C 1
ATOM 6229 O O . LYS B 1 106 ? 20.328 26.026 38.876 1.00 27.72 99 LYS B O 1
ATOM 6248 N N . PHE B 1 107 ? 21.212 24.084 38.154 1.00 21.07 100 PHE B N 1
ATOM 6249 C CA . PHE B 1 107 ? 20.128 23.229 38.601 1.00 22.55 100 PHE B CA 1
ATOM 6250 C C . PHE B 1 107 ? 20.704 22.168 39.556 1.00 25.00 100 PHE B C 1
ATOM 6251 O O . PHE B 1 107 ? 21.741 21.568 39.282 1.00 24.81 100 PHE B O 1
ATOM 6268 N N . SER B 1 108 ? 20.015 21.944 40.665 1.00 17.59 101 SER B N 1
ATOM 6269 C CA . SER B 1 108 ? 20.338 20.839 41.557 1.00 17.00 101 SER B CA 1
ATOM 6270 C C . SER B 1 108 ? 20.190 19.503 40.842 1.00 16.40 101 SER B C 1
ATOM 6271 O O . SER B 1 108 ? 19.371 19.313 39.944 1.00 17.29 101 SER B O 1
ATOM 6279 N N . LEU B 1 109 ? 20.920 18.530 41.396 1.00 16.73 102 LEU B N 1
ATOM 6280 C CA . LEU B 1 109 ? 20.775 17.160 40.902 1.00 14.70 102 LEU B CA 1
ATOM 6281 C C . LEU B 1 109 ? 19.328 16.720 40.986 1.00 12.84 102 LEU B C 1
ATOM 6282 O O . LEU B 1 109 ? 18.825 16.087 40.062 1.00 15.27 102 LEU B O 1
ATOM 6298 N N . LYS B 1 110 ? 18.642 17.071 42.085 1.00 16.33 103 LYS B N 1
ATOM 6299 C CA . LYS B 1 110 ? 17.251 16.664 42.256 1.00 17.49 103 LYS B CA 1
ATOM 6300 C C . LYS B 1 110 ? 16.392 17.194 41.118 1.00 16.82 103 LYS B C 1
ATOM 6301 O O . LYS B 1 110 ? 15.549 16.474 40.562 1.00 17.45 103 LYS B O 1
ATOM 6320 N N . THR B 1 111 ? 16.551 18.473 40.799 1.00 15.36 104 THR B N 1
ATOM 6321 C CA . THR B 1 111 ? 15.773 19.038 39.702 1.00 13.63 104 THR B CA 1
ATOM 6322 C C . THR B 1 111 ? 16.133 18.382 38.366 1.00 17.85 104 THR B C 1
ATOM 6323 O O . THR B 1 111 ? 15.251 18.112 37.549 1.00 15.20 104 THR B O 1
ATOM 6334 N N . VAL B 1 112 ? 17.415 18.125 38.110 1.00 14.78 105 VAL B N 1
ATOM 6335 C CA . VAL B 1 112 ? 17.771 17.469 36.845 1.00 13.31 105 VAL B CA 1
ATOM 6336 C C . VAL B 1 112 ? 17.096 16.106 36.730 1.00 14.70 105 VAL B C 1
ATOM 6337 O O . VAL B 1 112 ? 16.585 15.733 35.663 1.00 12.59 105 VAL B O 1
ATOM 6350 N N . LEU B 1 113 ? 17.052 15.362 37.836 1.00 14.25 106 LEU B N 1
ATOM 6351 C CA . LEU B 1 113 ? 16.483 14.024 37.812 1.00 11.34 106 LEU B CA 1
ATOM 6352 C C . LEU B 1 113 ? 14.968 14.064 37.657 1.00 12.87 106 LEU B C 1
ATOM 6353 O O . LEU B 1 113 ? 14.400 13.229 36.943 1.00 13.71 106 LEU B O 1
ATOM 6369 N N . LEU B 1 114 ? 14.308 15.007 38.336 1.00 15.76 107 LEU B N 1
ATOM 6370 C CA . LEU B 1 114 ? 12.869 15.186 38.148 1.00 15.25 107 LEU B CA 1
ATOM 6371 C C . LEU B 1 114 ? 12.545 15.524 36.699 1.00 15.24 107 LEU B C 1
ATOM 6372 O O . LEU B 1 114 ? 11.593 14.973 36.114 1.00 15.68 107 LEU B O 1
ATOM 6388 N N . LEU B 1 115 ? 13.338 16.412 36.099 1.00 13.52 108 LEU B N 1
ATOM 6389 C CA . LEU B 1 115 ? 13.148 16.777 34.699 1.00 13.56 108 LEU B CA 1
ATOM 6390 C C . LEU B 1 115 ? 13.427 15.592 33.777 1.00 14.80 108 LEU B C 1
ATOM 6391 O O . LEU B 1 115 ? 12.639 15.329 32.859 1.00 15.36 108 LEU B O 1
ATOM 6407 N N . ALA B 1 116 ? 14.504 14.841 34.032 1.00 12.63 109 ALA B N 1
ATOM 6408 C CA . ALA B 1 116 ? 14.831 13.707 33.180 1.00 13.16 109 ALA B CA 1
ATOM 6409 C C . ALA B 1 116 ? 13.676 12.719 33.129 1.00 14.97 109 ALA B C 1
ATOM 6410 O O . ALA B 1 116 ? 13.387 12.151 32.073 1.00 12.98 109 ALA B O 1
ATOM 6417 N N . ASP B 1 117 ? 13.036 12.455 34.274 1.00 11.32 110 ASP B N 1
ATOM 6418 C CA . ASP B 1 117 ? 11.991 11.443 34.295 1.00 13.45 110 ASP B CA 1
ATOM 6419 C C . ASP B 1 117 ? 10.858 11.814 33.353 1.00 13.96 110 ASP B C 1
ATOM 6420 O O . ASP B 1 117 ? 10.398 10.987 32.554 1.00 14.60 110 ASP B O 1
ATOM 6429 N N . GLN B 1 118 ? 10.398 13.061 33.445 1.00 12.54 111 GLN B N 1
ATOM 6430 C CA . GLN B 1 118 ? 9.277 13.498 32.618 1.00 15.30 111 GLN B CA 1
ATOM 6431 C C . GLN B 1 118 ? 9.689 13.657 31.166 1.00 15.31 111 GLN B C 1
ATOM 6432 O O . GLN B 1 118 ? 8.899 13.378 30.258 1.00 13.36 111 GLN B O 1
ATOM 6446 N N . MET B 1 119 ? 10.911 14.141 30.920 1.00 11.95 112 MET B N 1
ATOM 6447 C CA . MET B 1 119 ? 11.348 14.343 29.536 1.00 15.62 112 MET B CA 1
ATOM 6448 C C . MET B 1 119 ? 11.500 13.010 28.804 1.00 11.19 112 MET B C 1
ATOM 6449 O O . MET B 1 119 ? 11.107 12.884 27.643 1.00 11.60 112 MET B O 1
ATOM 6463 N N . ILE B 1 120 ? 11.997 11.958 29.478 1.00 10.44 113 ILE B N 1
ATOM 6464 C CA . ILE B 1 120 ? 12.044 10.647 28.825 1.00 11.05 113 ILE B CA 1
ATOM 6465 C C . ILE B 1 120 ? 10.631 10.186 28.481 1.00 10.08 113 ILE B C 1
ATOM 6466 O O . ILE B 1 120 ? 10.370 9.656 27.390 1.00 13.22 113 ILE B O 1
ATOM 6482 N N . SER B 1 121 ? 9.698 10.382 29.417 1.00 11.17 114 SER B N 1
ATOM 6483 C CA . SER B 1 121 ? 8.319 9.971 29.200 1.00 13.56 114 SER B CA 1
ATOM 6484 C C . SER B 1 121 ? 7.687 10.727 28.055 1.00 13.09 114 SER B C 1
ATOM 6485 O O . SER B 1 121 ? 6.922 10.147 27.285 1.00 13.17 114 SER B O 1
ATOM 6493 N N . ARG B 1 122 ? 7.955 12.033 27.946 1.00 13.12 115 ARG B N 1
ATOM 6494 C CA . ARG B 1 122 ? 7.363 12.814 26.860 1.00 11.75 115 ARG B CA 1
ATOM 6495 C C . ARG B 1 122 ? 7.840 12.303 25.517 1.00 12.95 115 ARG B C 1
ATOM 6496 O O . ARG B 1 122 ? 7.071 12.150 24.579 1.00 13.50 115 ARG B O 1
ATOM 6517 N N . ILE B 1 123 ? 9.135 12.020 25.413 1.00 10.52 116 ILE B N 1
ATOM 6518 C CA . ILE B 1 123 ? 9.707 11.510 24.167 1.00 9.06 116 ILE B CA 1
ATOM 6519 C C . ILE B 1 123 ? 9.129 10.143 23.840 1.00 11.51 116 ILE B C 1
ATOM 6520 O O . ILE B 1 123 ? 8.768 9.875 22.689 1.00 12.87 116 ILE B O 1
ATOM 6536 N N . GLU B 1 124 ? 9.011 9.268 24.845 1.00 12.02 117 GLU B N 1
ATOM 6537 C CA . GLU B 1 124 ? 8.404 7.952 24.653 1.00 10.63 117 GLU B CA 1
ATOM 6538 C C . GLU B 1 124 ? 6.982 8.080 24.118 1.00 10.60 117 GLU B C 1
ATOM 6539 O O . GLU B 1 124 ? 6.596 7.355 23.206 1.00 13.95 117 GLU B O 1
ATOM 6551 N N . TYR B 1 125 ? 6.210 9.032 24.632 1.00 13.60 118 TYR B N 1
ATOM 6552 C CA . TYR B 1 125 ? 4.846 9.229 24.136 1.00 13.33 118 TYR B CA 1
ATOM 6553 C C . TYR B 1 125 ? 4.853 9.582 22.656 1.00 12.34 118 TYR B C 1
ATOM 6554 O O . TYR B 1 125 ? 4.089 9.004 21.863 1.00 12.64 118 TYR B O 1
ATOM 6572 N N . ILE B 1 126 ? 5.714 10.521 22.250 1.00 14.29 119 ILE B N 1
ATOM 6573 C CA . ILE B 1 126 ? 5.797 10.897 20.842 1.00 13.18 119 ILE B CA 1
ATOM 6574 C C . ILE B 1 126 ? 6.158 9.684 20.004 1.00 13.24 119 ILE B C 1
ATOM 6575 O O . ILE B 1 126 ? 5.552 9.432 18.956 1.00 13.79 119 ILE B O 1
ATOM 6591 N N . HIS B 1 127 ? 7.177 8.937 20.451 1.00 11.98 120 HIS B N 1
ATOM 6592 C CA . HIS B 1 127 ? 7.585 7.729 19.733 1.00 12.23 120 HIS B CA 1
ATOM 6593 C C . HIS B 1 127 ? 6.447 6.715 19.636 1.00 13.69 120 HIS B C 1
ATOM 6594 O O . HIS B 1 127 ? 6.280 6.040 18.606 1.00 12.64 120 HIS B O 1
ATOM 6608 N N . SER B 1 128 ? 5.668 6.579 20.704 1.00 12.94 121 SER B N 1
ATOM 6609 C CA . SER B 1 128 ? 4.549 5.648 20.695 1.00 14.54 121 SER B CA 1
ATOM 6610 C C . SER B 1 128 ? 3.456 6.088 19.739 1.00 14.26 121 SER B C 1
ATOM 6611 O O . SER B 1 128 ? 2.682 5.251 19.252 1.00 14.47 121 SER B O 1
ATOM 6619 N N . LYS B 1 129 ? 3.414 7.365 19.409 1.00 13.77 122 LYS B N 1
ATOM 6620 C CA . LYS B 1 129 ? 2.495 7.858 18.405 1.00 14.38 122 LYS B CA 1
ATOM 6621 C C . LYS B 1 129 ? 3.096 7.843 17.012 1.00 17.66 122 LYS B C 1
ATOM 6622 O O . LYS B 1 129 ? 2.521 8.442 16.092 1.00 20.32 122 LYS B O 1
ATOM 6641 N N . ASN B 1 130 ? 4.230 7.164 16.846 1.00 14.36 123 ASN B N 1
ATOM 6642 C CA . ASN B 1 130 ? 4.889 6.835 15.579 1.00 14.08 123 ASN B CA 1
ATOM 6643 C C . ASN B 1 130 ? 5.738 7.950 15.011 1.00 12.31 123 ASN B C 1
ATOM 6644 O O . ASN B 1 130 ? 6.120 7.851 13.826 1.00 14.90 123 ASN B O 1
ATOM 6655 N N . PHE B 1 131 ? 6.041 8.997 15.794 1.00 13.30 124 PHE B N 1
ATOM 6656 C CA . PHE B 1 131 ? 6.822 10.155 15.367 1.00 12.01 124 PHE B CA 1
ATOM 6657 C C . PHE B 1 131 ? 8.138 10.251 16.121 1.00 12.47 124 PHE B C 1
ATOM 6658 O O . PHE B 1 131 ? 8.243 9.827 17.276 1.00 12.76 124 PHE B O 1
ATOM 6675 N N . ILE B 1 132 ? 9.151 10.843 15.483 1.00 11.78 125 ILE B N 1
ATOM 6676 C CA . ILE B 1 132 ? 10.319 11.342 16.183 1.00 9.78 125 ILE B CA 1
ATOM 6677 C C . ILE B 1 132 ? 10.252 12.865 16.153 1.00 12.58 125 ILE B C 1
ATOM 6678 O O . ILE B 1 132 ? 9.721 13.456 15.217 1.00 13.42 125 ILE B O 1
ATOM 6694 N N . HIS B 1 133 ? 10.823 13.496 17.176 1.00 11.60 126 HIS B N 1
ATOM 6695 C CA . HIS B 1 133 ? 10.711 14.942 17.366 1.00 11.81 126 HIS B CA 1
ATOM 6696 C C . HIS B 1 133 ? 11.768 15.712 16.592 1.00 13.85 126 HIS B C 1
ATOM 6697 O O . HIS B 1 133 ? 11.461 16.704 15.918 1.00 14.34 126 HIS B O 1
ATOM 6711 N N . ARG B 1 134 ? 13.036 15.284 16.714 1.00 11.96 127 ARG B N 1
ATOM 6712 C CA . ARG B 1 134 ? 14.196 15.749 15.967 1.00 12.18 127 ARG B CA 1
ATOM 6713 C C . ARG B 1 134 ? 14.670 17.137 16.385 1.00 19.64 127 ARG B C 1
ATOM 6714 O O . ARG B 1 134 ? 15.648 17.632 15.810 1.00 16.38 127 ARG B O 1
ATOM 6735 N N . ASP B 1 135 ? 14.086 17.755 17.410 1.00 14.19 128 ASP B N 1
ATOM 6736 C CA . ASP B 1 135 ? 14.587 19.049 17.876 1.00 13.51 128 ASP B CA 1
ATOM 6737 C C . ASP B 1 135 ? 14.500 19.146 19.396 1.00 14.72 128 ASP B C 1
ATOM 6738 O O . ASP B 1 135 ? 13.982 20.111 19.956 1.00 15.52 128 ASP B O 1
ATOM 6747 N N . VAL B 1 136 ? 15.020 18.134 20.085 1.00 13.35 129 VAL B N 1
ATOM 6748 C CA . VAL B 1 136 ? 15.016 18.128 21.544 1.00 13.62 129 VAL B CA 1
ATOM 6749 C C . VAL B 1 136 ? 16.052 19.125 22.059 1.00 15.86 129 VAL B C 1
ATOM 6750 O O . VAL B 1 136 ? 17.241 19.039 21.719 1.00 17.90 129 VAL B O 1
ATOM 6763 N N . LYS B 1 137 ? 15.598 20.084 22.871 1.00 15.10 130 LYS B N 1
ATOM 6764 C CA . LYS B 1 137 ? 16.424 21.148 23.430 1.00 16.38 130 LYS B CA 1
ATOM 6765 C C . LYS B 1 137 ? 15.621 21.821 24.533 1.00 12.60 130 LYS B C 1
ATOM 6766 O O . LYS B 1 137 ? 14.383 21.716 24.552 1.00 15.28 130 LYS B O 1
ATOM 6785 N N . PRO B 1 138 ? 16.294 22.522 25.439 1.00 16.25 131 PRO B N 1
ATOM 6786 C CA . PRO B 1 138 ? 15.584 23.079 26.598 1.00 15.07 131 PRO B CA 1
ATOM 6787 C C . PRO B 1 138 ? 14.515 24.069 26.229 1.00 17.98 131 PRO B C 1
ATOM 6788 O O . PRO B 1 138 ? 13.541 24.197 26.972 1.00 22.04 131 PRO B O 1
ATOM 6799 N N . ASP B 1 139 ? 14.673 24.788 25.120 1.00 18.32 132 ASP B N 1
ATOM 6800 C CA . ASP B 1 139 ? 13.652 25.736 24.680 1.00 24.12 132 ASP B CA 1
ATOM 6801 C C . ASP B 1 139 ? 12.346 25.039 24.301 1.00 15.32 132 ASP B C 1
ATOM 6802 O O . ASP B 1 139 ? 11.304 25.705 24.210 1.00 19.09 132 ASP B O 1
ATOM 6811 N N . ASN B 1 140 ? 12.371 23.722 24.050 1.00 13.72 133 ASN B N 1
ATOM 6812 C CA . ASN B 1 140 ? 11.198 23.022 23.551 1.00 17.33 133 ASN B CA 1
ATOM 6813 C C . ASN B 1 140 ? 10.519 22.198 24.634 1.00 18.69 133 ASN B C 1
ATOM 6814 O O . ASN B 1 140 ? 9.627 21.403 24.340 1.00 18.08 133 ASN B O 1
ATOM 6825 N N . PHE B 1 141 ? 10.865 22.444 25.894 1.00 16.02 134 PHE B N 1
ATOM 6826 C CA . PHE B 1 141 ? 10.097 21.961 27.025 1.00 16.15 134 PHE B CA 1
ATOM 6827 C C . PHE B 1 141 ? 9.663 23.165 27.843 1.00 19.30 134 PHE B C 1
ATOM 6828 O O . PHE B 1 141 ? 10.491 24.006 28.196 1.00 17.50 134 PHE B O 1
ATOM 6845 N N . LEU B 1 142 ? 8.371 23.244 28.115 1.00 18.39 135 LEU B N 1
ATOM 6846 C CA . LEU B 1 142 ? 7.757 24.323 28.871 1.00 18.40 135 LEU B CA 1
ATOM 6847 C C . LEU B 1 142 ? 7.022 23.721 30.063 1.00 18.09 135 LEU B C 1
ATOM 6848 O O . LEU B 1 142 ? 6.470 22.626 29.988 1.00 21.26 135 LEU B O 1
ATOM 6864 N N . MET B 1 143 ? 7.068 24.407 31.192 1.00 19.17 136 MET B N 1
ATOM 6865 C CA . MET B 1 143 ? 6.234 24.019 32.315 1.00 18.92 136 MET B CA 1
ATOM 6866 C C . MET B 1 143 ? 4.796 24.488 32.101 1.00 26.25 136 MET B C 1
ATOM 6867 O O . MET B 1 143 ? 4.541 25.526 31.474 1.00 25.71 136 MET B O 1
ATOM 6881 N N . GLY B 1 144 ? 3.858 23.729 32.658 1.00 20.84 137 GLY B N 1
ATOM 6882 C CA . GLY B 1 144 ? 2.468 24.105 32.637 1.00 22.90 137 GLY B CA 1
ATOM 6883 C C . GLY B 1 144 ? 2.217 25.277 33.559 1.00 32.10 137 GLY B C 1
ATOM 6884 O O . GLY B 1 144 ? 3.103 25.765 34.253 1.00 29.08 137 GLY B O 1
ATOM 6888 N N . LEU B 1 145 ? 0.988 25.763 33.532 1.00 50.59 138 LEU B N 1
ATOM 6889 C CA . LEU B 1 145 ? 0.599 26.881 34.378 1.00 59.28 138 LEU B CA 1
ATOM 6890 C C . LEU B 1 145 ? -0.158 26.368 35.597 1.00 46.36 138 LEU B C 1
ATOM 6891 O O . LEU B 1 145 ? -0.869 25.362 35.525 1.00 37.75 138 LEU B O 1
ATOM 6907 N N . GLY B 1 146 ? 0.047 27.028 36.732 1.00 51.48 139 GLY B N 1
ATOM 6908 C CA . GLY B 1 146 ? -0.770 26.769 37.902 1.00 52.81 139 GLY B CA 1
ATOM 6909 C C . GLY B 1 146 ? -0.885 25.316 38.313 1.00 54.35 139 GLY B C 1
ATOM 6910 O O . GLY B 1 146 ? 0.094 24.697 38.741 1.00 73.98 139 GLY B O 1
ATOM 6914 N N . LYS B 1 147 ? -2.102 24.774 38.218 1.00 39.40 140 LYS B N 1
ATOM 6915 C CA . LYS B 1 147 ? -2.339 23.388 38.612 1.00 63.05 140 LYS B CA 1
ATOM 6916 C C . LYS B 1 147 ? -1.358 22.451 37.918 1.00 61.02 140 LYS B C 1
ATOM 6917 O O . LYS B 1 147 ? -0.929 21.446 38.497 1.00 45.98 140 LYS B O 1
ATOM 6936 N N . LYS B 1 148 ? -1.039 22.732 36.654 1.00 62.30 141 LYS B N 1
ATOM 6937 C CA . LYS B 1 148 ? -0.110 21.935 35.864 1.00 57.43 141 LYS B CA 1
ATOM 6938 C C . LYS B 1 148 ? 1.326 22.453 35.938 1.00 32.82 141 LYS B C 1
ATOM 6939 O O . LYS B 1 148 ? 2.151 22.098 35.080 1.00 27.77 141 LYS B O 1
ATOM 6958 N N . GLY B 1 149 ? 1.635 23.312 36.913 1.00 31.32 142 GLY B N 1
ATOM 6959 C CA . GLY B 1 149 ? 2.960 23.891 37.009 1.00 28.75 142 GLY B CA 1
ATOM 6960 C C . GLY B 1 149 ? 4.056 22.888 37.289 1.00 24.52 142 GLY B C 1
ATOM 6961 O O . GLY B 1 149 ? 5.235 23.204 37.101 1.00 28.89 142 GLY B O 1
ATOM 6965 N N . ASN B 1 150 ? 3.699 21.690 37.745 1.00 24.90 143 ASN B N 1
ATOM 6966 C CA . ASN B 1 150 ? 4.665 20.629 37.976 1.00 25.60 143 ASN B CA 1
ATOM 6967 C C . ASN B 1 150 ? 4.860 19.749 36.758 1.00 25.84 143 ASN B C 1
ATOM 6968 O O . ASN B 1 150 ? 5.647 18.806 36.821 1.00 22.93 143 ASN B O 1
ATOM 6979 N N . LEU B 1 151 ? 4.152 20.008 35.661 1.00 19.95 144 LEU B N 1
ATOM 6980 C CA .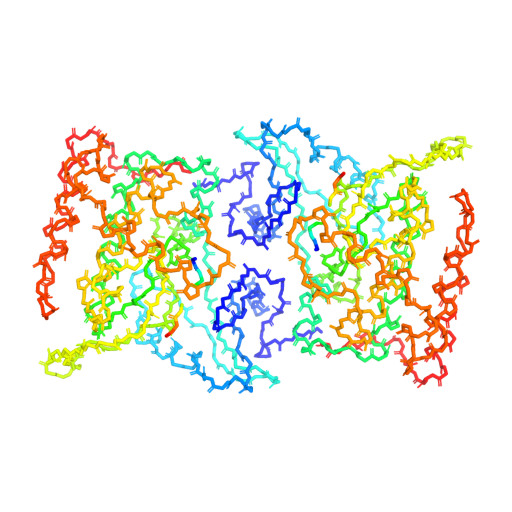 LEU B 1 151 ? 4.178 19.127 34.496 1.00 20.21 144 LEU B CA 1
ATOM 6981 C C . LEU B 1 151 ? 5.021 19.738 33.377 1.00 18.54 144 LEU B C 1
ATOM 6982 O O . LEU B 1 151 ? 4.856 20.920 33.044 1.00 21.98 144 LEU B O 1
ATOM 6998 N N . VAL B 1 152 ? 5.961 18.935 32.840 1.00 16.35 145 VAL B N 1
ATOM 6999 C CA . VAL B 1 152 ? 6.791 19.334 31.704 1.00 15.68 145 VAL B CA 1
ATOM 7000 C C . VAL B 1 152 ? 6.069 18.998 30.407 1.00 16.12 145 VAL B C 1
ATOM 7001 O O . VAL B 1 152 ? 5.742 17.831 30.149 1.00 18.08 145 VAL B O 1
ATOM 7014 N N . TYR B 1 153 ? 5.876 20.014 29.569 1.00 15.57 146 TYR B N 1
ATOM 7015 C CA . TYR B 1 153 ? 5.292 19.898 28.242 1.00 17.93 146 TYR B CA 1
ATOM 7016 C C . TYR B 1 153 ? 6.391 19.909 27.188 1.00 19.82 146 TYR B C 1
ATOM 7017 O O . TYR B 1 153 ? 7.436 20.537 27.360 1.00 19.82 146 TYR B O 1
ATOM 7035 N N . ILE B 1 154 ? 6.124 19.259 26.064 1.00 17.15 147 ILE B N 1
ATOM 7036 C CA . ILE B 1 154 ? 7.007 19.318 24.911 1.00 16.64 147 ILE B CA 1
ATOM 7037 C C . ILE B 1 154 ? 6.284 20.061 23.806 1.00 17.75 147 ILE B C 1
ATOM 7038 O O . ILE B 1 154 ? 5.075 19.883 23.596 1.00 16.53 147 ILE B O 1
ATOM 7054 N N . ILE B 1 155 ? 7.018 20.920 23.114 1.00 16.13 148 ILE B N 1
ATOM 7055 C CA . ILE B 1 155 ? 6.482 21.727 22.030 1.00 13.01 148 ILE B CA 1
ATOM 7056 C C . ILE B 1 155 ? 7.379 21.607 20.797 1.00 17.00 148 ILE B C 1
ATOM 7057 O O . ILE B 1 155 ? 8.459 21.013 20.830 1.00 17.55 148 ILE B O 1
ATOM 7073 N N . ASP B 1 156 ? 6.950 22.306 19.733 1.00 16.14 149 ASP B N 1
ATOM 7074 C CA . ASP B 1 156 ? 7.705 22.562 18.512 1.00 17.51 149 ASP B CA 1
ATOM 7075 C C . ASP B 1 156 ? 7.846 21.280 17.706 1.00 17.56 149 ASP B C 1
ATOM 7076 O O . ASP B 1 156 ? 8.856 20.578 17.783 1.00 22.24 149 ASP B O 1
ATOM 7085 N N . PHE B 1 157 ? 6.814 20.950 16.952 1.00 12.71 150 PHE B N 1
ATOM 7086 C CA . PHE B 1 157 ? 6.859 19.762 16.124 1.00 17.17 150 PHE B CA 1
ATOM 7087 C C . PHE B 1 157 ? 7.130 20.086 14.676 1.00 17.78 150 PHE B C 1
ATOM 7088 O O . PHE B 1 157 ? 6.863 19.266 13.803 1.00 16.75 150 PHE B O 1
ATOM 7105 N N . GLY B 1 158 ? 7.735 21.240 14.417 1.00 16.50 151 GLY B N 1
ATOM 7106 C CA . GLY B 1 158 ? 8.005 21.633 13.056 1.00 18.75 151 GLY B CA 1
ATOM 7107 C C . GLY B 1 158 ? 9.040 20.783 12.349 1.00 21.43 151 GLY B C 1
ATOM 7108 O O . GLY B 1 158 ? 9.096 20.799 11.114 1.00 22.58 151 GLY B O 1
ATOM 7112 N N . LEU B 1 159 ? 9.865 20.036 13.087 1.00 19.82 152 LEU B N 1
ATOM 7113 C CA . LEU B 1 159 ? 10.793 19.110 12.460 1.00 17.28 152 LEU B CA 1
ATOM 7114 C C . LEU B 1 159 ? 10.399 17.665 12.697 1.00 19.42 152 LEU B C 1
ATOM 7115 O O . LEU B 1 159 ? 11.135 16.757 12.292 1.00 19.34 152 LEU B O 1
ATOM 7131 N N . ALA B 1 160 ? 9.256 17.427 13.335 1.00 16.38 153 ALA B N 1
ATOM 7132 C CA . ALA B 1 160 ? 8.872 16.057 13.653 1.00 14.56 153 ALA B CA 1
ATOM 7133 C C . ALA B 1 160 ? 8.459 15.320 12.386 1.00 19.70 153 ALA B C 1
ATOM 7134 O O . ALA B 1 160 ? 8.026 15.919 11.386 1.00 18.08 153 ALA B O 1
ATOM 7141 N N . LYS B 1 161 ? 8.569 14.002 12.443 1.00 17.21 154 LYS B N 1
ATOM 7142 C CA . LYS B 1 161 ? 8.149 13.191 11.311 1.00 18.49 154 LYS B CA 1
ATOM 7143 C C . LYS B 1 161 ? 7.912 11.767 11.743 1.00 12.92 154 LYS B C 1
ATOM 7144 O O . LYS B 1 161 ? 8.401 11.322 12.774 1.00 14.43 154 LYS B O 1
ATOM 7163 N N . LYS B 1 162 ? 7.126 11.070 10.930 1.00 16.04 155 LYS B N 1
ATOM 7164 C CA . LYS B 1 162 ? 6.859 9.663 11.174 1.00 12.38 155 LYS B CA 1
ATOM 7165 C C . LYS B 1 162 ? 8.125 8.844 10.994 1.00 14.22 155 LYS B C 1
ATOM 7166 O O . LYS B 1 162 ? 8.825 8.992 9.986 1.00 19.71 155 LYS B O 1
ATOM 7185 N N . TYR B 1 163 ? 8.415 7.944 11.954 1.00 14.35 156 TYR B N 1
ATOM 7186 C CA . TYR B 1 163 ? 9.509 6.984 11.810 1.00 14.42 156 TYR B CA 1
ATOM 7187 C C . TYR B 1 163 ? 9.024 5.542 11.671 1.00 15.35 156 TYR B C 1
ATOM 7188 O O . TYR B 1 163 ? 9.841 4.667 11.371 1.00 14.25 156 TYR B O 1
ATOM 7206 N N . ARG B 1 164 ? 7.731 5.268 11.838 1.00 13.87 157 ARG B N 1
ATOM 7207 C CA . ARG B 1 164 ? 7.252 3.919 11.609 1.00 10.66 157 ARG B CA 1
ATOM 7208 C C . ARG B 1 164 ? 5.820 3.982 11.094 1.00 12.70 157 ARG B C 1
ATOM 7209 O O . ARG B 1 164 ? 5.078 4.913 11.399 1.00 18.32 157 ARG B O 1
ATOM 7230 N N . ASP B 1 165 ? 5.450 2.972 10.321 1.00 17.69 158 ASP B N 1
ATOM 7231 C CA . ASP B 1 165 ? 4.122 2.913 9.728 1.00 19.79 158 ASP B CA 1
ATOM 7232 C C . ASP B 1 165 ? 3.071 2.756 10.809 1.00 21.50 158 ASP B C 1
ATOM 7233 O O . ASP B 1 165 ? 3.227 1.953 11.734 1.00 21.51 158 ASP B O 1
ATOM 7242 N N . ALA B 1 166 ? 1.984 3.526 10.683 1.00 23.96 159 ALA B N 1
ATOM 7243 C CA . ALA B 1 166 ? 0.938 3.486 11.698 1.00 30.49 159 ALA B CA 1
ATOM 7244 C C . ALA B 1 166 ? 0.275 2.117 11.775 1.00 30.80 159 ALA B C 1
ATOM 7245 O O . ALA B 1 166 ? -0.159 1.701 12.856 1.00 31.16 159 ALA B O 1
ATOM 7252 N N . ARG B 1 167 ? 0.155 1.407 10.645 1.00 25.04 160 ARG B N 1
ATOM 7253 C CA . ARG B 1 167 ? -0.557 0.141 10.652 1.00 27.11 160 ARG B CA 1
ATOM 7254 C C . ARG B 1 167 ? 0.337 -1.030 10.976 1.00 25.34 160 ARG B C 1
ATOM 7255 O O . ARG B 1 167 ? -0.084 -1.944 11.693 1.00 29.39 160 ARG B O 1
ATOM 7276 N N . THR B 1 168 ? 1.566 -1.057 10.419 1.00 28.53 161 THR B N 1
ATOM 7277 C CA . THR B 1 168 ? 2.455 -2.198 10.538 1.00 18.12 161 THR B CA 1
ATOM 7278 C C . THR B 1 168 ? 3.631 -1.991 11.490 1.00 15.05 161 THR B C 1
ATOM 7279 O O . THR B 1 168 ? 4.342 -2.957 11.794 1.00 19.15 161 THR B O 1
ATOM 7290 N N . HIS B 1 169 ? 3.887 -0.749 11.875 1.00 18.21 162 HIS B N 1
ATOM 7291 C CA . HIS B 1 169 ? 5.065 -0.370 12.662 1.00 16.29 162 HIS B CA 1
ATOM 7292 C C . HIS B 1 169 ? 6.375 -0.717 11.958 1.00 20.25 162 HIS B C 1
ATOM 7293 O O . HIS B 1 169 ? 7.433 -0.774 12.590 1.00 18.36 162 HIS B O 1
ATOM 7307 N N . GLN B 1 170 ? 6.346 -0.892 10.645 1.00 17.49 163 GLN B N 1
ATOM 7308 C CA . GLN B 1 170 ? 7.589 -1.003 9.892 1.00 21.24 163 GLN B CA 1
ATOM 7309 C C . GLN B 1 170 ? 8.364 0.311 9.942 1.00 16.56 163 GLN B C 1
ATOM 7310 O O . GLN B 1 170 ? 7.796 1.382 9.727 1.00 15.58 163 GLN B O 1
ATOM 7324 N N . HIS B 1 171 ? 9.650 0.229 10.298 1.00 17.44 164 HIS B N 1
ATOM 7325 C CA . HIS B 1 171 ? 10.503 1.403 10.457 1.00 14.68 164 HIS B CA 1
ATOM 7326 C C . HIS B 1 171 ? 10.880 2.008 9.106 1.00 12.05 164 HIS B C 1
ATOM 7327 O O . HIS B 1 171 ? 11.063 1.293 8.118 1.00 14.43 164 HIS B O 1
ATOM 7341 N N . ILE B 1 172 ? 11.058 3.333 9.100 1.00 11.40 165 ILE B N 1
ATOM 7342 C CA . ILE B 1 172 ? 11.492 4.048 7.895 1.00 11.99 165 ILE B CA 1
ATOM 7343 C C . ILE B 1 172 ? 12.870 3.545 7.507 1.00 17.25 165 ILE B C 1
ATOM 7344 O O . ILE B 1 172 ? 13.609 3.078 8.376 1.00 12.31 165 ILE B O 1
ATOM 7360 N N . PRO B 1 173 ? 13.270 3.687 6.256 1.00 15.69 166 PRO B N 1
ATOM 7361 C CA . PRO B 1 173 ? 14.560 3.140 5.841 1.00 12.47 166 PRO B CA 1
ATOM 7362 C C . PRO B 1 173 ? 15.716 4.007 6.328 1.00 14.58 166 PRO B C 1
ATOM 7363 O O . PRO B 1 173 ? 15.587 5.203 6.598 1.00 14.35 166 PRO B O 1
ATOM 7374 N N . TYR B 1 174 ? 16.858 3.355 6.453 1.00 16.31 167 TYR B N 1
ATOM 7375 C CA . TYR B 1 174 ? 18.111 4.058 6.700 1.00 13.31 167 TYR B CA 1
ATOM 7376 C C . TYR B 1 174 ? 18.490 4.913 5.496 1.00 11.46 167 TYR B C 1
ATOM 7377 O O . TYR B 1 174 ? 18.252 4.557 4.341 1.00 14.55 167 TYR B O 1
ATOM 7395 N N . ARG B 1 175 ? 19.151 6.015 5.780 1.00 13.63 168 ARG B N 1
ATOM 7396 C CA . ARG B 1 175 ? 19.661 6.875 4.739 1.00 14.37 168 ARG B CA 1
ATOM 7397 C C . ARG B 1 175 ? 20.907 7.564 5.255 1.00 13.40 168 ARG B C 1
ATOM 7398 O O . ARG B 1 175 ? 21.068 7.798 6.462 1.00 14.71 168 ARG B O 1
ATOM 7419 N N . GLU B 1 176 ? 21.767 7.905 4.308 1.00 15.32 169 GLU B N 1
ATOM 7420 C CA . GLU B 1 176 ? 23.007 8.604 4.571 1.00 16.28 169 GLU B CA 1
ATOM 7421 C C . GLU B 1 176 ? 22.992 9.961 3.871 1.00 18.74 169 GLU B C 1
ATOM 7422 O O . GLU B 1 176 ? 22.072 10.284 3.122 1.00 20.66 169 GLU B O 1
ATOM 7434 N N . ASN B 1 177 ? 24.085 10.710 4.077 1.00 18.87 170 ASN B N 1
ATOM 7435 C CA . ASN B 1 177 ? 24.379 11.977 3.388 1.00 18.46 170 ASN B CA 1
ATOM 7436 C C . ASN B 1 177 ? 23.322 13.045 3.596 1.00 28.05 170 ASN B C 1
ATOM 7437 O O . ASN B 1 177 ? 23.123 13.901 2.723 1.00 28.05 170 ASN B O 1
ATOM 7448 N N . LYS B 1 178 ? 22.667 13.041 4.745 1.00 22.62 171 LYS B N 1
ATOM 7449 C CA . LYS B 1 178 ? 21.664 14.058 5.025 1.00 28.38 171 LYS B CA 1
ATOM 7450 C C . LYS B 1 178 ? 22.301 15.347 5.545 1.00 33.37 171 LYS B C 1
ATOM 7451 O O . LYS B 1 178 ? 23.372 15.347 6.163 1.00 26.33 171 LYS B O 1
ATOM 7470 N N . ASN B 1 179 ? 21.638 16.464 5.263 1.00 30.62 172 ASN B N 1
ATOM 7471 C CA . ASN B 1 179 ? 22.048 17.724 5.857 1.00 32.84 172 ASN B CA 1
ATOM 7472 C C . ASN B 1 179 ? 21.566 17.796 7.302 1.00 29.31 172 ASN B C 1
ATOM 7473 O O . ASN B 1 179 ? 20.655 17.075 7.720 1.00 30.48 172 ASN B O 1
ATOM 7484 N N . LEU B 1 180 ? 22.210 18.662 8.082 1.00 30.35 173 LEU B N 1
ATOM 7485 C CA . LEU B 1 180 ? 21.887 18.742 9.498 1.00 33.19 173 LEU B CA 1
ATOM 7486 C C . LEU B 1 180 ? 20.439 19.173 9.685 1.00 41.44 173 LEU B C 1
ATOM 7487 O O . LEU B 1 180 ? 19.983 20.150 9.083 1.00 34.80 173 LEU B O 1
ATOM 7503 N N . THR B 1 181 ? 19.713 18.416 10.505 1.00 40.01 174 THR B N 1
ATOM 7504 C CA . THR B 1 181 ? 18.351 18.729 10.909 1.00 47.54 174 THR B CA 1
ATOM 7505 C C . THR B 1 181 ? 18.369 18.826 12.422 1.00 35.75 174 THR B C 1
ATOM 7506 O O . THR B 1 181 ? 18.950 17.963 13.090 1.00 31.14 174 THR B O 1
ATOM 7517 N N . GLY B 1 182 ? 17.760 19.881 12.958 1.00 26.23 175 GLY B N 1
ATOM 7518 C CA . GLY B 1 182 ? 17.697 20.067 14.392 1.00 27.00 175 GLY B CA 1
ATOM 7519 C C . GLY B 1 182 ? 18.497 21.282 14.814 1.00 22.76 175 GLY B C 1
ATOM 7520 O O . GLY B 1 182 ? 18.507 22.291 14.112 1.00 29.24 175 GLY B O 1
ATOM 7524 N N . THR B 1 183 ? 19.215 21.197 15.929 1.00 21.78 176 THR B N 1
ATOM 7525 C CA . THR B 1 183 ? 20.080 22.280 16.365 1.00 39.81 176 THR B CA 1
ATOM 7526 C C . THR B 1 183 ? 21.480 21.717 16.508 1.00 28.59 176 THR B C 1
ATOM 7527 O O . THR B 1 183 ? 21.653 20.571 16.942 1.00 27.61 176 THR B O 1
ATOM 7538 N N . ALA B 1 184 ? 22.468 22.510 16.112 1.00 21.53 177 ALA B N 1
ATOM 7539 C CA . ALA B 1 184 ? 23.841 22.035 16.174 1.00 19.75 177 ALA B CA 1
ATOM 7540 C C . ALA B 1 184 ? 24.236 21.673 17.599 1.00 19.95 177 ALA B C 1
ATOM 7541 O O . ALA B 1 184 ? 24.888 20.654 17.821 1.00 21.77 177 ALA B O 1
ATOM 7548 N N . ARG B 1 185 ? 23.826 22.475 18.581 1.00 21.60 178 ARG B N 1
ATOM 7549 C CA . ARG B 1 185 ? 24.324 22.239 19.932 1.00 16.90 178 ARG B CA 1
ATOM 7550 C C . ARG B 1 185 ? 23.882 20.881 20.465 1.00 19.71 178 ARG B C 1
ATOM 7551 O O . ARG B 1 185 ? 24.627 20.232 21.206 1.00 19.37 178 ARG B O 1
ATOM 7572 N N . TYR B 1 186 ? 22.654 20.462 20.149 1.00 16.49 179 TYR B N 1
ATOM 7573 C CA . TYR B 1 186 ? 22.066 19.299 20.777 1.00 13.95 179 TYR B CA 1
ATOM 7574 C C . TYR B 1 186 ? 21.914 18.099 19.864 1.00 14.18 179 TYR B C 1
ATOM 7575 O O . TYR B 1 186 ? 21.504 17.030 20.345 1.00 13.89 179 TYR B O 1
ATOM 7593 N N . ALA B 1 187 ? 22.244 18.220 18.584 1.00 15.88 180 ALA B N 1
ATOM 7594 C CA . ALA B 1 187 ? 22.064 17.096 17.676 1.00 15.31 180 ALA B CA 1
ATOM 7595 C C . ALA B 1 187 ? 22.935 15.906 18.050 1.00 15.11 180 ALA B C 1
ATOM 7596 O O . ALA B 1 187 ? 24.026 16.053 18.638 1.00 14.51 180 ALA B O 1
ATOM 7603 N N . SER B 1 188 ? 22.445 14.721 17.683 1.00 14.33 181 SER B N 1
ATOM 7604 C CA . SER B 1 188 ? 23.197 13.491 17.918 1.00 10.77 181 SER B CA 1
ATOM 7605 C C . SER B 1 188 ? 24.416 13.457 17.006 1.00 14.62 181 SER B C 1
ATOM 7606 O O . SER B 1 188 ? 24.475 14.146 15.983 1.00 13.64 181 SER B O 1
ATOM 7614 N N . ILE B 1 189 ? 25.394 12.629 17.385 1.00 12.40 182 ILE B N 1
ATOM 7615 C CA . ILE B 1 189 ? 26.583 12.485 16.562 1.00 11.01 182 ILE B CA 1
ATOM 7616 C C . ILE B 1 189 ? 26.202 11.922 15.198 1.00 13.36 182 ILE B C 1
ATOM 7617 O O . ILE B 1 189 ? 26.714 12.375 14.168 1.00 14.29 182 ILE B O 1
ATOM 7633 N N . ASN B 1 190 ? 25.350 10.880 15.171 1.00 14.96 183 ASN B N 1
ATOM 7634 C CA . ASN B 1 190 ? 24.980 10.341 13.859 1.00 16.06 183 ASN B CA 1
ATOM 7635 C C . ASN B 1 190 ? 24.268 11.383 13.008 1.00 12.83 183 ASN B C 1
ATOM 7636 O O . ASN B 1 190 ? 24.425 11.368 11.779 1.00 13.15 183 ASN B O 1
ATOM 7647 N N . THR B 1 191 ? 23.545 12.339 13.616 1.00 14.41 184 THR B N 1
ATOM 7648 C CA . THR B 1 191 ? 22.965 13.396 12.797 1.00 16.25 184 THR B CA 1
ATOM 7649 C C . THR B 1 191 ? 24.051 14.253 12.153 1.00 13.33 184 THR B C 1
ATOM 7650 O O . THR B 1 191 ? 23.952 14.615 10.967 1.00 15.67 184 THR B O 1
ATOM 7661 N N . HIS B 1 192 ? 25.106 14.582 12.900 1.00 13.27 185 HIS B N 1
ATOM 7662 C CA . HIS B 1 192 ? 26.227 15.295 12.299 1.00 17.00 185 HIS B CA 1
ATOM 7663 C C . HIS B 1 192 ? 26.856 14.483 11.172 1.00 18.68 185 HIS B C 1
ATOM 7664 O O . HIS B 1 192 ? 27.396 15.044 10.214 1.00 22.21 185 HIS B O 1
ATOM 7678 N N . LEU B 1 193 ? 26.833 13.169 11.293 1.00 14.43 186 LEU B N 1
ATOM 7679 C CA . LEU B 1 193 ? 27.423 12.308 10.289 1.00 16.27 186 LEU B CA 1
ATOM 7680 C C . LEU B 1 193 ? 26.539 12.099 9.062 1.00 15.00 186 LEU B C 1
ATOM 7681 O O . LEU B 1 193 ? 26.963 11.423 8.119 1.00 20.17 186 LEU B O 1
ATOM 7697 N N . GLY B 1 194 ? 25.339 12.661 9.051 1.00 13.38 187 GLY B N 1
ATOM 7698 C CA . GLY B 1 194 ? 24.450 12.566 7.905 1.00 15.28 187 GLY B CA 1
ATOM 7699 C C . GLY B 1 194 ? 23.504 11.388 7.893 1.00 15.36 187 GLY B C 1
ATOM 7700 O O . GLY B 1 194 ? 22.877 11.134 6.853 1.00 17.24 187 GLY B O 1
ATOM 7704 N N . ILE B 1 195 ? 23.356 10.692 9.020 1.00 13.75 188 ILE B N 1
ATOM 7705 C CA . ILE B 1 195 ? 22.514 9.515 9.102 1.00 13.03 188 ILE B CA 1
ATOM 7706 C C . ILE B 1 195 ? 21.094 9.941 9.422 1.00 11.55 188 ILE B C 1
ATOM 7707 O O . ILE B 1 195 ? 20.864 10.844 10.256 1.00 14.56 188 ILE B O 1
ATOM 7723 N N . GLU B 1 196 ? 20.142 9.280 8.766 1.00 12.85 189 GLU B N 1
ATOM 7724 C CA . GLU B 1 196 ? 18.721 9.437 9.070 1.00 11.37 189 GLU B CA 1
ATOM 7725 C C . GLU B 1 196 ? 18.478 9.363 10.574 1.00 11.67 189 GLU B C 1
ATOM 7726 O O . GLU B 1 196 ? 19.000 8.488 11.279 1.00 13.23 189 GLU B O 1
ATOM 7738 N N . GLN B 1 197 ? 17.640 10.269 11.066 1.00 12.36 190 GLN B N 1
ATOM 7739 C CA . GLN B 1 197 ? 17.267 10.256 12.476 1.00 10.14 190 GLN B CA 1
ATOM 7740 C C . GLN B 1 197 ? 16.288 9.141 12.777 1.00 9.75 190 GLN B C 1
ATOM 7741 O O . GLN B 1 197 ? 15.468 8.743 11.926 1.00 14.11 190 GLN B O 1
ATOM 7755 N N . SER B 1 198 ? 16.350 8.669 14.021 1.00 10.04 191 SER B N 1
ATOM 7756 C CA . SER B 1 198 ? 15.433 7.671 14.538 1.00 10.97 191 SER B CA 1
ATOM 7757 C C . SER B 1 198 ? 15.262 7.892 16.032 1.00 10.08 191 SER B C 1
ATOM 7758 O O . SER B 1 198 ? 15.637 8.947 16.569 1.00 10.54 191 SER B O 1
ATOM 7766 N N . ARG B 1 199 ? 14.627 6.925 16.702 1.00 9.66 192 ARG B N 1
ATOM 7767 C CA . ARG B 1 199 ? 14.250 7.149 18.094 1.00 10.36 192 ARG B CA 1
ATOM 7768 C C . ARG B 1 199 ? 15.473 7.455 18.944 1.00 10.26 192 ARG B C 1
ATOM 7769 O O . ARG B 1 199 ? 15.414 8.308 19.822 1.00 10.18 192 ARG B O 1
ATOM 7790 N N . ARG B 1 200 ? 16.556 6.714 18.684 1.00 9.13 193 ARG B N 1
ATOM 7791 C CA . ARG B 1 200 ? 17.827 6.835 19.439 1.00 8.67 193 ARG B CA 1
ATOM 7792 C C . ARG B 1 200 ? 18.338 8.271 19.462 1.00 10.42 193 ARG B C 1
ATOM 7793 O O . ARG B 1 200 ? 18.973 8.617 20.462 1.00 11.93 193 ARG B O 1
ATOM 7814 N N . ASP B 1 201 ? 18.132 9.055 18.399 1.00 10.25 194 ASP B N 1
ATOM 7815 C CA . ASP B 1 201 ? 18.697 10.384 18.329 1.00 9.40 194 ASP B CA 1
ATOM 7816 C C . ASP B 1 201 ? 17.964 11.349 19.237 1.00 12.03 194 ASP B C 1
ATOM 7817 O O . ASP B 1 201 ? 18.596 12.222 19.838 1.00 11.49 194 ASP B O 1
ATOM 7826 N N . ASP B 1 202 ? 16.626 11.224 19.344 1.00 9.77 195 ASP B N 1
ATOM 7827 C CA . ASP B 1 202 ? 15.896 12.084 20.280 1.00 9.71 195 ASP B CA 1
ATOM 7828 C C . ASP B 1 202 ? 16.426 11.891 21.703 1.00 10.17 195 ASP B C 1
ATOM 7829 O O . ASP B 1 202 ? 16.592 12.847 22.470 1.00 11.56 195 ASP B O 1
ATOM 7838 N N . LEU B 1 203 ? 16.665 10.648 22.084 1.00 10.61 196 LEU B N 1
ATOM 7839 C CA . LEU B 1 203 ? 17.128 10.356 23.438 1.00 9.25 196 LEU B CA 1
ATOM 7840 C C . LEU B 1 203 ? 18.574 10.775 23.665 1.00 9.55 196 LEU B C 1
ATOM 7841 O O . LEU B 1 203 ? 18.916 11.243 24.757 1.00 9.97 196 LEU B O 1
ATOM 7857 N N . GLU B 1 204 ? 19.435 10.660 22.647 1.00 8.63 197 GLU B N 1
ATOM 7858 C CA . GLU B 1 204 ? 20.816 11.152 22.783 1.00 8.74 197 GLU B CA 1
ATOM 7859 C C . GLU B 1 204 ? 20.831 12.664 23.004 1.00 9.30 197 GLU B C 1
ATOM 7860 O O . GLU B 1 204 ? 21.508 13.166 23.909 1.00 10.16 197 GLU B O 1
ATOM 7872 N N . SER B 1 205 ? 20.046 13.402 22.209 1.00 11.74 198 SER B N 1
ATOM 7873 C CA . SER B 1 205 ? 19.915 14.838 22.402 1.00 14.09 198 SER B CA 1
ATOM 7874 C C . SER B 1 205 ? 19.486 15.149 23.821 1.00 11.04 198 SER B C 1
ATOM 7875 O O . SER B 1 205 ? 20.021 16.069 24.438 1.00 12.93 198 SER B O 1
ATOM 7883 N N . LEU B 1 206 ? 18.509 14.410 24.349 1.00 10.20 199 LEU B N 1
ATOM 7884 C CA . LEU B 1 206 ? 18.111 14.611 25.744 1.00 9.76 199 LEU B CA 1
ATOM 7885 C C . LEU B 1 206 ? 19.303 14.413 26.683 1.00 9.80 199 LEU B C 1
ATOM 7886 O O . LEU B 1 206 ? 19.454 15.138 27.675 1.00 11.33 199 LEU B O 1
ATOM 7902 N N . GLY B 1 207 ? 20.153 13.419 26.412 1.00 11.01 200 GLY B N 1
ATOM 7903 C CA . GLY B 1 207 ? 21.336 13.233 27.251 1.00 13.36 200 GLY B CA 1
ATOM 7904 C C . GLY B 1 207 ? 22.233 14.459 27.273 1.00 14.11 200 GLY B C 1
ATOM 7905 O O . GLY B 1 207 ? 22.795 14.815 28.318 1.00 13.71 200 GLY B O 1
ATOM 7909 N N . TYR B 1 208 ? 22.395 15.120 26.119 1.00 12.68 201 TYR B N 1
ATOM 7910 C CA . TYR B 1 208 ? 23.159 16.371 26.109 1.00 11.73 201 TYR B CA 1
ATOM 7911 C C . TYR B 1 208 ? 22.439 17.457 26.884 1.00 13.18 201 TYR B C 1
ATOM 7912 O O . TYR B 1 208 ? 23.088 18.266 27.530 1.00 14.89 201 TYR B O 1
ATOM 7930 N N . VAL B 1 209 ? 21.093 17.518 26.790 1.00 11.37 202 VAL B N 1
ATOM 7931 C CA . VAL B 1 209 ? 20.330 18.503 27.548 1.00 11.22 202 VAL B CA 1
ATOM 7932 C C . VAL B 1 209 ? 20.576 18.301 29.036 1.00 11.53 202 VAL B C 1
ATOM 7933 O O . VAL B 1 209 ? 20.842 19.262 29.768 1.00 13.44 202 VAL B O 1
ATOM 7946 N N . LEU B 1 210 ? 20.553 17.040 29.500 1.00 12.15 203 LEU B N 1
ATOM 7947 C CA . LEU B 1 210 ? 20.757 16.809 30.929 1.00 10.70 203 LEU B CA 1
ATOM 7948 C C . LEU B 1 210 ? 22.154 17.212 31.362 1.00 11.21 203 LEU B C 1
ATOM 7949 O O . LEU B 1 210 ? 22.319 17.867 32.400 1.00 14.40 203 LEU B O 1
ATOM 7965 N N . MET B 1 211 ? 23.168 16.913 30.558 1.00 13.61 204 MET B N 1
ATOM 7966 C CA . MET B 1 211 ? 24.505 17.321 30.942 1.00 14.20 204 MET B CA 1
ATOM 7967 C C . MET B 1 211 ? 24.678 18.829 30.868 1.00 15.20 204 MET B C 1
ATOM 7968 O O . MET B 1 211 ? 25.456 19.383 31.652 1.00 15.88 204 MET B O 1
ATOM 7982 N N . TYR B 1 212 ? 24.001 19.498 29.916 1.00 13.37 205 TYR B N 1
ATOM 7983 C CA . TYR B 1 212 ? 23.959 20.969 29.876 1.00 11.64 205 TYR B CA 1
ATOM 7984 C C . TYR B 1 212 ? 23.380 21.547 31.161 1.00 16.87 205 TYR B C 1
ATOM 7985 O O . TYR B 1 212 ? 23.922 22.510 31.712 1.00 16.97 205 TYR B O 1
ATOM 8003 N N . PHE B 1 213 ? 22.289 20.967 31.667 1.00 14.94 206 PHE B N 1
ATOM 8004 C CA . PHE B 1 213 ? 21.750 21.426 32.940 1.00 16.33 206 PHE B CA 1
ATOM 8005 C C . PHE B 1 213 ? 22.741 21.222 34.092 1.00 15.93 206 PHE B C 1
ATOM 8006 O O . PHE B 1 213 ? 22.779 22.028 35.028 1.00 18.68 206 PHE B O 1
ATOM 8023 N N . ASN B 1 214 ? 23.511 20.115 34.077 1.00 12.30 207 ASN B N 1
ATOM 8024 C CA . ASN B 1 214 ? 24.481 19.837 35.139 1.00 12.64 207 ASN B CA 1
ATOM 8025 C C . ASN B 1 214 ? 25.673 20.785 35.074 1.00 19.86 207 ASN B C 1
ATOM 8026 O O . ASN B 1 214 ? 26.233 21.174 36.107 1.00 21.05 207 ASN B O 1
ATOM 8037 N N . LEU B 1 215 ? 26.099 21.144 33.865 1.00 17.04 208 LEU B N 1
ATOM 8038 C CA . LEU B 1 215 ? 27.344 21.896 33.685 1.00 18.81 208 LEU B CA 1
ATOM 8039 C C . LEU B 1 215 ? 27.159 23.390 33.546 1.00 23.72 208 LEU B C 1
ATOM 8040 O O . LEU B 1 215 ? 28.083 24.154 33.876 1.00 26.16 208 LEU B O 1
ATOM 8056 N N . GLY B 1 216 ? 26.015 23.826 33.037 1.00 21.80 209 GLY B N 1
ATOM 8057 C CA . GLY B 1 216 ? 25.796 25.206 32.675 1.00 24.13 209 GLY B CA 1
ATOM 8058 C C . GLY B 1 216 ? 26.066 25.520 31.220 1.00 27.69 209 GLY B C 1
ATOM 8059 O O . GLY B 1 216 ? 25.593 26.551 30.720 1.00 27.13 209 GLY B O 1
ATOM 8063 N N . SER B 1 217 ? 26.827 24.664 30.536 1.00 22.13 210 SER B N 1
ATOM 8064 C CA . SER B 1 217 ? 27.178 24.831 29.134 1.00 23.13 210 SER B CA 1
ATOM 8065 C C . SER B 1 217 ? 27.692 23.485 28.651 1.00 26.45 210 SER B C 1
ATOM 8066 O O . SER B 1 217 ? 28.006 22.610 29.453 1.00 27.24 210 SER B O 1
ATOM 8074 N N . LEU B 1 218 ? 27.763 23.323 27.348 1.00 21.18 211 LEU B N 1
ATOM 8075 C CA . LEU B 1 218 ? 28.370 22.130 26.781 1.00 18.11 211 LEU B CA 1
ATOM 8076 C C . LEU B 1 218 ? 29.725 22.495 26.176 1.00 16.73 211 LEU B C 1
ATOM 8077 O O . LEU B 1 218 ? 29.963 23.655 25.824 1.00 18.74 211 LEU B O 1
ATOM 8093 N N . PRO B 1 219 ? 30.653 21.539 26.070 1.00 18.72 212 PRO B N 1
ATOM 8094 C CA . PRO B 1 219 ? 32.021 21.904 25.658 1.00 23.60 212 PRO B CA 1
ATOM 8095 C C . PRO B 1 219 ? 32.137 22.372 24.214 1.00 22.21 212 PRO B C 1
ATOM 8096 O O . PRO B 1 219 ? 33.180 22.930 23.859 1.00 27.82 212 PRO B O 1
ATOM 8107 N N . TRP B 1 220 ? 31.137 22.103 23.359 1.00 22.17 213 TRP B N 1
ATOM 8108 C CA . TRP B 1 220 ? 31.126 22.537 21.965 1.00 19.77 213 T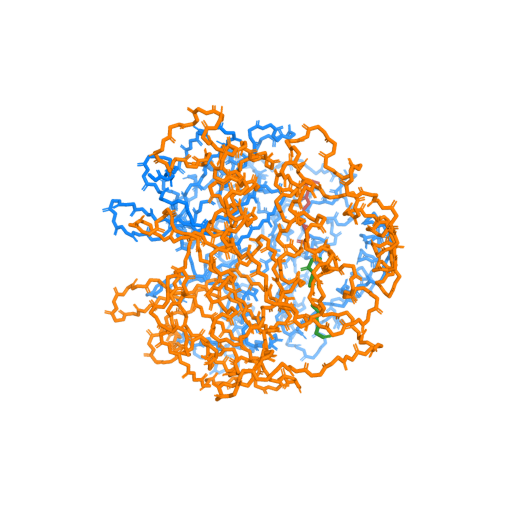RP B CA 1
ATOM 8109 C C . TRP B 1 220 ? 30.295 23.806 21.775 1.00 29.87 213 TRP B C 1
ATOM 8110 O O . TRP B 1 220 ? 30.063 24.232 20.635 1.00 28.24 213 TRP B O 1
ATOM 8131 N N . GLN B 1 221 ? 29.866 24.425 22.870 1.00 27.57 214 GLN B N 1
ATOM 8132 C CA . GLN B 1 221 ? 29.073 25.646 22.857 1.00 30.14 214 GLN B CA 1
ATOM 8133 C C . GLN B 1 221 ? 29.987 26.857 23.009 1.00 50.20 214 GLN B C 1
ATOM 8134 O O . GLN B 1 221 ? 31.004 26.813 23.717 1.00 38.03 214 GLN B O 1
ATOM 8148 N N . GLY B 1 222 ? 29.654 27.917 22.281 1.00 57.30 215 GLY B N 1
ATOM 8149 C CA . GLY B 1 222 ? 30.416 29.145 22.348 1.00 59.63 215 GLY B CA 1
ATOM 8150 C C . GLY B 1 222 ? 31.793 29.054 21.732 1.00 66.01 215 GLY B C 1
ATOM 8151 O O . GLY B 1 222 ? 32.748 29.621 22.275 1.00 89.75 215 GLY B O 1
ATOM 8155 N N . LEU B 1 223 ? 31.923 28.350 20.616 1.00 43.45 216 LEU B N 1
ATOM 8156 C CA . LEU B 1 223 ? 33.191 28.223 19.920 1.00 58.13 216 LEU B CA 1
ATOM 8157 C C . LEU B 1 223 ? 33.356 29.342 18.902 1.00 69.47 216 LEU B C 1
ATOM 8158 O O . LEU B 1 223 ? 32.386 29.770 18.271 1.00 64.29 216 LEU B O 1
ATOM 8174 N N . LYS B 1 224 ? 34.590 29.814 18.746 1.00 89.25 217 LYS B N 1
ATOM 8175 C CA . LYS B 1 224 ? 34.892 30.858 17.772 1.00 104.41 217 LYS B CA 1
ATOM 8176 C C . LYS B 1 224 ? 34.953 30.259 16.371 1.00 112.25 217 LYS B C 1
ATOM 8177 O O . LYS B 1 224 ? 35.732 29.333 16.120 1.00 115.00 217 LYS B O 1
ATOM 8196 N N . ALA B 1 225 ? 34.129 30.787 15.462 1.00 104.53 218 ALA B N 1
ATOM 8197 C CA . ALA B 1 225 ? 34.060 30.289 14.092 1.00 89.35 218 ALA B CA 1
ATOM 8198 C C . ALA B 1 225 ? 34.036 31.435 13.088 1.00 97.28 218 ALA B C 1
ATOM 8199 O O . ALA B 1 225 ? 35.011 31.650 12.362 1.00 91.44 218 ALA B O 1
ATOM 8206 N N . ALA B 1 226 ? 32.903 32.139 13.018 1.00 115.36 219 ALA B N 1
ATOM 8207 C CA . ALA B 1 226 ? 32.722 33.341 12.205 1.00 116.81 219 ALA B CA 1
ATOM 8208 C C . ALA B 1 226 ? 32.040 33.066 10.866 1.00 127.44 219 ALA B C 1
ATOM 8209 O O . ALA B 1 226 ? 31.677 34.012 10.159 1.00 129.85 219 ALA B O 1
ATOM 8216 N N . THR B 1 227 ? 31.963 31.793 10.445 1.00 128.09 220 THR B N 1
ATOM 8217 C CA . THR B 1 227 ? 31.253 31.344 9.217 1.00 130.27 220 THR B CA 1
ATOM 8218 C C . THR B 1 227 ? 30.353 30.228 9.749 1.00 135.40 220 THR B C 1
ATOM 8219 O O . THR B 1 227 ? 30.747 29.716 10.770 1.00 120.56 220 THR B O 1
ATOM 8230 N N . LYS B 1 228 ? 29.190 29.925 9.160 1.00 142.56 221 LYS B N 1
ATOM 8231 C CA . LYS B 1 228 ? 28.208 28.939 9.711 1.00 120.33 221 LYS B CA 1
ATOM 8232 C C . LYS B 1 228 ? 28.471 27.581 9.088 1.00 118.83 221 LYS B C 1
ATOM 8233 O O . LYS B 1 228 ? 28.523 26.595 9.829 1.00 134.12 221 LYS B O 1
ATOM 8241 N N . ARG B 1 229 ? 28.602 27.536 7.770 1.00 109.64 222 ARG B N 1
ATOM 8242 C CA . ARG B 1 229 ? 28.989 26.292 7.066 1.00 105.69 222 ARG B CA 1
ATOM 8243 C C . ARG B 1 229 ? 30.086 25.656 7.907 1.00 118.92 222 ARG B C 1
ATOM 8244 O O . ARG B 1 229 ? 30.096 24.412 8.026 1.00 155.78 222 ARG B O 1
ATOM 8265 N N . GLN B 1 230 ? 30.908 26.481 8.550 1.00 88.96 223 GLN B N 1
ATOM 8266 C CA . GLN B 1 230 ? 32.083 25.980 9.271 1.00 95.27 223 GLN B CA 1
ATOM 8267 C C . GLN B 1 230 ? 31.881 26.068 10.776 1.00 93.86 223 GLN B C 1
ATOM 8268 O O . GLN B 1 230 ? 32.547 25.300 11.463 1.00 80.11 223 GLN B O 1
ATOM 8282 N N . LYS B 1 231 ? 31.072 26.986 11.299 1.00 104.60 224 LYS B N 1
ATOM 8283 C CA . LYS B 1 231 ? 30.712 26.938 12.713 1.00 100.25 224 LYS B CA 1
ATOM 8284 C C . LYS B 1 231 ? 30.280 25.527 13.094 1.00 82.73 224 LYS B C 1
ATOM 8285 O O . LYS B 1 231 ? 30.807 24.932 14.040 1.00 72.57 224 LYS B O 1
ATOM 8304 N N . TYR B 1 232 ? 29.315 24.975 12.349 1.00 86.48 225 TYR B N 1
ATOM 8305 C CA . TYR B 1 232 ? 28.849 23.619 12.613 1.00 85.96 225 TYR B CA 1
ATOM 8306 C C . TYR B 1 232 ? 29.979 22.608 12.457 1.00 57.55 225 TYR B C 1
ATOM 8307 O O . TYR B 1 232 ? 29.970 21.567 13.117 1.00 41.71 225 TYR B O 1
ATOM 8325 N N . GLU B 1 233 ? 30.949 22.874 11.581 1.00 61.35 226 GLU B N 1
ATOM 8326 C CA . GLU B 1 233 ? 32.090 21.969 11.484 1.00 64.04 226 GLU B CA 1
ATOM 8327 C C . GLU B 1 233 ? 32.851 21.923 12.806 1.00 47.77 226 GLU B C 1
ATOM 8328 O O . GLU B 1 233 ? 33.252 20.847 13.261 1.00 39.38 226 GLU B O 1
ATOM 8340 N N . ARG B 1 234 ? 33.078 23.088 13.424 1.00 42.26 227 ARG B N 1
ATOM 8341 C CA . ARG B 1 234 ? 33.767 23.132 14.713 1.00 47.70 227 ARG B CA 1
ATOM 8342 C C . ARG B 1 234 ? 32.951 22.443 15.805 1.00 36.62 227 ARG B C 1
ATOM 8343 O O . ARG B 1 234 ? 33.497 21.754 16.675 1.00 33.45 227 ARG B O 1
ATOM 8364 N N . ILE B 1 235 ? 31.634 22.630 15.785 1.00 27.05 228 ILE B N 1
ATOM 8365 C CA . ILE B 1 235 ? 30.800 21.993 16.798 1.00 22.67 228 ILE B CA 1
ATOM 8366 C C . ILE B 1 235 ? 30.845 20.486 16.637 1.00 25.24 228 ILE B C 1
ATOM 8367 O O . ILE B 1 235 ? 30.979 19.737 17.615 1.00 25.90 228 ILE B O 1
ATOM 8383 N N . SER B 1 236 ? 30.693 20.012 15.403 1.00 29.55 229 SER B N 1
ATOM 8384 C CA . SER B 1 236 ? 30.669 18.573 15.171 1.00 26.49 229 SER B CA 1
ATOM 8385 C C . SER B 1 236 ? 31.983 17.913 15.590 1.00 25.30 229 SER B C 1
ATOM 8386 O O . SER B 1 236 ? 31.978 16.831 16.200 1.00 24.76 229 SER B O 1
ATOM 8394 N N . GLU B 1 237 ? 33.112 18.537 15.262 1.00 28.43 230 GLU B N 1
ATOM 8395 C CA . GLU B 1 237 ? 34.405 17.957 15.609 1.00 31.09 230 GLU B CA 1
ATOM 8396 C C . GLU B 1 237 ? 34.599 17.911 17.129 1.00 26.31 230 GLU B C 1
ATOM 8397 O O . GLU B 1 237 ? 35.016 16.889 17.672 1.00 33.91 230 GLU B O 1
ATOM 8409 N N . LYS B 1 238 ? 34.233 18.991 17.831 1.00 29.79 231 LYS B N 1
ATOM 8410 C CA . LYS B 1 238 ? 34.376 18.992 19.286 1.00 28.15 231 LYS B CA 1
ATOM 8411 C C . LYS B 1 238 ? 33.447 17.972 19.918 1.00 25.96 231 LYS B C 1
ATOM 8412 O O . LYS B 1 238 ? 33.844 17.234 20.826 1.00 27.81 231 LYS B O 1
ATOM 8431 N N . LYS B 1 239 ? 32.200 17.900 19.443 1.00 22.37 232 LYS B N 1
ATOM 8432 C CA . LYS B 1 239 ? 31.299 16.906 20.009 1.00 19.12 232 LYS B CA 1
ATOM 8433 C C . LYS B 1 239 ? 31.833 15.496 19.772 1.00 18.43 232 LYS B C 1
ATOM 8434 O O . LYS B 1 239 ? 31.707 14.624 20.634 1.00 21.43 232 LYS B O 1
ATOM 8453 N N . MET B 1 240 ? 32.393 15.244 18.590 1.00 25.81 233 MET B N 1
ATOM 8454 C CA . MET B 1 240 ? 32.909 13.910 18.307 1.00 30.81 233 MET B CA 1
ATOM 8455 C C . MET B 1 240 ? 34.214 13.638 19.041 1.00 28.35 233 MET B C 1
ATOM 8456 O O . MET B 1 240 ? 34.520 12.478 19.334 1.00 38.34 233 MET B O 1
ATOM 8470 N N . SER B 1 241 ? 34.998 14.676 19.315 1.00 29.46 234 SER B N 1
ATOM 8471 C CA . SER B 1 241 ? 36.290 14.519 19.981 1.00 32.97 234 SER B CA 1
ATOM 8472 C C . SER B 1 241 ? 36.194 14.411 21.501 1.00 32.76 234 SER B C 1
ATOM 8473 O O . SER B 1 241 ? 37.219 14.182 22.153 1.00 38.51 234 SER B O 1
ATOM 8481 N N . THR B 1 242 ? 35.018 14.602 22.082 1.00 27.18 235 THR B N 1
ATOM 8482 C CA . THR B 1 242 ? 34.873 14.601 23.525 1.00 20.56 235 THR B CA 1
ATOM 8483 C C . THR B 1 242 ? 34.282 13.273 23.967 1.00 17.54 235 THR B C 1
ATOM 8484 O O . THR B 1 242 ? 33.101 13.023 23.703 1.00 20.63 235 THR B O 1
ATOM 8495 N N . PRO B 1 243 ? 35.041 12.393 24.625 1.00 20.94 236 PRO B N 1
ATOM 8496 C CA . PRO B 1 243 ? 34.444 11.142 25.112 1.00 20.64 236 PRO B CA 1
ATOM 8497 C C . PRO B 1 243 ? 33.334 11.408 26.121 1.00 19.42 236 PRO B C 1
ATOM 8498 O O . PRO B 1 243 ? 33.391 12.366 26.892 1.00 20.65 236 PRO B O 1
ATOM 8509 N N . ILE B 1 244 ? 32.341 10.514 26.135 1.00 18.15 237 ILE B N 1
ATOM 8510 C CA . ILE B 1 244 ? 31.233 10.645 27.076 1.00 15.25 237 ILE B CA 1
ATOM 8511 C C . ILE B 1 244 ? 31.780 10.715 28.492 1.00 16.44 237 ILE B C 1
ATOM 8512 O O . ILE B 1 244 ? 31.283 11.468 29.325 1.00 16.33 237 ILE B O 1
ATOM 8528 N N . GLU B 1 245 ? 32.839 9.961 28.779 1.00 18.66 238 GLU B N 1
ATOM 8529 C CA . GLU B 1 245 ? 33.391 9.960 30.132 1.00 26.52 238 GLU B CA 1
ATOM 8530 C C . GLU B 1 245 ? 34.045 11.288 30.510 1.00 20.26 238 GLU B C 1
ATOM 8531 O O . GLU B 1 245 ? 34.063 11.644 31.691 1.00 24.91 238 GLU B O 1
ATOM 8543 N N . VAL B 1 246 ? 34.611 12.009 29.542 1.00 16.05 239 VAL B N 1
ATOM 8544 C CA . VAL B 1 246 ? 35.136 13.344 29.783 1.00 16.62 239 VAL B CA 1
ATOM 8545 C C . VAL B 1 246 ? 33.987 14.333 29.940 1.00 16.81 239 VAL B C 1
ATOM 8546 O O . VAL B 1 246 ? 33.978 15.162 30.861 1.00 21.43 239 VAL B O 1
ATOM 8559 N N . LEU B 1 247 ? 32.982 14.236 29.070 1.00 15.31 240 LEU B N 1
ATOM 8560 C CA . LEU B 1 247 ? 31.818 15.121 29.170 1.00 15.27 240 LEU B CA 1
ATOM 8561 C C . LEU B 1 247 ? 31.163 15.049 30.538 1.00 19.04 240 LEU B C 1
ATOM 8562 O O . LEU B 1 247 ? 30.791 16.077 31.114 1.00 16.87 240 LEU B O 1
ATOM 8578 N N . CYS B 1 248 ? 31.058 13.837 31.081 1.00 14.50 241 CYS B N 1
ATOM 8579 C CA . CYS B 1 248 ? 30.285 13.546 32.270 1.00 16.61 241 CYS B CA 1
ATOM 8580 C C . CYS B 1 248 ? 31.118 13.494 33.540 1.00 15.43 241 CYS B C 1
ATOM 8581 O O . CYS B 1 248 ? 30.572 13.158 34.591 1.00 17.78 241 CYS B O 1
ATOM 8589 N N . LYS B 1 249 ? 32.405 13.857 33.473 1.00 18.82 242 LYS B N 1
ATOM 8590 C CA . LYS B 1 249 ? 33.297 13.824 34.624 1.00 17.62 242 LYS B CA 1
ATOM 8591 C C . LYS B 1 249 ? 32.739 14.664 35.755 1.00 17.14 242 LYS B C 1
ATOM 8592 O O . LYS B 1 249 ? 32.283 15.785 35.536 1.00 19.34 242 LYS B O 1
ATOM 8611 N N . GLY B 1 250 ? 32.713 14.073 36.965 1.00 20.18 243 GLY B N 1
ATOM 8612 C CA . GLY B 1 250 ? 32.269 14.771 38.153 1.00 17.81 243 GLY B CA 1
ATOM 8613 C C . GLY B 1 250 ? 30.813 14.598 38.495 1.00 19.40 243 GLY B C 1
ATOM 8614 O O . GLY B 1 250 ? 30.357 15.176 39.499 1.00 19.62 243 GLY B O 1
ATOM 8618 N N . TYR B 1 251 ? 30.079 13.830 37.697 1.00 15.71 244 TYR B N 1
ATOM 8619 C CA . TYR B 1 251 ? 28.651 13.625 37.844 1.00 12.07 244 TYR B CA 1
ATOM 8620 C C . TYR B 1 251 ? 28.389 12.127 37.976 1.00 11.08 244 TYR B C 1
ATOM 8621 O O . TYR B 1 251 ? 29.223 11.290 37.602 1.00 13.60 244 TYR B O 1
ATOM 8639 N N . PRO B 1 252 ? 27.260 11.766 38.564 1.00 12.51 245 PRO B N 1
ATOM 8640 C CA . PRO B 1 252 ? 26.987 10.336 38.801 1.00 15.19 245 PRO B CA 1
ATOM 8641 C C . PRO B 1 252 ? 27.079 9.566 37.487 1.00 15.42 245 PRO B C 1
ATOM 8642 O O . PRO B 1 252 ? 26.655 10.050 36.424 1.00 14.05 245 PRO B O 1
ATOM 8653 N N . SER B 1 253 ? 27.583 8.333 37.586 1.00 15.61 246 SER B N 1
ATOM 8654 C CA . SER B 1 253 ? 27.833 7.521 36.395 1.00 11.51 246 SER B CA 1
ATOM 8655 C C . SER B 1 253 ? 26.605 7.342 35.528 1.00 13.00 246 SER B C 1
ATOM 8656 O O . SER B 1 253 ? 26.745 7.055 34.336 1.00 13.09 246 SER B O 1
ATOM 8664 N N . GLU B 1 254 ? 25.408 7.464 36.098 1.00 11.09 247 GLU B N 1
ATOM 8665 C CA . GLU B 1 254 ? 24.183 7.276 35.334 1.00 8.74 247 GLU B CA 1
ATOM 8666 C C . GLU B 1 254 ? 24.123 8.159 34.089 1.00 11.11 247 GLU B C 1
ATOM 8667 O O . GLU B 1 254 ? 23.531 7.778 33.083 1.00 10.92 247 GLU B O 1
ATOM 8679 N N . PHE B 1 255 ? 24.659 9.386 34.159 1.00 12.32 248 PHE B N 1
ATOM 8680 C CA . PHE B 1 255 ? 24.583 10.257 32.996 1.00 10.97 248 PHE B CA 1
ATOM 8681 C C . PHE B 1 255 ? 25.391 9.709 31.825 1.00 11.58 248 PHE B C 1
ATOM 8682 O O . PHE B 1 255 ? 24.913 9.727 30.677 1.00 12.46 248 PHE B O 1
ATOM 8699 N N . ALA B 1 256 ? 26.596 9.216 32.090 1.00 10.43 249 ALA B N 1
ATOM 8700 C CA . ALA B 1 256 ? 27.390 8.521 31.084 1.00 12.86 249 ALA B CA 1
ATOM 8701 C C . ALA B 1 256 ? 26.758 7.207 30.652 1.00 10.28 249 ALA B C 1
ATOM 8702 O O . ALA B 1 256 ? 26.771 6.870 29.454 1.00 13.51 249 ALA B O 1
ATOM 8709 N N . THR B 1 257 ? 26.187 6.453 31.586 1.00 11.12 250 THR B N 1
ATOM 8710 C CA . THR B 1 257 ? 25.533 5.193 31.218 1.00 8.81 250 THR B CA 1
ATOM 8711 C C . THR B 1 257 ? 24.389 5.459 30.250 1.00 11.92 250 THR B C 1
ATOM 8712 O O . THR B 1 257 ? 24.227 4.766 29.230 1.00 13.30 250 THR B O 1
ATOM 8723 N N . TYR B 1 258 ? 23.615 6.495 30.552 1.00 12.15 251 TYR B N 1
ATOM 8724 C CA . TYR B 1 258 ? 22.523 6.944 29.691 1.00 11.39 251 TYR B CA 1
ATOM 8725 C C . TYR B 1 258 ? 23.041 7.281 28.288 1.00 11.99 251 TYR B C 1
ATOM 8726 O O . TYR B 1 258 ? 22.511 6.795 27.274 1.00 10.04 251 TYR B O 1
ATOM 8744 N N . LEU B 1 259 ? 24.081 8.124 28.208 1.00 10.62 252 LEU B N 1
ATOM 8745 C CA . LEU B 1 259 ? 24.538 8.575 26.902 1.00 11.42 252 LEU B CA 1
ATOM 8746 C C . LEU B 1 259 ? 25.163 7.433 26.125 1.00 14.25 252 LEU B C 1
ATOM 8747 O O . LEU B 1 259 ? 24.973 7.324 24.914 1.00 15.28 252 LEU B O 1
ATOM 8763 N N . ASN B 1 260 ? 25.908 6.564 26.807 1.00 11.33 253 ASN B N 1
ATOM 8764 C CA . ASN B 1 260 ? 26.509 5.437 26.102 1.00 13.82 253 ASN B CA 1
ATOM 8765 C C . ASN B 1 260 ? 25.427 4.494 25.583 1.00 13.61 253 ASN B C 1
ATOM 8766 O O . ASN B 1 260 ? 25.543 3.949 24.477 1.00 14.84 253 ASN B O 1
ATOM 8777 N N . PHE B 1 261 ? 24.380 4.277 26.373 1.00 12.98 254 PHE B N 1
ATOM 8778 C CA . PHE B 1 261 ? 23.288 3.427 25.924 1.00 14.56 254 PHE B CA 1
ATOM 8779 C C . PHE B 1 261 ? 22.681 4.003 24.665 1.00 14.09 254 PHE B C 1
ATOM 8780 O O . PHE B 1 261 ? 22.445 3.282 23.695 1.00 12.18 254 PHE B O 1
ATOM 8797 N N . CYS B 1 262 ? 22.440 5.315 24.650 1.00 11.04 255 CYS B N 1
ATOM 8798 C CA . CYS B 1 262 ? 21.796 5.906 23.489 1.00 10.72 255 CYS B CA 1
ATOM 8799 C C . CYS B 1 262 ? 22.666 5.815 22.243 1.00 12.57 255 CYS B C 1
ATOM 8800 O O . CYS B 1 262 ? 22.156 5.563 21.141 1.00 13.09 255 CYS B O 1
ATOM 8808 N N . ARG B 1 263 ? 23.971 6.039 22.392 1.00 11.13 256 ARG B N 1
ATOM 8809 C CA . ARG B 1 263 ? 24.885 6.004 21.251 1.00 10.49 256 ARG B CA 1
ATOM 8810 C C . ARG B 1 263 ? 25.044 4.585 20.719 1.00 13.57 256 ARG B C 1
ATOM 8811 O O . ARG B 1 263 ? 25.464 4.406 19.569 1.00 19.68 256 ARG B O 1
ATOM 8832 N N . SER B 1 264 ? 24.795 3.584 21.546 1.00 12.52 257 SER B N 1
ATOM 8833 C CA . SER B 1 264 ? 24.939 2.203 21.114 1.00 12.25 257 SER B CA 1
ATOM 8834 C C . SER B 1 264 ? 23.694 1.634 20.465 1.00 10.88 257 SER B C 1
ATOM 8835 O O . SER B 1 264 ? 23.766 0.535 19.907 1.00 12.56 257 SER B O 1
ATOM 8843 N N . LEU B 1 265 ? 22.541 2.247 20.761 1.00 14.85 258 LEU B N 1
ATOM 8844 C CA . LEU B 1 265 ? 21.229 1.773 20.250 1.00 14.21 258 LEU B CA 1
ATOM 8845 C C . LEU B 1 265 ? 21.285 1.749 18.728 1.00 15.76 258 LEU B C 1
ATOM 8846 O O . LEU B 1 265 ? 21.607 2.795 18.162 1.00 12.87 258 LEU B O 1
ATOM 8862 N N . ARG B 1 266 ? 20.988 0.610 18.105 1.00 12.24 259 ARG B N 1
ATOM 8863 C CA . ARG B 1 266 ? 20.983 0.488 16.626 1.00 11.88 259 ARG B CA 1
ATOM 8864 C C . ARG B 1 266 ? 19.956 1.459 16.049 1.00 11.77 259 ARG B C 1
ATOM 8865 O O . ARG B 1 266 ? 19.098 1.934 16.817 1.00 11.14 259 ARG B O 1
ATOM 8886 N N . PHE B 1 267 ? 20.027 1.729 14.749 1.00 13.57 260 PHE B N 1
ATOM 8887 C CA . PHE B 1 267 ? 19.100 2.661 14.064 1.00 12.70 260 PHE B CA 1
ATOM 8888 C C . PHE B 1 267 ? 17.651 2.286 14.372 1.00 12.58 260 PHE B C 1
ATOM 8889 O O . PHE B 1 267 ? 16.974 3.057 15.047 1.00 13.62 260 PHE B O 1
ATOM 8906 N N . ASP B 1 268 ? 17.194 1.088 14.019 1.00 13.97 261 ASP B N 1
ATOM 8907 C CA . ASP B 1 268 ? 15.773 0.805 14.140 1.00 15.94 261 ASP B CA 1
ATOM 8908 C C . ASP B 1 268 ? 15.392 0.202 15.487 1.00 13.49 261 ASP B C 1
ATOM 8909 O O . ASP B 1 268 ? 14.231 -0.203 15.652 1.00 16.13 261 ASP B O 1
ATOM 8918 N N . ASP B 1 269 ? 16.304 0.218 16.461 1.00 13.15 262 ASP B N 1
ATOM 8919 C CA . ASP B 1 269 ? 16.056 -0.333 17.794 1.00 12.71 262 ASP B CA 1
ATOM 8920 C C . ASP B 1 269 ? 14.972 0.469 18.512 1.00 12.80 262 ASP B C 1
ATOM 8921 O O . ASP B 1 269 ? 14.954 1.716 18.479 1.00 13.23 262 ASP B O 1
ATOM 8930 N N . LYS B 1 270 ? 14.081 -0.250 19.208 1.00 16.42 263 LYS B N 1
ATOM 8931 C CA . LYS B 1 270 ? 13.179 0.400 20.165 1.00 12.12 263 LYS B CA 1
ATOM 8932 C C . LYS B 1 270 ? 13.944 0.639 21.458 1.00 11.79 263 LYS B C 1
ATOM 8933 O O . LYS B 1 270 ? 14.388 -0.324 22.091 1.00 15.39 263 LYS B O 1
ATOM 8952 N N . PRO B 1 271 ? 14.087 1.880 21.914 1.00 12.05 264 PRO B N 1
ATOM 8953 C CA . PRO B 1 271 ? 14.799 2.110 23.164 1.00 10.95 264 PRO B CA 1
ATOM 8954 C C . PRO B 1 271 ? 14.076 1.510 24.343 1.00 12.19 264 PRO B C 1
ATOM 8955 O O . PRO B 1 271 ? 12.846 1.487 24.392 1.00 12.64 264 PRO B O 1
ATOM 8966 N N . ASP B 1 272 ? 14.862 1.092 25.334 1.00 13.76 265 ASP B N 1
ATOM 8967 C CA . ASP B 1 272 ? 14.310 0.623 26.610 1.00 13.38 265 ASP B CA 1
ATOM 8968 C C . ASP B 1 272 ? 14.115 1.837 27.511 1.00 11.17 265 ASP B C 1
ATOM 8969 O O . ASP B 1 272 ? 14.938 2.154 28.375 1.00 13.65 265 ASP B O 1
ATOM 8978 N N . TYR B 1 273 ? 12.951 2.492 27.318 1.00 10.76 266 TYR B N 1
ATOM 8979 C CA . TYR B 1 273 ? 12.650 3.730 28.035 1.00 12.84 266 TYR B CA 1
ATOM 8980 C C . TYR B 1 273 ? 12.595 3.496 29.528 1.00 11.54 266 TYR B C 1
ATOM 8981 O O . TYR B 1 273 ? 13.039 4.353 30.300 1.00 14.29 266 TYR B O 1
ATOM 8999 N N . SER B 1 274 ? 12.002 2.356 29.939 1.00 12.39 267 SER B N 1
ATOM 9000 C CA . SER B 1 274 ? 11.865 2.026 31.360 1.00 13.90 267 SER B CA 1
ATOM 9001 C C . SER B 1 274 ? 13.234 1.858 32.009 1.00 12.87 267 SER B C 1
ATOM 9002 O O . SER B 1 274 ? 13.473 2.338 33.133 1.00 15.09 267 SER B O 1
ATOM 9010 N N . TYR B 1 275 ? 14.165 1.205 31.309 1.00 14.21 268 TYR B N 1
ATOM 9011 C CA . TYR B 1 275 ? 15.524 1.084 31.826 1.00 11.58 268 TYR B CA 1
ATOM 9012 C C . TYR B 1 275 ? 16.131 2.463 32.062 1.00 12.08 268 TYR B C 1
ATOM 9013 O O . TYR B 1 275 ? 16.790 2.720 33.082 1.00 13.42 268 TYR B O 1
ATOM 9031 N N . LEU B 1 276 ? 15.998 3.343 31.073 1.00 11.31 269 LEU B N 1
ATOM 9032 C CA . LEU B 1 276 ? 16.618 4.659 31.153 1.00 11.14 269 LEU B CA 1
ATOM 9033 C C . LEU B 1 276 ? 16.013 5.494 32.276 1.00 11.93 269 LEU B C 1
ATOM 9034 O O . LEU B 1 276 ? 16.742 6.150 33.036 1.00 13.42 269 LEU B O 1
ATOM 9050 N N . ARG B 1 277 ? 14.687 5.467 32.423 1.00 10.43 270 ARG B N 1
ATOM 9051 C CA . ARG B 1 277 ? 14.066 6.138 33.566 1.00 11.61 270 ARG B CA 1
ATOM 9052 C C . ARG B 1 277 ? 14.531 5.525 34.877 1.00 15.13 270 ARG B C 1
ATOM 9053 O O . ARG B 1 277 ? 14.767 6.238 35.856 1.00 15.55 270 ARG B O 1
ATOM 9074 N N . GLN B 1 278 ? 14.679 4.196 34.920 1.00 14.99 271 GLN B N 1
ATOM 9075 C CA . GLN B 1 278 ? 15.005 3.569 36.193 1.00 16.28 271 GLN B CA 1
ATOM 9076 C C . GLN B 1 278 ? 16.431 3.897 36.613 1.00 13.66 271 GLN B C 1
ATOM 9077 O O . GLN B 1 278 ? 16.726 3.955 37.816 1.00 14.87 271 GLN B O 1
ATOM 9091 N N . LEU B 1 279 ? 17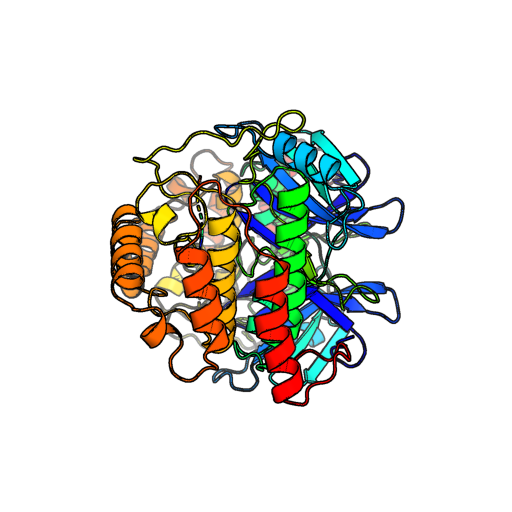.326 4.114 35.652 1.00 13.29 272 LEU B N 1
ATOM 9092 C CA . LEU B 1 279 ? 18.678 4.555 35.987 1.00 12.31 272 LEU B CA 1
ATOM 9093 C C . LEU B 1 279 ? 18.616 5.774 36.883 1.00 15.67 272 LEU B C 1
ATOM 9094 O O . LEU B 1 279 ? 19.257 5.836 37.940 1.00 14.78 272 LEU B O 1
ATOM 9110 N N . PHE B 1 280 ? 17.846 6.770 36.448 1.00 13.73 273 PHE B N 1
ATOM 9111 C CA . PHE B 1 280 ? 17.757 8.014 37.193 1.00 10.97 273 PHE B CA 1
ATOM 9112 C C . PHE B 1 280 ? 16.860 7.902 38.415 1.00 15.48 273 PHE B C 1
ATOM 9113 O O . PHE B 1 280 ? 17.157 8.531 39.438 1.00 15.61 273 PHE B O 1
ATOM 9130 N N . ARG B 1 281 ? 15.779 7.099 38.354 1.00 13.58 274 ARG B N 1
ATOM 9131 C CA . ARG B 1 281 ? 14.953 6.892 39.542 1.00 15.02 274 ARG B CA 1
ATOM 9132 C C . ARG B 1 281 ? 15.764 6.236 40.666 1.00 17.17 274 ARG B C 1
ATOM 9133 O O . ARG B 1 281 ? 15.590 6.570 41.843 1.00 17.67 274 ARG B O 1
ATOM 9154 N N . ASN B 1 282 ? 16.581 5.230 40.325 1.00 13.78 275 ASN B N 1
ATOM 9155 C CA . ASN B 1 282 ? 17.421 4.559 41.321 1.00 18.35 275 ASN B CA 1
ATOM 9156 C C . ASN B 1 282 ? 18.400 5.538 41.958 1.00 17.54 275 ASN B C 1
ATOM 9157 O O . ASN B 1 282 ? 18.563 5.550 43.184 1.00 17.32 275 ASN B O 1
ATOM 9168 N N . LEU B 1 283 ? 19.003 6.414 41.150 1.00 14.76 276 LEU B N 1
ATOM 9169 C CA . LEU B 1 283 ? 19.909 7.436 41.680 1.00 15.26 276 LEU B CA 1
ATOM 9170 C C . LEU B 1 283 ? 19.167 8.388 42.606 1.00 14.80 276 LEU B C 1
ATOM 9171 O O . LEU B 1 283 ? 19.630 8.708 43.708 1.00 16.33 276 LEU B O 1
ATOM 9187 N N . PHE B 1 284 ? 17.997 8.849 42.164 1.00 15.37 277 PHE B N 1
ATOM 9188 C CA . PHE B 1 284 ? 17.163 9.736 42.981 1.00 15.25 277 PHE B CA 1
ATOM 9189 C C . PHE B 1 284 ? 16.905 9.119 44.352 1.00 16.51 277 PHE B C 1
ATOM 9190 O O . PHE B 1 284 ? 16.998 9.786 45.383 1.00 17.41 277 PHE B O 1
ATOM 9207 N N . HIS B 1 285 ? 16.609 7.819 44.388 1.00 17.46 278 HIS B N 1
ATOM 9208 C CA . HIS B 1 285 ? 16.344 7.148 45.652 1.00 21.62 278 HIS B CA 1
ATOM 9209 C C . HIS B 1 285 ? 17.590 7.119 46.530 1.00 20.84 278 HIS B C 1
ATOM 9210 O O . HIS B 1 285 ? 17.518 7.414 47.731 1.00 23.22 278 HIS B O 1
ATOM 9224 N N . ARG B 1 286 ? 18.739 6.805 45.935 1.00 20.01 279 ARG B N 1
ATOM 9225 C CA . ARG B 1 286 ? 19.981 6.754 46.707 1.00 19.62 279 ARG B CA 1
ATOM 9226 C C . ARG B 1 286 ? 20.368 8.126 47.230 1.00 22.68 279 ARG B C 1
ATOM 9227 O O . ARG B 1 286 ? 21.063 8.228 48.249 1.00 21.93 279 ARG B O 1
ATOM 9248 N N . GLN B 1 287 ? 19.980 9.195 46.528 1.00 20.94 280 GLN B N 1
ATOM 9249 C CA . GLN B 1 287 ? 20.322 10.523 47.013 1.00 19.84 280 GLN B CA 1
ATOM 9250 C C . GLN B 1 287 ? 19.504 10.926 48.228 1.00 23.82 280 GLN B C 1
ATOM 9251 O O . GLN B 1 287 ? 19.840 11.911 48.897 1.00 23.24 280 GLN B O 1
ATOM 9265 N N . GLY B 1 288 ? 18.404 10.227 48.510 1.00 21.06 281 GLY B N 1
ATOM 9266 C CA . GLY B 1 288 ? 17.607 10.566 49.667 1.00 20.47 281 GLY B CA 1
ATOM 9267 C C . GLY B 1 288 ? 16.696 11.750 49.487 1.00 19.39 281 GLY B C 1
ATOM 9268 O O . GLY B 1 288 ? 16.120 12.232 50.481 1.00 24.27 281 GLY B O 1
ATOM 9272 N N . PHE B 1 289 ? 16.505 12.192 48.251 1.00 23.37 282 PHE B N 1
ATOM 9273 C CA . PHE B 1 289 ? 15.656 13.338 48.009 1.00 25.70 282 PHE B CA 1
ATOM 9274 C C . PHE B 1 289 ? 14.253 12.981 48.468 1.00 24.04 282 PHE B C 1
ATOM 9275 O O . PHE B 1 289 ? 13.810 11.837 48.335 1.00 26.23 282 PHE B O 1
ATOM 9292 N N . SER B 1 290 ? 13.561 13.973 49.014 1.00 24.59 283 SER B N 1
ATOM 9293 C CA . SER B 1 290 ? 12.153 13.811 49.327 1.00 27.06 283 SER B CA 1
ATOM 9294 C C . SER B 1 290 ? 11.344 13.681 48.042 1.00 30.80 283 SER B C 1
ATOM 9295 O O . SER B 1 290 ? 11.608 14.357 47.040 1.00 29.03 283 SER B O 1
ATOM 9303 N N . TYR B 1 291 ? 10.349 12.792 48.072 1.00 30.10 284 TYR B N 1
ATOM 9304 C CA . TYR B 1 291 ? 9.472 12.592 46.922 1.00 29.44 284 TYR B CA 1
ATOM 9305 C C . TYR B 1 291 ? 8.365 13.647 46.952 1.00 39.84 284 TYR B C 1
ATOM 9306 O O . TYR B 1 291 ? 7.178 13.343 47.058 1.00 40.76 284 TYR B O 1
ATOM 9324 N N . ASP B 1 292 ? 8.780 14.918 46.879 1.00 42.70 285 ASP B N 1
ATOM 9325 C CA . ASP B 1 292 ? 7.851 16.037 46.975 1.00 39.44 285 ASP B CA 1
ATOM 9326 C C . ASP B 1 292 ? 7.749 16.861 45.698 1.00 55.12 285 ASP B C 1
ATOM 9327 O O . ASP B 1 292 ? 6.946 17.797 45.652 1.00 63.17 285 ASP B O 1
ATOM 9336 N N . TYR B 1 293 ? 8.536 16.560 44.666 1.00 52.42 286 TYR B N 1
ATOM 9337 C CA . TYR B 1 293 ? 8.358 17.187 43.354 1.00 63.48 286 TYR B CA 1
ATOM 9338 C C . TYR B 1 293 ? 8.519 18.706 43.403 1.00 43.84 286 TYR B C 1
ATOM 9339 O O . TYR B 1 293 ? 7.889 19.443 42.640 1.00 45.81 286 TYR B O 1
ATOM 9357 N N . VAL B 1 294 ? 9.406 19.167 44.275 1.00 34.98 287 VAL B N 1
ATOM 9358 C CA . VAL B 1 294 ? 9.749 20.577 44.421 1.00 29.29 287 VAL B CA 1
ATOM 9359 C C . VAL B 1 294 ? 10.972 20.854 43.550 1.00 28.41 287 VAL B C 1
ATOM 9360 O O . VAL B 1 294 ? 12.076 20.397 43.848 1.00 31.24 287 VAL B O 1
ATOM 9373 N N . PHE B 1 295 ? 10.775 21.588 42.459 1.00 30.89 288 PHE B N 1
ATOM 9374 C CA . PHE B 1 295 ? 11.917 21.977 41.649 1.00 28.70 288 PHE B CA 1
ATOM 9375 C C . PHE B 1 295 ? 12.651 23.156 42.283 1.00 30.41 288 PHE B C 1
ATOM 9376 O O . PHE B 1 295 ? 12.151 23.817 43.202 1.00 35.24 288 PHE B O 1
ATOM 9393 N N . ASP B 1 296 ? 13.834 23.458 41.741 1.00 23.71 289 ASP B N 1
ATOM 9394 C CA . ASP B 1 296 ? 14.674 24.505 42.319 1.00 24.20 289 ASP B CA 1
ATOM 9395 C C . ASP B 1 296 ? 13.977 25.852 42.341 1.00 32.42 289 ASP B C 1
ATOM 9396 O O . ASP B 1 296 ? 14.171 26.643 43.271 1.00 35.46 289 ASP B O 1
ATOM 9405 N N . TRP B 1 297 ? 13.216 26.160 41.295 1.00 27.09 290 TRP B N 1
ATOM 9406 C CA . TRP B 1 297 ? 12.467 27.408 41.244 1.00 26.95 290 TRP B CA 1
ATOM 9407 C C . TRP B 1 297 ? 11.265 27.260 42.176 1.00 22.32 290 TRP B C 1
ATOM 9408 O O . TRP B 1 297 ? 10.643 28.258 42.538 1.00 43.88 290 TRP B O 1
ATOM 9443 N N . VAL C 2 6 ? 21.945 27.248 18.065 1.00 49.84 663 VAL C N 1
ATOM 9444 C CA . VAL C 2 6 ? 20.711 26.710 18.635 1.00 59.54 663 VAL C CA 1
ATOM 9445 C C . VAL C 2 6 ? 19.529 27.061 17.724 1.00 49.91 663 VAL C C 1
ATOM 9446 O O . VAL C 2 6 ? 18.360 26.834 18.072 1.00 46.18 663 VAL C O 1
ATOM 9459 N N . ALA C 2 7 ? 19.834 27.615 16.551 1.00 37.78 664 ALA C N 1
ATOM 9460 C CA . ALA C 2 7 ? 18.813 27.834 15.521 1.00 41.71 664 ALA C CA 1
ATOM 9461 C C . ALA C 2 7 ? 18.285 26.483 15.029 1.00 38.81 664 ALA C C 1
ATOM 9462 O O . ALA C 2 7 ? 19.056 25.551 14.872 1.00 36.91 664 ALA C O 1
ATOM 9483 N N . LEU C 2 9 ? 17.244 23.898 12.328 1.00 37.99 666 LEU C N 1
ATOM 9484 C CA . LEU C 2 9 ? 17.673 23.674 10.946 1.00 39.27 666 LEU C CA 1
ATOM 9485 C C . LEU C 2 9 ? 16.851 22.558 10.309 1.00 42.87 666 LEU C C 1
ATOM 9486 O O . LEU C 2 9 ? 16.581 21.557 10.957 1.00 40.34 666 LEU C O 1
ATOM 9502 N N . THR C 2 10 ? 16.507 22.692 9.030 1.00 60.90 667 THR C N 1
ATOM 9503 C CA . THR C 2 10 ? 15.675 21.681 8.368 1.00 75.50 667 THR C CA 1
ATOM 9504 C C . THR C 2 10 ? 16.437 20.772 7.396 1.00 92.46 667 THR C C 1
ATOM 9505 O O . THR C 2 10 ? 17.536 21.100 6.951 1.00 83.14 667 THR C O 1
ATOM 9544 N N . VAL D 2 6 ? 21.052 47.327 17.097 1.00 45.07 663 VAL D N 1
ATOM 9545 C CA . VAL D 2 6 ? 19.810 47.618 17.825 1.00 39.09 663 VAL D CA 1
ATOM 9546 C C . VAL D 2 6 ? 19.913 47.381 19.339 1.00 39.31 663 VAL D C 1
ATOM 9547 O O . VAL D 2 6 ? 18.963 47.619 20.095 1.00 40.52 663 VAL D O 1
ATOM 9560 N N . ALA D 2 7 ? 21.065 46.912 19.782 1.00 31.30 664 ALA D N 1
ATOM 9561 C CA . ALA D 2 7 ? 21.310 46.786 21.218 1.00 30.72 664 ALA D CA 1
ATOM 9562 C C . ALA D 2 7 ? 21.300 48.138 21.928 1.00 36.38 664 ALA D C 1
ATOM 9563 O O . ALA D 2 7 ? 21.838 49.114 21.413 1.00 31.34 664 ALA D O 1
ATOM 9584 N N . LEU D 2 9 ? 22.653 50.704 24.269 1.00 31.49 666 LEU D N 1
ATOM 9585 C CA . LEU D 2 9 ? 24.012 50.960 24.755 1.00 38.45 666 LEU D CA 1
ATOM 9586 C C . LEU D 2 9 ? 24.051 52.027 25.841 1.00 41.82 666 LEU D C 1
ATOM 9587 O O . LEU D 2 9 ? 23.258 52.944 25.827 1.00 34.05 666 LEU D O 1
ATOM 9603 N N . THR D 2 10 ? 24.994 51.928 26.769 1.00 65.65 667 THR D N 1
ATOM 9604 C CA . THR D 2 10 ? 25.085 52.921 27.830 1.00 78.57 667 THR D CA 1
ATOM 9605 C C . THR D 2 10 ? 26.415 53.681 27.728 1.00 88.73 667 THR D C 1
ATOM 9606 O O . THR D 2 10 ? 27.251 53.373 26.882 1.00 62.91 667 THR D O 1
#

Solvent-accessible surface area: 25499 Å² total

Sequence (586 aa):
ELRVGNRYRLGRKIGSGSFGDIYLGTDIAAGEEVAIKLECVKTKHPQLHIESKIYKMMQGGVGIPTIRWCGAEGDYNVMVMELLGPSLEDLFNFCSRKFSLKTVLLLADQMISRIEYIHSKNFIHRDVKPDNFLMGLGKKGNLVYIIDFGLAKKYRDARTHQHIPYRENKNLTGTARYASINTHLGIEQSRRDDLESLGYVLMYFNLGSLPWQGLKAATKRQKYERISEKKMSTPIEVLCKGYPSEFATYLNFCRSLRFDDKPDYSYLRQLFRNLFHRQGFSYDYVFDWELRVGNRYRLGRKIGSGSFGDIYLGTDIAAGEEVAIKLECVKTKHPQLHIESKIYKMMQGGVGIPTIRWCGAEGDYNVMVMELLGPSLEDLFNFCSRKFSLKTVLLLADQMISRIEYIHSKNFIHRDVKPDNFLMGLGKKGNLVYIIDFGLAKKYRDARTHQHIPYRENKNLTGTARYASINTHLGIEQSRRDDLESLGYVLMYFNLGSLPWQGLKAATKRQKYERISEKKMSTPIEVLCKGYPSEFATYLNFCRSLRFDDKPDYSYLRQLFRNLFHRQGFSYDYVFDWVALTVALT

Nearest PDB structures (foldseek):
  9b3s-assembly1_B  TM=9.993E-01  e=1.697E-53  Homo sapiens
  6gzm-assembly1_A  TM=9.855E-01  e=6.462E-52  Homo sapiens
  6pxp-assembly3_B  TM=9.856E-01  e=2.390E-51  Homo sapiens
  8izc-assembly1_A  TM=9.865E-01  e=1.049E-50  Homo sapiens
  3sv0-assembly1_A  TM=9.823E-01  e=1.320E-46  Oryza sativa Japonica Group